Protein AF-A0A1G7SYE6-F1 (afdb_monomer)

Mean predicted aligned error: 7.48 Å

Organism: Chitinophaga filiformis (NCBI:txid104663)

pLDDT: mean 90.43, std 13.11, range [37.94, 98.94]

Solvent-accessible surface area (backbone atoms only — not comparable to full-atom values): 24718 Å² total; per-residue (Å²): 129,72,68,69,58,52,56,54,50,51,53,50,51,52,50,52,54,54,58,66,70,64,59,78,78,70,74,78,75,71,62,75,70,64,55,96,89,46,76,48,88,68,61,39,34,66,34,48,68,42,37,52,48,53,56,50,45,51,53,51,61,58,54,32,85,92,33,56,75,49,33,47,29,18,52,52,28,20,19,44,36,74,40,33,48,63,51,48,73,89,51,43,36,41,53,41,43,45,52,49,36,78,36,65,66,60,40,47,55,55,49,51,36,54,52,48,28,36,51,20,28,47,43,53,69,44,45,80,79,24,72,50,57,70,71,57,36,44,29,54,32,19,45,23,28,41,53,33,24,52,37,50,51,52,49,33,62,42,46,37,51,39,58,76,73,81,60,69,54,59,85,53,62,56,54,47,42,59,32,55,47,69,61,47,49,52,52,29,48,50,32,23,54,56,13,35,75,44,29,55,79,88,63,74,57,77,49,62,77,22,20,64,38,26,34,53,52,40,16,52,50,25,49,76,70,64,38,30,71,60,9,28,54,34,22,45,58,55,65,67,37,61,89,71,30,42,86,57,69,53,68,76,50,49,44,27,60,74,24,42,26,44,49,34,28,41,73,25,70,89,46,99,50,40,32,15,39,59,49,10,62,55,25,46,79,86,65,68,82,48,61,47,83,37,36,31,44,32,66,69,48,67,64,65,55,57,92,70,35,45,52,53,74,51,30,46,40,78,50,67,32,86,87,47,71,49,39,18,56,30,68,45,76,41,75,52,62,52,92,49,80,84,65,21,30,24,49,69,63,38,44,50,69,58,32,36,53,50,25,16,52,23,26,35,77,69,68,35,49,69,62,14,48,54,35,51,28,55,55,31,47,54,31,64,36,80,62,78,71,88,90,57,54,63,70,58,51,52,49,50,49,53,52,49,48,50,75,71,42,64,72,29,64,58,17,44,65,40,47,51,25,52,77,70,67,42,38,61,70,49,41,47,70,77,38,66,90,46,56,52,79,47,45,73,36,48,45,54,31,46,69,56,47,72,68,17,85,51,49,75,77,51,61,55,74,104

Secondary structure (DSSP, 8-state):
--HHHHHHHHHHHHHHHHHHTTS---TTS---PPPTT---TTGGGSSHHHHHHHHHHHHHHHT-TTSIIIIIHHHHHHHHTTSEEESSGGGHHHHTT---TT-HHHHHHHHHHHHHHHHHHHHHHHGGGSSS-HHHHHHHHHHHHHHHHHHHHHHHHHHSSB-------HHHHTTPPPBPHHHHHHHHHHHHHHHHHHS-SS--SSSS--HHHHHHHHHHHHHHHT-HHHHHHHHHHHHH-TTT----SSGGGSSBTT-TTEEEEE--TTSSSTTS-HHHHHHS----S-GGG-EEE-HHHHHHSPTT-HHHHHHEEEEEETTEEEEEE-S---SS--SSGGG-B-EEEEEHHHHHHHHHHHHHHTT-HHHHHHHHHHHHHHTTPPPPPTT--HHHHHHHHHHHHHHHHTT-TTTHHHHHHHHHT-HHHHHHHHSTTT--GGGSSPPPPHHHHHH-TT--PPP---

Radius of gyration: 27.56 Å; Cα contacts (8 Å, |Δi|>4): 773; chains: 1; bounding box: 58×69×105 Å

Structure (mmCIF, N/CA/C/O backbone):
data_AF-A0A1G7SYE6-F1
#
_entry.id   AF-A0A1G7SYE6-F1
#
loop_
_atom_site.group_PDB
_atom_site.id
_atom_site.type_symbol
_atom_site.label_atom_id
_atom_site.label_alt_id
_atom_site.label_comp_id
_atom_site.label_asym_id
_atom_site.label_entity_id
_atom_site.label_seq_id
_atom_site.pdbx_PDB_ins_code
_atom_site.Cartn_x
_atom_site.Cartn_y
_atom_site.Cartn_z
_atom_site.occupancy
_atom_site.B_iso_or_equiv
_atom_site.auth_seq_id
_atom_site.auth_comp_id
_atom_site.auth_asym_id
_atom_site.auth_atom_id
_atom_site.pdbx_PDB_model_num
ATOM 1 N N . MET A 1 1 ? -30.418 43.273 81.237 1.00 54.75 1 MET A N 1
ATOM 2 C CA . MET A 1 1 ? -30.973 43.499 79.877 1.00 54.75 1 MET A CA 1
ATOM 3 C C . MET A 1 1 ? -29.952 43.508 78.721 1.00 54.75 1 MET A C 1
ATOM 5 O O . MET A 1 1 ? -30.393 43.589 77.583 1.00 54.75 1 MET A O 1
ATOM 9 N N . LYS A 1 2 ? -28.624 43.385 78.934 1.00 51.78 2 LYS A N 1
ATOM 10 C CA . LYS A 1 2 ? -27.632 43.356 77.826 1.00 51.78 2 LYS A CA 1
ATOM 11 C C . LYS A 1 2 ? -27.314 41.955 77.269 1.00 51.78 2 LYS A C 1
ATOM 13 O O . LYS A 1 2 ? -27.020 41.836 76.086 1.00 51.78 2 LYS A O 1
ATOM 18 N N . THR A 1 3 ? -27.425 40.897 78.070 1.00 51.66 3 THR A N 1
ATOM 19 C CA . THR A 1 3 ? -27.078 39.519 77.670 1.00 51.66 3 THR A CA 1
ATOM 20 C C . THR A 1 3 ? -28.132 38.867 76.769 1.00 51.66 3 THR A C 1
ATOM 22 O O . THR A 1 3 ? -27.788 38.205 75.797 1.00 51.66 3 THR A O 1
ATOM 25 N N . THR A 1 4 ? -29.421 39.137 76.987 1.00 55.00 4 THR A N 1
ATOM 26 C CA . THR A 1 4 ? -30.527 38.535 76.215 1.00 55.00 4 THR A CA 1
ATOM 27 C C . THR A 1 4 ? -30.558 38.973 74.740 1.00 55.00 4 THR A C 1
ATOM 29 O O . THR A 1 4 ? -30.991 38.211 73.879 1.00 55.00 4 THR A O 1
ATOM 32 N N . ASN A 1 5 ? -30.057 40.173 74.420 1.00 56.44 5 ASN A N 1
ATOM 33 C CA . ASN A 1 5 ? -29.998 40.675 73.040 1.00 56.44 5 ASN A CA 1
ATOM 34 C C . ASN A 1 5 ? -28.824 40.104 72.229 1.00 56.44 5 ASN A C 1
ATOM 36 O O . ASN A 1 5 ? -28.910 40.062 71.003 1.00 56.44 5 ASN A O 1
ATOM 40 N N . GLN A 1 6 ? -27.753 39.633 72.877 1.00 58.16 6 GLN A N 1
ATOM 41 C CA . GLN A 1 6 ? -26.632 39.005 72.169 1.00 58.16 6 GLN A CA 1
ATOM 42 C C . GLN A 1 6 ? -26.953 37.570 71.741 1.00 58.16 6 GLN A C 1
ATOM 44 O O . GLN A 1 6 ? -26.662 37.209 70.605 1.00 58.16 6 GLN A O 1
ATOM 49 N N . TYR A 1 7 ? -27.662 36.799 72.574 1.00 61.28 7 TYR A N 1
ATOM 50 C CA . TYR A 1 7 ? -28.135 35.462 72.194 1.00 61.28 7 TYR A CA 1
ATOM 51 C C . TYR A 1 7 ? -29.162 35.505 71.058 1.00 61.28 7 TYR A C 1
ATOM 53 O O . TYR A 1 7 ? -29.080 34.703 70.134 1.00 61.28 7 TYR A O 1
ATOM 61 N N . LYS A 1 8 ? -30.075 36.488 71.054 1.00 62.00 8 LYS A N 1
ATOM 62 C CA . LYS A 1 8 ? -31.017 36.672 69.938 1.00 62.00 8 LYS A CA 1
ATOM 63 C C . LYS A 1 8 ? -30.308 37.024 68.631 1.00 62.00 8 LYS A C 1
ATOM 65 O O . LYS A 1 8 ? -30.681 36.490 67.597 1.00 62.00 8 LYS A O 1
ATOM 70 N N . ARG A 1 9 ? -29.264 37.863 68.670 1.00 64.62 9 ARG A N 1
ATOM 71 C CA . ARG A 1 9 ? -28.450 38.179 67.484 1.00 64.62 9 ARG A CA 1
ATOM 72 C C . ARG A 1 9 ? -27.638 36.976 67.007 1.00 64.62 9 ARG A C 1
ATOM 74 O O . ARG A 1 9 ? -27.619 36.729 65.815 1.00 64.62 9 ARG A O 1
ATOM 81 N N . LEU A 1 10 ? -27.047 36.196 67.912 1.00 68.00 10 LEU A N 1
ATOM 82 C CA . LEU A 1 10 ? -26.272 35.005 67.552 1.00 68.00 10 LEU A CA 1
ATOM 83 C C . LEU A 1 10 ? -27.153 33.909 66.927 1.00 68.00 10 LEU A C 1
ATOM 85 O O . LEU A 1 10 ? -26.785 33.348 65.902 1.00 68.00 10 LEU A O 1
ATOM 89 N N . VAL A 1 11 ? -28.341 33.657 67.487 1.00 71.06 11 VAL A N 1
ATOM 90 C CA . VAL A 1 11 ? -29.308 32.692 66.932 1.00 71.06 11 VAL A CA 1
ATOM 91 C C . VAL A 1 11 ? -29.854 33.169 65.583 1.00 71.06 11 VAL A C 1
ATOM 93 O O . VAL A 1 11 ? -29.999 32.361 64.669 1.00 71.06 11 VAL A O 1
ATOM 96 N N . PHE A 1 12 ? -30.087 34.475 65.415 1.00 69.75 12 PHE A N 1
ATOM 97 C CA . PHE A 1 12 ? -30.513 35.039 64.132 1.00 69.75 12 PHE A CA 1
ATOM 98 C C . PHE A 1 12 ? -29.404 34.944 63.072 1.00 69.75 12 PHE A C 1
ATOM 100 O O . PHE A 1 12 ? -29.681 34.557 61.942 1.00 69.75 12 PHE A O 1
ATOM 107 N N . THR A 1 13 ? -28.143 35.201 63.437 1.00 67.00 13 THR A N 1
ATOM 108 C CA . THR A 1 13 ? -26.993 35.065 62.530 1.00 67.00 13 THR A CA 1
ATOM 109 C C . THR A 1 13 ? -26.728 33.604 62.153 1.00 67.00 13 THR A C 1
ATOM 111 O O . THR A 1 13 ? -26.514 33.319 60.980 1.00 67.00 13 THR A O 1
ATOM 114 N N . ILE A 1 14 ? -26.808 32.659 63.097 1.00 68.88 14 ILE A N 1
ATOM 115 C CA . ILE A 1 14 ? -26.652 31.218 62.814 1.00 68.88 14 ILE A CA 1
ATOM 116 C C . ILE A 1 14 ? -27.808 30.703 61.942 1.00 68.88 14 ILE A C 1
ATOM 118 O O . ILE A 1 14 ? -27.576 29.934 61.010 1.00 68.88 14 ILE A O 1
ATOM 122 N N . GLY A 1 15 ? -29.035 31.176 62.186 1.00 66.81 15 GLY A N 1
ATOM 123 C CA . GLY A 1 15 ? -30.197 30.872 61.350 1.00 66.81 15 GLY A CA 1
ATOM 124 C C . GLY A 1 15 ? -30.057 31.412 59.925 1.00 66.81 15 GLY A C 1
ATOM 125 O O . GLY A 1 15 ? -30.359 30.701 58.973 1.00 66.81 15 GLY A O 1
ATOM 126 N N . MET A 1 16 ? -29.525 32.627 59.762 1.00 63.28 16 MET A N 1
ATOM 127 C CA . MET A 1 16 ? -29.307 33.249 58.451 1.00 63.28 16 MET A CA 1
ATOM 128 C C . MET A 1 16 ? -28.173 32.564 57.668 1.00 63.28 16 MET A C 1
ATOM 130 O O . MET A 1 16 ? -28.304 32.362 56.464 1.00 63.28 16 MET A O 1
ATOM 134 N N . VAL A 1 17 ? -27.108 32.120 58.349 1.00 64.62 17 VAL A N 1
ATOM 135 C CA . VAL A 1 17 ? -26.009 31.338 57.748 1.00 64.62 17 VAL A CA 1
ATOM 136 C C . VAL A 1 17 ? -26.469 29.927 57.349 1.00 64.62 17 VAL A C 1
ATOM 138 O O . VAL A 1 17 ? -26.122 29.466 56.266 1.00 64.62 17 VAL A O 1
ATOM 141 N N . CYS A 1 18 ? -27.316 29.262 58.146 1.00 62.00 18 CYS A N 1
ATOM 142 C CA . CYS A 1 18 ? -27.893 27.965 57.764 1.00 62.00 18 CYS A CA 1
ATOM 143 C C . CYS A 1 18 ? -28.895 28.075 56.601 1.00 62.00 18 CYS A C 1
ATOM 145 O O . CYS A 1 18 ? -28.970 27.162 55.781 1.00 62.00 18 CYS A O 1
ATOM 147 N N . LEU A 1 19 ? -29.624 29.192 56.486 1.00 60.22 19 LEU A N 1
ATOM 148 C CA . LEU A 1 19 ? -30.549 29.436 55.372 1.00 60.22 19 LEU A CA 1
ATOM 149 C C . LEU A 1 19 ? -29.809 29.725 54.050 1.00 60.22 19 LEU A C 1
ATOM 151 O O . LEU A 1 19 ? -30.293 29.358 52.983 1.00 60.22 19 LEU A O 1
ATOM 155 N N . LEU A 1 20 ? -28.608 30.313 54.121 1.00 57.34 20 LEU A N 1
ATOM 156 C CA . LEU A 1 20 ? -27.713 30.530 52.975 1.00 57.34 20 LEU A CA 1
ATOM 157 C C . LEU A 1 20 ? -27.068 29.230 52.455 1.00 57.34 20 LEU A C 1
ATOM 159 O O . LEU A 1 20 ? -26.780 29.134 51.264 1.00 57.34 20 LEU A O 1
ATOM 163 N N . CYS A 1 21 ? -26.910 28.209 53.302 1.00 57.53 21 CYS A N 1
ATOM 164 C CA . CYS A 1 21 ? -26.404 26.887 52.905 1.00 57.53 21 CYS A CA 1
ATOM 165 C C . CYS A 1 21 ? -27.484 25.947 52.330 1.00 57.53 21 CYS A C 1
ATOM 167 O O . CYS A 1 21 ? -27.150 24.867 51.848 1.00 57.53 21 CYS A O 1
ATOM 169 N N . ALA A 1 22 ? -28.763 26.338 52.373 1.00 53.28 22 ALA A N 1
ATOM 170 C CA . ALA A 1 22 ? -29.891 25.536 51.890 1.00 53.28 22 ALA A CA 1
ATOM 171 C C . ALA A 1 22 ? -30.345 25.895 50.461 1.00 53.28 22 ALA A C 1
ATOM 173 O O . ALA A 1 22 ? -31.362 25.380 49.991 1.00 53.28 22 ALA A O 1
ATOM 174 N N . LEU A 1 23 ? -29.612 26.758 49.747 1.00 53.78 23 LEU A N 1
ATOM 175 C CA . LEU A 1 23 ? -29.876 26.993 48.329 1.00 53.78 23 LEU A CA 1
ATOM 176 C C . LEU A 1 23 ? -29.571 25.701 47.551 1.00 53.78 23 LEU A C 1
ATOM 178 O O . LEU A 1 23 ? -28.461 25.173 47.670 1.00 53.78 23 LEU A O 1
ATOM 182 N N . PRO A 1 24 ? -30.518 25.159 46.761 1.00 53.47 24 PRO A N 1
ATOM 183 C CA . PRO A 1 24 ? -30.253 23.981 45.953 1.00 53.47 24 PRO A CA 1
ATOM 184 C C . PRO A 1 24 ? -29.092 24.297 45.012 1.00 53.47 24 PRO A C 1
ATOM 186 O O . PRO A 1 24 ? -29.173 25.206 44.189 1.00 53.47 24 PRO A O 1
ATOM 189 N N . SER A 1 25 ? -27.994 23.552 45.157 1.00 44.47 25 SER A N 1
ATOM 190 C CA . SER A 1 25 ? -26.876 23.572 44.219 1.00 44.47 25 SER A CA 1
ATOM 191 C C . SER A 1 25 ? -27.438 23.420 42.804 1.00 44.47 25 SER A C 1
ATOM 193 O O . SER A 1 25 ? -28.007 22.380 42.461 1.00 44.47 25 SER A O 1
ATOM 195 N N . CYS A 1 26 ? -27.323 24.478 41.998 1.00 46.19 26 CYS A N 1
ATOM 196 C CA . CYS A 1 26 ? -27.700 24.500 40.591 1.00 46.19 26 CYS A CA 1
ATOM 197 C C . CYS A 1 26 ? -26.804 23.544 39.787 1.00 46.19 26 CYS A C 1
ATOM 199 O O . CYS A 1 26 ? -25.957 23.971 39.010 1.00 46.19 26 CYS A O 1
ATOM 201 N N . LYS A 1 27 ? -27.016 22.230 39.919 1.00 45.69 27 LYS A N 1
ATOM 202 C CA . LYS A 1 27 ? -26.368 21.212 39.077 1.00 45.69 27 LYS A CA 1
ATOM 203 C C . LYS A 1 27 ? -26.785 21.302 37.600 1.00 45.69 27 LYS A C 1
ATOM 205 O O . LYS A 1 27 ? -26.148 20.682 36.762 1.00 45.69 27 LYS A O 1
ATOM 210 N N . LYS A 1 28 ? -27.831 22.072 37.265 1.00 40.84 28 LYS A N 1
ATOM 211 C CA . LYS A 1 28 ? -28.341 22.221 35.889 1.00 40.84 28 LYS A CA 1
ATOM 212 C C . LYS A 1 28 ? -27.633 23.279 35.031 1.00 40.84 28 LYS A C 1
ATOM 214 O O . LYS A 1 28 ? -27.855 23.275 33.832 1.00 40.84 28 LYS A O 1
ATOM 219 N N . TYR A 1 29 ? -26.788 24.143 35.602 1.00 38.88 29 TYR A N 1
ATOM 220 C CA . TYR A 1 29 ? -26.121 25.231 34.857 1.00 38.88 29 TYR A CA 1
ATOM 221 C C . TYR A 1 29 ? -24.632 24.987 34.560 1.00 38.88 29 TYR A C 1
ATOM 223 O O . TYR A 1 29 ? -23.973 25.842 33.982 1.00 38.88 29 TYR A O 1
ATOM 231 N N . LEU A 1 30 ? -24.108 23.815 34.930 1.00 37.94 30 LEU A N 1
ATOM 232 C CA . LEU A 1 30 ? -22.769 23.348 34.540 1.00 37.94 30 LEU A CA 1
ATOM 233 C C . LEU A 1 30 ? -22.812 22.354 33.370 1.00 37.94 30 LEU A C 1
ATOM 235 O O . LEU A 1 30 ? -21.791 21.765 33.024 1.00 37.94 30 LEU A O 1
ATOM 239 N N . ALA A 1 31 ? -23.981 22.164 32.752 1.00 44.31 31 ALA A N 1
ATOM 240 C CA . ALA A 1 31 ? -24.036 21.574 31.428 1.00 44.31 31 ALA A CA 1
ATOM 241 C C . ALA A 1 31 ? -23.510 22.636 30.459 1.00 44.31 31 ALA A C 1
ATOM 243 O O . ALA A 1 31 ? -24.209 23.593 30.137 1.00 44.31 31 ALA A O 1
ATOM 244 N N . ILE A 1 32 ? -22.242 22.507 30.072 1.00 43.72 32 ILE A N 1
ATOM 245 C CA . ILE A 1 32 ? -21.731 23.184 28.886 1.00 43.72 32 ILE A CA 1
ATOM 246 C C . ILE A 1 32 ? -22.618 22.675 27.751 1.00 43.72 32 ILE A C 1
ATOM 248 O O . ILE A 1 32 ? -22.563 21.485 27.430 1.00 43.72 32 ILE A O 1
ATOM 252 N N . ASP A 1 33 ? -23.488 23.537 27.217 1.00 41.22 33 ASP A N 1
ATOM 253 C CA . ASP A 1 33 ? -24.219 23.210 25.997 1.00 41.22 33 ASP A CA 1
ATOM 254 C C . ASP A 1 33 ? -23.183 22.750 24.963 1.00 41.22 33 ASP A C 1
ATOM 256 O O . ASP A 1 33 ? -22.122 23.383 24.855 1.00 41.22 33 ASP A O 1
ATOM 260 N N . PRO A 1 34 ? -23.439 21.656 24.220 1.00 45.03 34 PRO A N 1
ATOM 261 C CA . PRO A 1 34 ? -22.577 21.271 23.115 1.00 45.03 34 PRO A CA 1
ATOM 262 C C . PRO A 1 34 ? -22.300 22.513 22.263 1.00 45.03 34 PRO A C 1
ATOM 264 O O . PRO A 1 34 ? -23.221 23.323 22.086 1.00 45.03 34 PRO A O 1
ATOM 267 N N . PRO A 1 35 ? -21.068 22.712 21.760 1.00 42.06 35 PRO A N 1
ATOM 268 C CA . PRO A 1 35 ? -20.799 23.822 20.860 1.00 42.06 35 PRO A CA 1
ATOM 269 C C . PRO A 1 35 ? -21.892 23.826 19.793 1.00 42.06 35 PRO A C 1
ATOM 271 O O . PRO A 1 35 ? -22.207 22.773 19.245 1.00 42.06 35 PRO A O 1
ATOM 274 N N . LYS A 1 36 ? -22.517 24.977 19.531 1.00 44.12 36 LYS A N 1
ATOM 275 C CA . LYS A 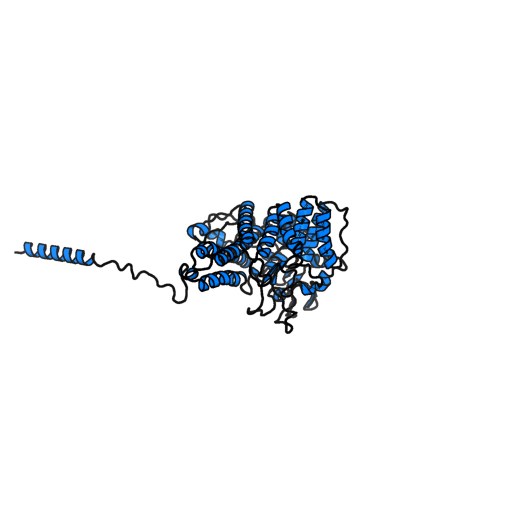1 36 ? -23.681 25.049 18.625 1.00 44.12 36 LYS A CA 1
ATOM 276 C C . LYS A 1 36 ? -23.374 24.510 17.217 1.00 44.12 36 LYS A C 1
ATOM 278 O O . LYS A 1 36 ? -24.296 24.130 16.504 1.00 44.12 36 LYS A O 1
ATOM 283 N N . ASP A 1 37 ? -22.084 24.399 16.896 1.00 38.56 37 ASP A N 1
ATOM 284 C CA . ASP A 1 37 ? -21.530 23.898 15.641 1.00 38.56 37 ASP A CA 1
ATOM 285 C C . ASP A 1 37 ? -20.866 22.504 15.765 1.00 38.56 37 ASP A C 1
ATOM 287 O O . ASP A 1 37 ? -20.227 22.039 14.823 1.00 38.56 37 ASP A O 1
ATOM 291 N N . GLN A 1 38 ? -20.969 21.822 16.916 1.00 44.91 38 GLN A N 1
ATOM 292 C CA . GLN A 1 38 ? -20.405 20.484 17.141 1.00 44.91 38 GLN A CA 1
ATOM 293 C C . GLN A 1 38 ? -21.436 19.532 17.757 1.00 44.91 38 GLN A C 1
ATOM 295 O O . GLN A 1 38 ? -22.040 19.791 18.796 1.00 44.91 38 GLN A O 1
ATOM 300 N N . ILE A 1 39 ? -21.601 18.372 17.128 1.00 55.66 39 ILE A N 1
ATOM 301 C CA . ILE A 1 39 ? -22.440 17.290 17.642 1.00 55.66 39 ILE A CA 1
ATOM 302 C C . ILE A 1 39 ? -21.626 16.528 1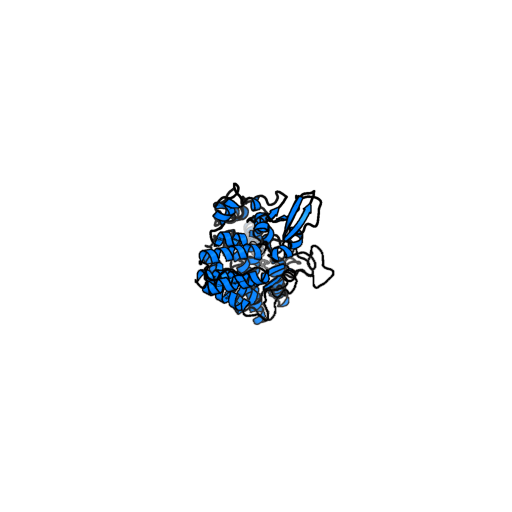8.696 1.00 55.66 39 ILE A C 1
ATOM 304 O O . ILE A 1 39 ? -20.491 16.134 18.425 1.00 55.66 39 ILE A O 1
ATOM 308 N N . THR A 1 40 ? -22.176 16.301 19.897 1.00 60.72 40 THR A N 1
ATOM 309 C CA . THR A 1 40 ? -21.469 15.488 20.901 1.00 60.72 40 THR A CA 1
ATOM 310 C C . THR A 1 40 ? -21.256 14.066 20.401 1.00 60.72 40 THR A C 1
ATOM 312 O O . THR A 1 40 ? -22.007 13.541 19.577 1.00 60.72 40 THR A O 1
ATOM 315 N N . SER A 1 41 ? -20.250 13.406 20.964 1.00 61.41 41 SER A N 1
ATOM 316 C CA . SER A 1 41 ? -19.927 12.008 20.694 1.00 61.41 41 SER A CA 1
ATOM 317 C C . SER A 1 41 ? -21.125 11.050 20.803 1.00 61.41 41 SER A C 1
ATOM 319 O O . SER A 1 41 ? -21.139 10.047 20.088 1.00 61.41 41 SER A O 1
ATOM 321 N N . GLU A 1 42 ? -22.091 11.333 21.682 1.00 61.19 42 GLU A N 1
ATOM 322 C CA . GLU A 1 42 ? -23.342 10.580 21.839 1.00 61.19 42 GLU A CA 1
ATOM 323 C C . GLU A 1 42 ? -24.389 10.970 20.784 1.00 61.19 42 GLU A C 1
ATOM 325 O O . GLU A 1 42 ? -25.072 10.106 20.233 1.00 61.19 42 GLU A O 1
ATOM 330 N N . ALA A 1 43 ? -24.498 12.258 20.449 1.00 70.88 43 ALA A N 1
ATOM 331 C CA . ALA A 1 43 ? -25.457 12.748 19.463 1.00 70.88 43 ALA A CA 1
ATOM 332 C C . ALA A 1 43 ? -25.103 12.330 18.017 1.00 70.88 43 ALA A C 1
ATOM 334 O O . ALA A 1 43 ? -26.005 12.209 17.182 1.00 70.88 43 ALA A O 1
ATOM 335 N N . VAL A 1 44 ? -23.834 12.014 17.722 1.00 76.75 44 VAL A N 1
ATOM 336 C CA . VAL A 1 44 ? -23.394 11.503 16.405 1.00 76.75 44 VAL A CA 1
ATOM 337 C C . VAL A 1 44 ? -24.051 10.161 16.044 1.00 76.75 44 VAL A C 1
ATOM 339 O O . VAL A 1 44 ? -24.375 9.936 14.884 1.00 76.75 44 VAL A O 1
ATOM 342 N N . PHE A 1 45 ? -24.322 9.286 17.016 1.00 84.88 45 PHE A N 1
ATOM 343 C CA . PHE A 1 45 ? -24.895 7.949 16.769 1.00 84.88 45 PHE A CA 1
ATOM 344 C C . PHE A 1 45 ? -26.379 7.848 17.152 1.00 84.88 45 PHE A C 1
ATOM 346 O O . PHE A 1 45 ? -26.949 6.760 17.208 1.00 84.88 45 PHE A O 1
ATOM 353 N N . SER A 1 46 ? -27.018 8.994 17.398 1.00 86.38 46 SER A N 1
ATOM 354 C CA . SER A 1 46 ? -28.414 9.086 17.844 1.00 86.38 46 SER A CA 1
ATOM 355 C C . SER A 1 46 ? -29.449 8.883 16.731 1.00 86.38 46 SER A C 1
ATOM 357 O O . SER A 1 46 ? -30.621 8.657 17.019 1.00 86.38 46 SER A O 1
ATOM 359 N N . SER A 1 47 ? -29.038 8.937 15.460 1.00 89.62 47 SER A N 1
ATOM 360 C CA . SER A 1 47 ? -29.907 8.708 14.302 1.00 89.62 47 SER A CA 1
ATOM 361 C C . SER A 1 47 ? -29.209 7.867 13.233 1.00 89.62 47 SER A C 1
ATOM 363 O O . SER A 1 47 ? -27.976 7.811 13.162 1.00 89.62 47 SER A O 1
ATOM 365 N N . ALA A 1 48 ? -29.997 7.221 12.368 1.00 91.69 48 ALA A N 1
ATOM 366 C CA . ALA A 1 48 ? -29.457 6.438 11.260 1.00 91.69 48 ALA A CA 1
ATOM 367 C C . ALA A 1 48 ? -28.688 7.315 10.254 1.00 91.69 48 ALA A C 1
ATOM 369 O O . ALA A 1 48 ? -27.624 6.919 9.781 1.00 91.69 48 ALA A O 1
ATOM 370 N N . SER A 1 49 ? -29.177 8.533 9.985 1.00 92.81 49 SER A N 1
ATOM 371 C CA . SER A 1 49 ? -28.514 9.490 9.092 1.00 92.81 49 SER A CA 1
ATOM 372 C C . SER A 1 49 ? -27.175 9.969 9.651 1.00 92.81 49 SER A C 1
ATOM 374 O O . SER A 1 49 ? -26.191 9.997 8.918 1.00 92.81 49 SER A O 1
ATOM 376 N N . ASN A 1 50 ? -27.113 10.300 10.945 1.00 91.50 50 ASN A N 1
ATOM 377 C CA . ASN A 1 50 ? -25.880 10.777 11.574 1.00 91.50 50 ASN A CA 1
ATOM 378 C C . ASN A 1 50 ? -24.853 9.645 11.694 1.00 91.50 50 ASN A C 1
ATOM 380 O O . ASN A 1 50 ? -23.665 9.868 11.478 1.00 91.50 50 ASN A O 1
ATOM 384 N N . THR A 1 51 ? -25.314 8.414 11.940 1.00 93.56 51 THR A N 1
ATOM 385 C CA . THR A 1 51 ? -24.444 7.231 11.949 1.00 93.56 51 THR A CA 1
ATOM 386 C C . THR A 1 51 ? -23.829 6.985 10.570 1.00 93.56 51 THR A C 1
ATOM 388 O O . THR A 1 51 ? -22.617 6.814 10.466 1.00 93.56 51 THR A O 1
ATOM 391 N N . LEU A 1 52 ? -24.629 7.034 9.497 1.00 94.00 52 LEU A N 1
ATOM 392 C CA . LEU A 1 52 ? -24.109 6.951 8.128 1.00 94.00 52 LEU A CA 1
ATOM 393 C C . LEU A 1 52 ? -23.130 8.099 7.827 1.00 94.00 52 LEU A C 1
ATOM 395 O O . LEU A 1 52 ? -22.086 7.866 7.221 1.00 94.00 52 LEU A O 1
ATOM 399 N N . ALA A 1 53 ? -23.430 9.322 8.273 1.00 93.31 53 ALA A N 1
ATOM 400 C CA . ALA A 1 53 ? -22.537 10.466 8.106 1.00 93.31 53 ALA A CA 1
ATOM 401 C C . ALA A 1 53 ? -21.193 10.267 8.826 1.00 93.31 53 ALA A C 1
ATOM 403 O O . ALA A 1 53 ? -20.159 10.594 8.253 1.00 93.31 53 ALA A O 1
ATOM 404 N N . ALA A 1 54 ? -21.182 9.677 10.026 1.00 93.75 54 ALA A N 1
ATOM 405 C CA . ALA A 1 54 ? -19.953 9.345 10.747 1.00 93.75 54 ALA A CA 1
ATOM 406 C C . ALA A 1 54 ? -19.102 8.314 9.990 1.00 93.75 54 ALA A C 1
ATOM 408 O O . ALA A 1 54 ? -17.891 8.484 9.862 1.00 93.75 54 ALA A O 1
ATOM 409 N N . VAL A 1 55 ? -19.738 7.277 9.435 1.00 95.69 55 VAL A N 1
ATOM 410 C CA . VAL A 1 55 ? -19.047 6.270 8.616 1.00 95.69 55 VAL A CA 1
ATOM 411 C C . VAL A 1 55 ? -18.491 6.902 7.344 1.00 95.69 55 VAL A C 1
ATOM 413 O O . VAL A 1 55 ? -17.336 6.674 7.015 1.00 95.69 55 VAL A O 1
ATOM 416 N N . ASN A 1 56 ? -19.260 7.741 6.648 1.00 93.88 56 ASN A N 1
ATOM 417 C CA . ASN A 1 56 ? -18.757 8.476 5.483 1.00 93.88 56 ASN A CA 1
ATOM 418 C C . ASN A 1 56 ? -17.615 9.431 5.864 1.00 93.88 56 ASN A C 1
ATOM 420 O O . ASN A 1 56 ? -16.648 9.551 5.118 1.00 93.88 56 ASN A O 1
ATOM 424 N N . GLY A 1 57 ? -17.695 10.053 7.043 1.00 93.81 57 GLY A N 1
ATOM 425 C CA . GLY A 1 57 ? -16.651 10.905 7.604 1.00 93.81 57 GLY A CA 1
ATOM 426 C C . GLY A 1 57 ? -15.312 10.186 7.759 1.00 93.81 57 GLY A C 1
ATOM 427 O O . GLY A 1 57 ? -14.289 10.788 7.451 1.00 93.81 57 GLY A O 1
ATOM 428 N N . LEU A 1 58 ? -15.315 8.896 8.121 1.00 96.06 58 LEU A N 1
ATOM 429 C CA . LEU A 1 58 ? -14.098 8.075 8.161 1.00 96.06 58 LEU A CA 1
ATOM 430 C C . LEU A 1 58 ? -13.417 8.002 6.785 1.00 96.06 58 LEU A C 1
ATOM 432 O O . LEU A 1 58 ? -12.213 8.229 6.697 1.00 96.06 58 LEU A O 1
ATOM 436 N N . TYR A 1 59 ? -14.173 7.731 5.714 1.00 93.94 59 TYR A N 1
ATOM 437 C CA . TYR A 1 59 ? -13.627 7.683 4.349 1.00 93.94 59 TYR A CA 1
ATOM 438 C C . TYR A 1 59 ? -13.127 9.050 3.896 1.00 93.94 59 TYR A C 1
ATOM 440 O O . TYR A 1 59 ? -12.008 9.155 3.400 1.00 93.94 59 TYR A O 1
ATOM 448 N N . THR A 1 60 ? -13.942 10.092 4.080 1.00 91.00 60 THR A N 1
ATOM 449 C CA . THR A 1 60 ? -13.578 11.456 3.685 1.00 91.00 60 THR A CA 1
ATOM 450 C C . THR A 1 60 ? -12.323 11.914 4.412 1.00 91.00 60 THR A C 1
ATOM 452 O O . THR A 1 60 ? -11.445 12.490 3.785 1.00 91.00 60 THR A O 1
ATOM 455 N N . PHE A 1 61 ? -12.202 11.622 5.709 1.00 92.44 61 PHE A N 1
ATOM 456 C CA . PHE A 1 61 ? -11.013 11.948 6.486 1.00 92.44 61 PHE A CA 1
ATOM 457 C C . PHE A 1 61 ? -9.790 11.166 5.993 1.00 92.44 61 PHE A C 1
ATOM 459 O O . PHE A 1 61 ? -8.768 11.773 5.666 1.00 92.44 61 PHE A O 1
ATOM 466 N N . ALA A 1 62 ? -9.907 9.838 5.881 1.00 93.19 62 ALA A N 1
ATOM 467 C CA . ALA A 1 62 ? -8.809 8.973 5.461 1.00 93.19 62 ALA A CA 1
ATOM 468 C C . ALA A 1 62 ? -8.282 9.342 4.069 1.00 93.19 62 ALA A C 1
ATOM 470 O O . ALA A 1 62 ? -7.072 9.397 3.870 1.00 93.19 62 ALA A O 1
ATOM 471 N N . PHE A 1 63 ? -9.170 9.666 3.131 1.00 89.56 63 PHE A N 1
ATOM 472 C CA . PHE A 1 63 ? -8.824 9.998 1.748 1.00 89.56 63 PHE A CA 1
ATOM 473 C C . PHE A 1 63 ? -8.983 11.481 1.432 1.00 89.56 63 PHE A C 1
ATOM 475 O O . PHE A 1 63 ? -9.269 11.841 0.288 1.00 89.56 63 PHE A O 1
ATOM 482 N N . THR A 1 64 ? -8.786 12.340 2.437 1.00 86.25 64 THR A N 1
ATOM 483 C CA . THR A 1 64 ? -8.772 13.790 2.228 1.00 86.25 64 THR A CA 1
ATOM 484 C C . THR A 1 64 ? -7.783 14.118 1.101 1.00 86.25 64 THR A C 1
ATOM 486 O O . THR A 1 64 ? -6.659 13.604 1.116 1.00 86.25 64 THR A O 1
ATOM 489 N N . PRO A 1 65 ? -8.173 14.958 0.124 1.00 77.12 65 PRO A N 1
ATOM 490 C CA . PRO A 1 65 ? -7.276 15.423 -0.924 1.00 77.12 65 PRO A CA 1
ATOM 491 C C . PRO A 1 65 ? -5.934 15.913 -0.376 1.00 77.12 65 PRO A C 1
ATOM 493 O O . PRO A 1 65 ? -5.881 16.559 0.669 1.00 77.12 65 PRO A O 1
ATOM 496 N N . ALA A 1 66 ? -4.863 15.624 -1.112 1.00 76.44 66 ALA A N 1
ATOM 497 C CA . ALA A 1 66 ? -3.503 16.030 -0.777 1.00 76.44 66 ALA A CA 1
ATOM 498 C C . ALA A 1 66 ? -2.943 15.510 0.573 1.00 76.44 66 ALA A C 1
ATOM 500 O O . ALA A 1 66 ? -2.101 16.170 1.178 1.00 76.44 66 ALA A O 1
ATOM 501 N N . ASN A 1 67 ? -3.364 14.330 1.044 1.00 85.75 67 ASN A N 1
ATOM 502 C CA . ASN A 1 67 ? -2.756 13.673 2.208 1.00 85.75 67 ASN A CA 1
ATOM 503 C C . ASN A 1 67 ? -1.878 12.458 1.829 1.00 85.75 67 ASN A C 1
ATOM 505 O O . ASN A 1 67 ? -1.806 12.042 0.667 1.00 85.75 67 ASN A O 1
ATOM 509 N N . PHE A 1 68 ? -1.254 11.847 2.843 1.00 91.44 68 PHE A N 1
ATOM 510 C CA . PHE A 1 68 ? -0.436 10.638 2.701 1.00 91.44 68 PHE A CA 1
ATOM 511 C C . PHE A 1 68 ? -1.144 9.492 1.963 1.00 91.44 68 PHE A C 1
ATOM 513 O O . PHE A 1 68 ? -0.538 8.857 1.103 1.00 91.44 68 PHE A O 1
ATOM 520 N N . LEU A 1 69 ? -2.428 9.250 2.245 1.00 90.50 69 LEU A N 1
ATOM 521 C CA . LEU A 1 69 ? -3.180 8.141 1.657 1.00 90.50 69 LEU A CA 1
ATOM 522 C C . LEU A 1 69 ? -3.692 8.396 0.236 1.00 90.50 69 LEU A C 1
ATOM 524 O O . LEU A 1 69 ? -4.144 7.447 -0.397 1.00 90.50 69 LEU A O 1
ATOM 528 N N . ASN A 1 70 ? -3.651 9.626 -0.273 1.00 82.06 70 ASN A N 1
ATOM 529 C CA . ASN A 1 70 ? -4.147 9.940 -1.616 1.00 82.06 70 ASN A CA 1
ATOM 530 C C . ASN A 1 70 ? -3.025 10.075 -2.663 1.00 82.06 70 ASN A C 1
ATOM 532 O O . ASN A 1 70 ? -3.285 9.923 -3.853 1.00 82.06 70 ASN A O 1
ATOM 536 N N . TYR A 1 71 ? -1.786 10.362 -2.240 1.00 80.38 71 TYR A N 1
ATOM 537 C CA . TYR A 1 71 ? -0.634 10.385 -3.154 1.00 80.38 71 TYR A CA 1
ATOM 538 C C . TYR A 1 71 ? 0.725 10.273 -2.464 1.00 80.38 71 TYR A C 1
ATOM 540 O O . TYR A 1 71 ? 1.641 9.641 -2.989 1.00 80.38 71 TYR A O 1
ATOM 548 N N . GLN A 1 72 ? 0.887 10.934 -1.313 1.00 87.62 72 GLN A N 1
ATOM 549 C CA . GLN A 1 72 ? 2.222 11.204 -0.787 1.00 87.62 72 GLN A CA 1
ATOM 550 C C . GLN A 1 72 ? 2.902 9.921 -0.299 1.00 87.62 72 GLN A C 1
ATOM 552 O O . GLN A 1 72 ? 4.123 9.841 -0.357 1.00 87.62 72 GLN A O 1
ATOM 557 N N . GLY A 1 73 ? 2.154 8.896 0.117 1.00 92.31 73 GLY A N 1
ATOM 558 C CA . GLY A 1 73 ? 2.747 7.639 0.560 1.00 92.31 73 GLY A CA 1
ATOM 559 C C . GLY A 1 73 ? 3.434 6.844 -0.548 1.00 92.31 73 GLY A C 1
ATOM 560 O O . GLY A 1 73 ? 4.546 6.380 -0.323 1.00 92.31 73 GLY A O 1
ATOM 561 N N . ASP A 1 74 ? 2.857 6.738 -1.749 1.00 92.25 74 ASP A N 1
ATOM 562 C CA . ASP A 1 74 ? 3.544 6.074 -2.873 1.00 92.25 74 ASP A CA 1
ATOM 563 C C . ASP A 1 74 ? 4.843 6.799 -3.230 1.00 92.25 74 ASP A C 1
ATOM 565 O O . ASP A 1 74 ? 5.878 6.177 -3.456 1.00 92.25 74 ASP A O 1
ATOM 569 N N . PHE A 1 75 ? 4.788 8.131 -3.225 1.00 93.75 75 PHE A N 1
ATOM 570 C CA . PHE A 1 75 ? 5.930 8.981 -3.522 1.00 93.75 75 PHE A CA 1
ATOM 571 C C . PHE A 1 75 ? 7.026 8.883 -2.457 1.00 93.75 75 PHE A C 1
ATOM 573 O O . PHE A 1 75 ? 8.154 8.519 -2.784 1.00 93.75 75 PHE A O 1
ATOM 580 N N . LEU A 1 76 ? 6.700 9.160 -1.188 1.00 95.31 76 LEU A N 1
ATOM 581 C CA . LEU A 1 76 ? 7.662 9.150 -0.085 1.00 95.31 76 LEU A CA 1
ATOM 582 C C . LEU A 1 76 ? 8.308 7.778 0.072 1.00 95.31 76 LEU A C 1
ATOM 584 O O . LEU A 1 76 ? 9.517 7.685 0.282 1.00 95.31 76 LEU A O 1
ATOM 588 N N . LEU A 1 77 ? 7.532 6.701 -0.034 1.00 95.56 77 LEU A N 1
ATOM 589 C CA . LEU A 1 77 ? 8.095 5.368 0.125 1.00 95.56 77 LEU A CA 1
ATOM 590 C C . LEU A 1 77 ? 8.864 4.915 -1.120 1.00 95.56 77 LEU A C 1
ATOM 592 O O . LEU A 1 77 ? 9.857 4.205 -0.968 1.00 95.56 77 LEU A O 1
ATOM 596 N N . GLY A 1 78 ? 8.491 5.374 -2.318 1.00 95.88 78 GLY A N 1
ATOM 597 C CA . GLY A 1 78 ? 9.263 5.135 -3.537 1.00 95.88 78 GLY A CA 1
ATOM 598 C C . GLY A 1 78 ? 10.624 5.847 -3.544 1.00 95.88 78 GLY A C 1
ATOM 599 O O . GLY A 1 78 ? 11.622 5.238 -3.931 1.00 95.88 78 GLY A O 1
ATOM 600 N N . ILE A 1 79 ? 10.710 7.091 -3.041 1.00 95.38 79 ILE A N 1
ATOM 601 C CA . ILE A 1 79 ? 12.008 7.776 -2.839 1.00 95.38 79 ILE A CA 1
ATOM 602 C C . ILE A 1 79 ? 12.800 7.188 -1.663 1.00 95.38 79 ILE A C 1
ATOM 604 O O . ILE A 1 79 ? 14.029 7.206 -1.680 1.00 95.38 79 ILE A O 1
ATOM 608 N N . THR A 1 80 ? 12.124 6.662 -0.633 1.00 95.94 80 THR A N 1
ATOM 609 C CA . THR A 1 80 ? 12.784 5.980 0.497 1.00 95.94 80 THR A CA 1
ATOM 610 C C . THR A 1 80 ? 13.443 4.686 0.036 1.00 95.94 80 THR A C 1
ATOM 612 O O . THR A 1 80 ? 14.578 4.392 0.426 1.00 95.94 80 THR A O 1
ATOM 615 N N . ALA A 1 81 ? 12.746 3.945 -0.824 1.00 96.12 81 ALA A N 1
ATOM 616 C CA . ALA A 1 81 ? 13.271 2.816 -1.569 1.00 96.12 81 ALA A CA 1
ATOM 617 C C . ALA A 1 81 ? 14.172 3.285 -2.728 1.00 96.12 81 ALA A C 1
ATOM 619 O O . ALA A 1 81 ? 14.797 4.342 -2.683 1.00 96.12 81 ALA A O 1
ATOM 620 N N . ASP A 1 82 ? 14.281 2.461 -3.757 1.00 95.31 82 ASP A N 1
ATOM 621 C CA . ASP A 1 82 ? 15.152 2.614 -4.915 1.00 95.31 82 ASP A CA 1
ATOM 622 C C . ASP A 1 82 ? 14.386 3.012 -6.194 1.00 95.31 82 ASP A C 1
ATOM 624 O O . ASP A 1 82 ? 14.857 2.735 -7.294 1.00 95.31 82 ASP A O 1
ATOM 628 N N . GLU A 1 83 ? 13.209 3.646 -6.082 1.00 97.12 83 GLU A N 1
ATOM 629 C CA . GLU A 1 83 ? 12.312 3.866 -7.232 1.00 97.12 83 GLU A CA 1
ATOM 630 C C . GLU A 1 83 ? 12.422 5.264 -7.843 1.00 97.12 83 GLU A C 1
ATOM 632 O O . GLU A 1 83 ? 12.513 5.412 -9.067 1.00 97.12 83 GLU A O 1
ATOM 637 N N . PHE A 1 84 ? 12.418 6.293 -6.996 1.00 96.25 84 PHE A N 1
ATOM 638 C CA . PHE A 1 84 ? 12.327 7.685 -7.429 1.00 96.25 84 PHE A CA 1
ATOM 639 C C . PHE A 1 84 ? 13.377 8.571 -6.756 1.00 96.25 84 PHE A C 1
ATOM 641 O O . PHE A 1 84 ? 13.938 8.238 -5.715 1.00 96.25 84 PHE A O 1
ATOM 648 N N . GLU A 1 85 ? 13.601 9.735 -7.347 1.00 94.38 85 GLU A N 1
ATOM 649 C CA . GLU A 1 85 ? 14.369 10.840 -6.781 1.00 94.38 85 GLU A CA 1
ATOM 650 C C . GLU A 1 85 ? 13.600 12.152 -6.989 1.00 94.38 85 GLU A C 1
ATOM 652 O O . GLU A 1 85 ? 12.810 12.285 -7.931 1.00 94.38 85 GLU A O 1
ATOM 657 N N . TYR A 1 86 ? 13.831 13.131 -6.116 1.00 93.00 86 TYR A N 1
ATOM 658 C CA . TYR A 1 86 ? 13.194 14.444 -6.195 1.00 93.00 86 TYR A CA 1
ATOM 659 C C . TYR A 1 86 ? 14.247 15.550 -6.201 1.00 93.00 86 TYR A C 1
ATOM 661 O O . TYR A 1 86 ? 15.287 15.430 -5.560 1.00 93.00 86 TYR A O 1
ATOM 669 N N . GLY A 1 87 ? 14.004 16.613 -6.970 1.00 87.75 87 GLY A N 1
ATOM 670 C CA . GLY A 1 87 ? 15.015 17.643 -7.217 1.00 87.75 87 GLY A CA 1
ATOM 671 C C . GLY A 1 87 ? 15.232 18.647 -6.078 1.00 87.75 87 GLY A C 1
ATOM 672 O O . GLY A 1 87 ? 16.286 19.280 -6.042 1.00 87.75 87 GLY A O 1
ATOM 673 N N . GLN A 1 88 ? 14.264 18.826 -5.173 1.00 88.12 88 GLN A N 1
ATOM 674 C CA . GLN A 1 88 ? 14.418 19.664 -3.975 1.00 88.12 88 GLN A CA 1
ATOM 675 C C . GLN A 1 88 ? 14.872 18.836 -2.776 1.00 88.12 88 GLN A C 1
ATOM 677 O O . GLN A 1 88 ? 14.509 17.671 -2.630 1.00 88.12 88 GLN A O 1
ATOM 682 N N . ASN A 1 89 ? 15.519 19.514 -1.833 1.00 90.25 89 ASN A N 1
ATOM 683 C CA . ASN A 1 89 ? 15.995 18.918 -0.591 1.00 90.25 89 ASN A CA 1
ATOM 684 C C . ASN A 1 89 ? 14.905 18.649 0.465 1.00 90.25 89 ASN A C 1
ATOM 686 O O . ASN A 1 89 ? 15.212 18.126 1.535 1.00 90.25 89 ASN A O 1
ATOM 690 N N . TYR A 1 90 ? 13.635 18.983 0.196 1.00 90.38 90 TYR A N 1
ATOM 691 C CA . TYR A 1 90 ? 12.528 18.794 1.147 1.00 90.38 90 TYR A CA 1
ATOM 692 C C . TYR A 1 90 ? 12.394 17.350 1.638 1.00 90.38 90 TYR A C 1
ATOM 694 O O . TYR A 1 90 ? 12.002 17.123 2.779 1.00 90.38 90 TYR A O 1
ATOM 702 N N . TYR A 1 91 ? 12.743 16.386 0.785 1.00 94.00 91 TYR A N 1
ATOM 703 C CA . TYR A 1 91 ? 12.607 14.962 1.072 1.00 94.00 91 TYR A CA 1
ATOM 704 C C . TYR A 1 91 ? 13.953 14.231 1.148 1.00 94.00 91 TYR A C 1
ATOM 706 O O . TYR A 1 91 ? 13.976 12.999 1.127 1.00 94.00 91 TYR A O 1
ATOM 714 N N . ASP A 1 92 ? 15.067 14.964 1.282 1.00 94.44 92 ASP A N 1
ATOM 715 C CA . ASP A 1 92 ? 16.419 14.391 1.367 1.00 94.44 92 ASP A CA 1
ATOM 716 C C . ASP A 1 92 ? 16.544 13.378 2.503 1.00 94.44 92 ASP A C 1
ATOM 718 O O . ASP A 1 92 ? 17.240 12.378 2.370 1.00 94.44 92 ASP A O 1
ATOM 722 N N . GLU A 1 93 ? 15.848 13.602 3.615 1.00 95.25 93 GLU A N 1
ATOM 723 C CA . GLU A 1 93 ? 15.850 12.686 4.752 1.00 95.25 93 GLU A CA 1
ATOM 724 C C . GLU A 1 93 ? 15.268 11.304 4.409 1.00 95.25 93 GLU A C 1
ATOM 726 O O . GLU A 1 93 ? 15.815 10.281 4.827 1.00 95.25 93 GLU A O 1
ATOM 731 N N . PHE A 1 94 ? 14.198 11.253 3.610 1.00 95.44 94 PHE A N 1
ATOM 732 C CA . PHE A 1 94 ? 13.640 9.998 3.100 1.00 95.44 94 PHE A CA 1
ATOM 733 C C . PHE A 1 94 ? 14.536 9.420 2.002 1.00 95.44 94 PHE A C 1
ATOM 735 O O . PHE A 1 94 ? 14.906 8.247 2.053 1.00 95.44 94 PHE A O 1
ATOM 742 N N . MET A 1 95 ? 14.952 10.259 1.049 1.00 94.56 95 MET A N 1
ATOM 743 C CA . MET A 1 95 ? 15.783 9.857 -0.086 1.00 94.56 95 MET A CA 1
ATOM 744 C C . MET A 1 95 ? 17.140 9.284 0.348 1.00 94.56 95 MET A C 1
ATOM 746 O O . MET A 1 95 ? 17.607 8.322 -0.252 1.00 94.56 95 MET A O 1
ATOM 750 N N . ASN A 1 96 ? 17.739 9.799 1.421 1.00 94.19 96 ASN A N 1
ATOM 751 C CA . ASN A 1 96 ? 19.029 9.348 1.947 1.00 94.19 96 ASN A CA 1
ATOM 752 C C . ASN A 1 96 ? 18.909 8.357 3.113 1.00 94.19 96 ASN A C 1
ATOM 754 O O . ASN A 1 96 ? 19.922 8.026 3.726 1.00 94.19 96 ASN A O 1
ATOM 758 N N . ASN A 1 97 ? 17.700 7.894 3.451 1.00 94.88 97 ASN A N 1
ATOM 759 C CA . ASN A 1 97 ? 17.466 7.009 4.598 1.00 94.88 97 ASN A CA 1
ATOM 760 C C . ASN A 1 97 ? 18.104 7.562 5.893 1.00 94.88 97 ASN A C 1
ATOM 762 O O . ASN A 1 97 ? 18.764 6.862 6.660 1.00 94.88 97 ASN A O 1
ATOM 766 N N . SER A 1 98 ? 17.925 8.861 6.121 1.00 94.44 98 SER A N 1
ATOM 767 C CA . SER A 1 98 ? 18.441 9.602 7.272 1.00 94.44 98 SER A CA 1
ATOM 768 C C . SER A 1 98 ? 17.313 10.381 7.947 1.00 94.44 98 SER A C 1
ATOM 770 O O . SER A 1 98 ? 17.482 11.545 8.303 1.00 94.44 98 SER A O 1
ATOM 772 N N . ILE A 1 99 ? 16.142 9.751 8.064 1.00 95.56 99 ILE A N 1
ATOM 773 C CA . ILE A 1 99 ? 14.930 10.367 8.606 1.00 95.56 99 ILE A CA 1
ATOM 774 C C . ILE A 1 99 ? 15.167 10.763 10.061 1.00 95.56 99 ILE A C 1
ATOM 776 O O . ILE A 1 99 ? 15.500 9.921 10.895 1.00 95.56 99 ILE A O 1
ATOM 780 N N . SER A 1 100 ? 14.988 12.044 10.372 1.00 95.12 100 SER A N 1
ATOM 781 C CA . SER A 1 100 ? 15.041 12.547 11.739 1.00 95.12 100 SER A CA 1
ATOM 782 C C . SER A 1 100 ? 13.756 12.182 12.491 1.00 95.12 100 SER A C 1
ATOM 784 O O . SER A 1 100 ? 12.663 12.327 11.939 1.00 95.12 100 SER A O 1
ATOM 786 N N . PRO A 1 101 ? 13.816 11.809 13.784 1.00 95.94 101 PRO A N 1
ATOM 787 C CA . PRO A 1 101 ? 12.620 11.704 14.621 1.00 95.94 101 PRO A CA 1
ATOM 788 C C . PRO A 1 101 ? 11.781 12.996 14.665 1.00 95.94 101 PRO A C 1
ATOM 790 O O . PRO A 1 101 ? 10.592 12.944 14.966 1.00 95.94 101 PRO A O 1
ATOM 793 N N . ALA A 1 102 ? 12.378 14.160 14.385 1.00 96.12 102 ALA A N 1
ATOM 794 C CA . ALA A 1 102 ? 11.687 15.451 14.340 1.00 96.12 102 ALA A CA 1
ATOM 795 C C . ALA A 1 102 ? 11.126 15.808 12.947 1.00 96.12 102 ALA A C 1
ATOM 797 O O . ALA A 1 102 ? 10.595 16.905 12.772 1.00 96.12 102 ALA A O 1
ATOM 798 N N . ASN A 1 103 ? 11.255 14.917 11.959 1.00 96.56 103 ASN A N 1
ATOM 799 C CA . ASN A 1 103 ? 10.781 15.153 10.602 1.00 96.56 103 ASN A CA 1
ATOM 800 C C . ASN A 1 103 ? 9.256 15.373 10.566 1.00 96.56 103 ASN A C 1
ATOM 802 O O . ASN A 1 103 ? 8.485 14.628 11.179 1.00 96.56 103 ASN A O 1
ATOM 806 N N . TYR A 1 104 ? 8.824 16.400 9.831 1.00 95.69 104 TYR A N 1
ATOM 807 C CA . TYR A 1 104 ? 7.419 16.798 9.762 1.00 95.69 104 TYR A CA 1
ATOM 808 C C . TYR A 1 104 ? 6.534 15.728 9.109 1.00 95.69 104 TYR A C 1
ATOM 810 O O . TYR A 1 104 ? 5.508 15.351 9.680 1.00 95.69 104 TYR A O 1
ATOM 818 N N . ASP A 1 105 ? 6.940 15.200 7.951 1.00 95.38 105 ASP A N 1
ATOM 819 C CA . ASP A 1 105 ? 6.169 14.187 7.226 1.00 95.38 105 ASP A CA 1
ATOM 820 C C . ASP A 1 105 ? 6.097 12.878 8.022 1.00 95.38 105 ASP A C 1
ATOM 822 O O . ASP A 1 105 ? 5.032 12.272 8.109 1.00 95.38 105 ASP A O 1
ATOM 826 N N . LEU A 1 106 ? 7.182 12.480 8.696 1.00 96.56 106 LEU A N 1
ATOM 827 C CA . LEU A 1 106 ? 7.190 11.325 9.603 1.00 96.56 106 LEU A CA 1
ATOM 828 C C . LEU A 1 106 ? 6.119 11.446 10.702 1.00 96.56 106 LEU A C 1
ATOM 830 O O . LEU A 1 106 ? 5.342 10.513 10.930 1.00 96.56 106 LEU A O 1
ATOM 834 N N . GLY A 1 107 ? 6.070 12.598 11.380 1.00 96.81 107 GLY A N 1
ATOM 835 C CA . GLY A 1 107 ? 5.055 12.885 12.394 1.00 96.81 107 GLY A CA 1
ATOM 836 C C . GLY A 1 107 ? 3.638 12.914 11.812 1.00 96.81 107 GLY A C 1
ATOM 837 O O . GLY A 1 107 ? 2.699 12.418 12.443 1.00 96.81 107 GLY A O 1
ATOM 838 N N . GLY A 1 108 ? 3.490 13.430 10.588 1.00 96.06 108 GLY A N 1
ATOM 839 C CA . GLY A 1 108 ? 2.239 13.436 9.832 1.00 96.06 108 GLY A CA 1
ATOM 840 C C . GLY A 1 108 ? 1.724 12.031 9.510 1.00 96.06 108 GLY A C 1
ATOM 841 O O . GLY A 1 108 ? 0.548 11.751 9.741 1.00 96.06 108 GLY A O 1
ATOM 842 N N . ILE A 1 109 ? 2.602 11.126 9.064 1.00 96.81 109 ILE A N 1
ATOM 843 C CA . ILE A 1 109 ? 2.277 9.717 8.782 1.00 96.81 109 ILE A CA 1
ATOM 844 C C . ILE A 1 109 ? 1.740 9.031 10.039 1.00 96.81 109 ILE A C 1
ATOM 846 O O . ILE A 1 109 ? 0.657 8.441 10.018 1.00 96.81 109 ILE A O 1
ATOM 850 N N . TRP A 1 110 ? 2.483 9.130 11.145 1.00 97.62 110 TRP A N 1
ATOM 851 C CA . TRP A 1 110 ? 2.091 8.535 12.423 1.00 97.62 110 TRP A CA 1
ATOM 852 C C . TRP A 1 110 ? 0.731 9.062 12.891 1.00 97.62 110 TRP A C 1
ATOM 854 O O . TRP A 1 110 ? -0.185 8.286 13.176 1.00 97.62 110 TRP A O 1
ATOM 864 N N . SER A 1 111 ? 0.584 10.388 12.915 1.00 96.69 111 SER A N 1
ATOM 865 C CA . SER A 1 111 ? -0.625 11.056 13.399 1.00 96.69 111 SER A CA 1
ATOM 866 C C . SER A 1 111 ? -1.846 10.705 12.556 1.00 96.69 111 SER A C 1
ATOM 868 O O . SER A 1 111 ? -2.891 10.371 13.115 1.00 96.69 111 SER A O 1
ATOM 870 N N . LEU A 1 112 ? -1.719 10.719 11.224 1.00 97.38 112 LEU A N 1
ATOM 871 C CA . LEU A 1 112 ? -2.817 10.390 10.318 1.00 97.38 112 LEU A CA 1
ATOM 872 C C . LEU A 1 112 ? -3.343 8.977 10.583 1.00 97.38 112 LEU A C 1
ATOM 874 O O . LEU A 1 112 ? -4.549 8.789 10.752 1.00 97.38 112 LEU A O 1
ATOM 878 N N . PHE A 1 113 ? -2.453 7.983 10.665 1.00 98.25 113 PHE A N 1
ATOM 879 C CA . PHE A 1 113 ? -2.870 6.603 10.896 1.00 98.25 113 PHE A CA 1
ATOM 880 C C . PHE A 1 113 ? -3.583 6.426 12.239 1.00 98.25 113 PHE A C 1
ATOM 882 O O . PHE A 1 113 ? -4.655 5.817 12.276 1.00 98.25 113 PHE A O 1
ATOM 889 N N . TYR A 1 114 ? -3.061 6.992 13.332 1.00 98.19 114 TYR A N 1
ATOM 890 C CA . TYR A 1 114 ? -3.732 6.890 14.632 1.00 98.19 114 TYR A CA 1
ATOM 891 C C . TYR A 1 114 ? -5.036 7.693 14.713 1.00 98.19 114 TYR A C 1
ATOM 893 O O . TYR A 1 114 ? -5.961 7.271 15.407 1.00 98.19 114 TYR A O 1
ATOM 901 N N . GLN A 1 115 ? -5.171 8.793 13.969 1.00 97.75 115 GLN A N 1
ATOM 902 C CA . GLN A 1 115 ? -6.433 9.531 13.866 1.00 97.75 115 GLN A CA 1
ATOM 903 C C . GLN A 1 115 ? -7.508 8.729 13.119 1.00 97.75 115 GLN A C 1
ATOM 905 O O . GLN A 1 115 ? -8.658 8.687 13.565 1.00 97.75 115 GLN A O 1
ATOM 910 N N . ILE A 1 116 ? -7.145 8.033 12.035 1.00 98.50 116 ILE A N 1
ATOM 911 C CA . ILE A 1 116 ? -8.057 7.111 11.337 1.00 98.50 116 ILE A CA 1
ATOM 912 C C . ILE A 1 116 ? -8.454 5.959 12.270 1.00 98.50 116 ILE A C 1
ATOM 914 O O . ILE A 1 116 ? -9.639 5.644 12.390 1.00 98.50 116 ILE A O 1
ATOM 918 N N . ILE A 1 117 ? -7.492 5.374 12.995 1.00 98.81 117 ILE A N 1
ATOM 919 C CA . ILE A 1 117 ? -7.749 4.320 13.992 1.00 98.81 117 ILE A CA 1
ATOM 920 C C . ILE A 1 117 ? -8.706 4.810 15.086 1.00 98.81 117 ILE A C 1
ATOM 922 O O . ILE A 1 117 ? -9.626 4.083 15.461 1.00 98.81 117 ILE A O 1
ATOM 926 N N . TYR A 1 118 ? -8.538 6.038 15.581 1.00 98.00 118 TYR A N 1
ATOM 927 C CA . TYR A 1 118 ? -9.430 6.621 16.583 1.00 98.00 118 TYR A CA 1
ATOM 928 C C . TYR A 1 118 ? -10.873 6.728 16.069 1.00 98.00 118 TYR A C 1
ATOM 930 O O . TYR A 1 118 ? -11.806 6.306 16.759 1.00 98.00 118 TYR A O 1
ATOM 938 N N . GLN A 1 119 ? -11.070 7.221 14.840 1.00 97.88 119 GLN A N 1
ATOM 939 C CA . GLN A 1 119 ? -12.400 7.286 14.226 1.00 97.88 119 GLN A CA 1
ATOM 940 C C . GLN A 1 119 ? -13.003 5.892 14.007 1.00 97.88 119 GLN A C 1
ATOM 942 O O . GLN A 1 119 ? -14.168 5.664 14.345 1.00 97.88 119 GLN A O 1
ATOM 947 N N . ALA A 1 120 ? -12.204 4.939 13.522 1.00 98.69 120 ALA A N 1
ATOM 948 C CA . ALA A 1 120 ? -12.622 3.552 13.357 1.00 98.69 120 ALA A CA 1
ATOM 949 C C . ALA A 1 120 ? -13.051 2.921 14.694 1.00 98.69 120 ALA A C 1
ATOM 951 O O . ALA A 1 120 ? -14.132 2.339 14.780 1.00 98.69 120 ALA A O 1
ATOM 952 N N . ASN A 1 121 ? -12.272 3.104 15.766 1.00 98.56 121 ASN A N 1
ATOM 953 C CA . ASN A 1 121 ? -12.624 2.647 17.115 1.00 98.56 121 ASN A CA 1
ATOM 954 C C . ASN A 1 121 ? -13.936 3.277 17.607 1.00 98.56 121 ASN A C 1
ATOM 956 O O . ASN A 1 121 ? -14.766 2.589 18.205 1.00 98.56 121 ASN A O 1
ATOM 960 N N . GLY A 1 122 ? -14.163 4.562 17.320 1.00 96.50 122 GLY A N 1
ATOM 961 C CA . GLY A 1 122 ? -15.418 5.245 17.634 1.00 96.50 122 GLY A CA 1
ATOM 962 C C . GLY A 1 122 ? -16.628 4.611 16.943 1.00 96.50 122 GLY A C 1
ATOM 963 O O . GLY A 1 122 ? -17.646 4.369 17.587 1.00 96.50 122 GLY A O 1
ATOM 964 N N . ILE A 1 123 ? -16.510 4.279 15.655 1.00 97.94 123 ILE A N 1
ATOM 965 C CA . ILE A 1 123 ? -17.566 3.589 14.897 1.00 97.94 123 ILE A CA 1
ATOM 966 C C . ILE A 1 123 ? -17.800 2.179 15.456 1.00 97.94 123 ILE A C 1
ATOM 968 O O . ILE A 1 123 ? -18.939 1.828 15.763 1.00 97.94 123 ILE A O 1
ATOM 972 N N . ILE A 1 124 ? -16.736 1.395 15.659 1.00 98.31 124 ILE A N 1
ATOM 973 C CA . ILE A 1 124 ? -16.813 0.013 16.167 1.00 98.31 124 ILE A CA 1
ATOM 974 C C . ILE A 1 124 ? -17.528 -0.045 17.523 1.00 98.31 124 ILE A C 1
ATOM 976 O O . ILE A 1 124 ? -18.332 -0.944 17.763 1.00 98.31 124 ILE A O 1
ATOM 980 N N . THR A 1 125 ? -17.255 0.918 18.403 1.00 96.06 125 THR A N 1
ATOM 981 C CA . THR A 1 125 ? -17.809 0.941 19.763 1.00 96.06 125 THR A CA 1
ATOM 982 C C . THR A 1 125 ? -19.230 1.495 19.833 1.00 96.06 125 THR A C 1
ATOM 984 O O . THR A 1 125 ? -20.018 1.026 20.652 1.00 96.06 125 THR A O 1
ATOM 987 N N . LYS A 1 126 ? -19.589 2.469 18.986 1.00 95.38 126 LYS A N 1
ATOM 988 C CA . LYS A 1 126 ? -20.856 3.211 19.123 1.00 95.38 126 LYS A CA 1
ATOM 989 C C . LYS A 1 126 ? -21.963 2.769 18.168 1.00 95.38 126 LYS A C 1
ATOM 991 O O . LYS A 1 126 ? -23.133 2.834 18.543 1.00 95.38 126 LYS A O 1
ATOM 996 N N . VAL A 1 127 ? -21.636 2.264 16.974 1.00 96.44 127 VAL A N 1
ATOM 997 C CA . VAL A 1 127 ? -22.641 1.762 16.014 1.00 96.44 127 VAL A CA 1
ATOM 998 C C . VAL A 1 127 ? -23.563 0.678 16.592 1.00 96.44 127 VAL A C 1
ATOM 1000 O O . VAL A 1 127 ? -24.760 0.747 16.289 1.00 96.44 127 VAL A O 1
ATOM 1003 N N . PRO A 1 128 ? -23.109 -0.274 17.438 1.00 96.06 128 PRO A N 1
ATOM 1004 C CA . PRO A 1 128 ? -24.002 -1.278 18.022 1.00 96.06 128 PRO A CA 1
ATOM 1005 C C . PRO A 1 128 ? -25.237 -0.679 18.718 1.00 96.06 128 PRO A C 1
ATOM 1007 O O . PRO A 1 128 ? -26.342 -1.208 18.572 1.00 96.06 128 PRO A O 1
ATOM 1010 N N . GLY A 1 129 ? -25.065 0.460 19.403 1.00 93.81 129 GLY A N 1
ATOM 1011 C CA . GLY A 1 129 ? -26.127 1.180 20.115 1.00 93.81 129 GLY A CA 1
ATOM 1012 C C . GLY A 1 129 ? -26.946 2.159 19.264 1.00 93.81 129 GLY A C 1
ATOM 1013 O O . GLY A 1 129 ? -27.883 2.762 19.779 1.00 93.81 129 GLY A O 1
ATOM 1014 N N . SER A 1 130 ? -26.616 2.335 17.982 1.00 94.44 130 SER A N 1
ATOM 1015 C CA . SER A 1 130 ? -27.322 3.263 17.085 1.00 94.44 130 SER A CA 1
ATOM 1016 C C . SER A 1 130 ? -28.677 2.705 16.603 1.00 94.44 130 SER A C 1
ATOM 1018 O O . SER A 1 130 ? -28.883 1.486 16.610 1.00 94.44 130 SER A O 1
ATOM 1020 N N . PRO A 1 131 ? -29.608 3.545 16.111 1.00 95.00 131 PRO A N 1
ATOM 1021 C CA . PRO A 1 131 ? -30.892 3.101 15.555 1.00 95.00 131 PRO A CA 1
ATOM 1022 C C . PRO A 1 131 ? -30.800 2.656 14.077 1.00 95.00 131 PRO A C 1
ATOM 1024 O O . PRO A 1 131 ? -31.761 2.782 13.321 1.00 95.00 131 PRO A O 1
ATOM 1027 N N . VAL A 1 132 ? -29.634 2.179 13.635 1.00 95.12 132 VAL A N 1
ATOM 1028 C CA . VAL A 1 132 ? -29.409 1.634 12.285 1.00 95.12 132 VAL A CA 1
ATOM 1029 C C . VAL A 1 132 ? -29.890 0.175 12.209 1.00 95.12 132 VAL A C 1
ATOM 1031 O O . VAL A 1 132 ? -29.850 -0.542 13.206 1.00 95.12 132 VAL A O 1
ATOM 1034 N N . ALA A 1 133 ? -30.337 -0.284 11.036 1.00 95.94 133 ALA A N 1
ATOM 1035 C CA . ALA A 1 133 ? -30.699 -1.689 10.820 1.00 95.94 133 ALA A CA 1
ATOM 1036 C C . ALA A 1 133 ? -29.499 -2.634 11.042 1.00 95.94 133 ALA A C 1
ATOM 1038 O O . ALA A 1 133 ? -28.364 -2.281 10.726 1.00 95.94 133 ALA A O 1
ATOM 1039 N N . ASP A 1 134 ? -29.735 -3.846 11.547 1.00 95.44 134 ASP A N 1
ATOM 1040 C CA . ASP A 1 134 ? -28.655 -4.743 11.993 1.00 95.44 134 ASP A CA 1
ATOM 1041 C C . ASP A 1 134 ? -27.669 -5.132 10.882 1.00 95.44 134 ASP A C 1
ATOM 1043 O O . ASP A 1 134 ? -26.462 -5.191 11.116 1.00 95.44 134 ASP A O 1
ATOM 1047 N N . ASN A 1 135 ? -28.152 -5.321 9.651 1.00 93.25 135 ASN A N 1
ATOM 1048 C CA . ASN A 1 135 ? -27.289 -5.585 8.498 1.00 93.25 135 ASN A CA 1
ATOM 1049 C C . ASN A 1 135 ? -26.340 -4.408 8.205 1.00 93.25 135 ASN A C 1
ATOM 1051 O O . ASN A 1 135 ? -25.158 -4.612 7.941 1.00 93.25 135 ASN A O 1
ATOM 1055 N N . LEU A 1 136 ? -26.840 -3.174 8.299 1.00 95.00 136 LEU A N 1
ATOM 1056 C CA . LEU A 1 136 ? -26.043 -1.965 8.110 1.00 95.00 136 LEU A CA 1
ATOM 1057 C C . LEU A 1 136 ? -25.096 -1.722 9.290 1.00 95.00 136 LEU A C 1
ATOM 1059 O O . LEU A 1 136 ? -23.969 -1.293 9.070 1.00 95.00 136 LEU A O 1
ATOM 1063 N N . LYS A 1 137 ? -25.491 -2.052 10.528 1.00 97.19 137 LYS A N 1
ATOM 1064 C CA . LYS A 1 137 ? -24.577 -2.026 11.682 1.00 97.19 137 LYS A CA 1
ATOM 1065 C C . LYS A 1 137 ? -23.385 -2.951 11.459 1.00 97.19 137 LYS A C 1
ATOM 1067 O O . LYS A 1 137 ? -22.246 -2.518 11.628 1.00 97.19 137 LYS A O 1
ATOM 1072 N N . ALA A 1 138 ? -23.648 -4.198 11.061 1.00 97.12 138 ALA A N 1
ATOM 1073 C CA . ALA A 1 138 ? -22.605 -5.177 10.771 1.00 97.12 138 ALA A CA 1
ATOM 1074 C C . ALA A 1 138 ? -21.663 -4.672 9.669 1.00 97.12 138 ALA A C 1
ATOM 1076 O O . ALA A 1 138 ? -20.447 -4.693 9.852 1.00 97.12 138 ALA A O 1
ATOM 1077 N N . GLN A 1 139 ? -22.220 -4.126 8.584 1.00 96.75 139 GLN A N 1
ATOM 1078 C CA . GLN A 1 139 ? -21.440 -3.524 7.508 1.00 96.75 139 GLN A CA 1
ATOM 1079 C C . GLN A 1 139 ? -20.578 -2.351 8.005 1.00 96.75 139 GLN A C 1
ATOM 1081 O O . GLN A 1 139 ? -19.375 -2.348 7.780 1.00 96.75 139 GLN A O 1
ATOM 1086 N N . TYR A 1 140 ? -21.145 -1.369 8.708 1.00 97.88 140 TYR A N 1
ATOM 1087 C CA . TYR A 1 140 ? -20.408 -0.179 9.157 1.00 97.88 140 TYR A CA 1
ATOM 1088 C C . TYR A 1 140 ? -19.276 -0.512 10.134 1.00 97.88 140 TYR A C 1
ATOM 1090 O O . TYR A 1 140 ? -18.192 0.066 10.050 1.00 97.88 140 TYR A O 1
ATOM 1098 N N . ILE A 1 141 ? -19.502 -1.471 11.035 1.00 98.56 141 ILE A N 1
ATOM 1099 C CA . ILE A 1 141 ? -18.464 -1.977 11.941 1.00 98.56 141 ILE A CA 1
ATOM 1100 C C . ILE A 1 141 ? -17.365 -2.684 11.142 1.00 98.56 141 ILE A C 1
ATOM 1102 O O . ILE A 1 141 ? -16.184 -2.478 11.415 1.00 98.56 141 ILE A O 1
ATOM 1106 N N . ALA A 1 142 ? -17.734 -3.492 10.149 1.00 98.62 142 ALA A N 1
ATOM 1107 C CA . ALA A 1 142 ? -16.785 -4.193 9.297 1.00 98.62 142 ALA A CA 1
ATOM 1108 C C . ALA A 1 142 ? -15.935 -3.233 8.449 1.00 98.62 142 ALA A C 1
ATOM 1110 O O . ALA A 1 142 ? -14.719 -3.391 8.385 1.00 98.62 142 ALA A O 1
ATOM 1111 N N . GLU A 1 143 ? -16.541 -2.194 7.869 1.00 98.31 143 GLU A N 1
ATOM 1112 C CA . GLU A 1 143 ? -15.821 -1.136 7.152 1.00 98.31 143 GLU A CA 1
ATOM 1113 C C . GLU A 1 143 ? -14.799 -0.440 8.071 1.00 98.31 143 GLU A C 1
ATOM 1115 O O . GLU A 1 143 ? -13.638 -0.277 7.696 1.00 98.31 143 GLU A O 1
ATOM 1120 N N . ALA A 1 144 ? -15.183 -0.103 9.309 1.00 98.75 144 ALA A N 1
ATOM 1121 C CA . ALA A 1 144 ? -14.269 0.488 10.288 1.00 98.75 144 ALA A CA 1
ATOM 1122 C C . ALA A 1 144 ? -13.132 -0.464 10.703 1.00 98.75 144 ALA A C 1
ATOM 1124 O O . ALA A 1 144 ? -11.986 -0.028 10.834 1.00 98.75 144 ALA A O 1
ATOM 1125 N N . LYS A 1 145 ? -13.409 -1.765 10.859 1.00 98.88 145 LYS A N 1
ATOM 1126 C CA . LYS A 1 145 ? -12.374 -2.782 11.110 1.00 98.88 145 LYS A CA 1
ATOM 1127 C C . LYS A 1 145 ? -11.366 -2.871 9.965 1.00 98.88 145 LYS A C 1
ATOM 1129 O O . LYS A 1 145 ? -10.173 -2.963 10.240 1.00 98.88 145 LYS A O 1
ATOM 1134 N N . VAL A 1 146 ? -11.804 -2.762 8.705 1.00 98.81 146 VAL A N 1
ATOM 1135 C CA . VAL A 1 146 ? -10.886 -2.707 7.552 1.00 98.81 146 VAL A CA 1
ATOM 1136 C C . VAL A 1 146 ? -9.932 -1.520 7.665 1.00 98.81 146 VAL A C 1
ATOM 1138 O O . VAL A 1 146 ? -8.727 -1.717 7.538 1.00 98.81 146 VAL A O 1
ATOM 1141 N N . PHE A 1 147 ? -10.424 -0.313 7.963 1.00 98.75 147 PHE A N 1
ATOM 1142 C CA . PHE A 1 147 ? -9.552 0.856 8.151 1.00 98.75 147 PHE A CA 1
ATOM 1143 C C . PHE A 1 147 ? -8.593 0.693 9.328 1.00 98.75 147 PHE A C 1
ATOM 1145 O O . PHE A 1 147 ? -7.406 0.987 9.196 1.00 98.75 147 PHE A O 1
ATOM 1152 N N . ARG A 1 148 ? -9.076 0.193 10.473 1.00 98.88 148 ARG A N 1
ATOM 1153 C CA . ARG A 1 148 ? -8.220 -0.041 11.640 1.00 98.88 148 ARG A CA 1
ATOM 1154 C C . ARG A 1 148 ? -7.107 -1.035 11.319 1.00 98.88 148 ARG A C 1
ATOM 1156 O O . ARG A 1 148 ? -5.951 -0.760 11.637 1.00 98.88 148 ARG A O 1
ATOM 1163 N N . ALA A 1 149 ? -7.435 -2.145 10.664 1.00 98.88 149 ALA A N 1
ATOM 1164 C CA . ALA A 1 149 ? -6.470 -3.145 10.230 1.00 98.88 149 ALA A CA 1
ATOM 1165 C C . ALA A 1 149 ? -5.480 -2.583 9.196 1.00 98.88 149 ALA A C 1
ATOM 1167 O O . ALA A 1 149 ? -4.275 -2.775 9.332 1.00 98.88 149 ALA A O 1
ATOM 1168 N N . PHE A 1 150 ? -5.974 -1.838 8.206 1.00 98.69 150 PHE A N 1
ATOM 1169 C CA . PHE A 1 150 ? -5.166 -1.173 7.184 1.00 98.69 150 PHE A CA 1
ATOM 1170 C C . PHE A 1 150 ? -4.132 -0.227 7.810 1.00 98.69 150 PHE A C 1
ATOM 1172 O O . PHE A 1 150 ? -2.943 -0.339 7.521 1.00 98.69 150 PHE A O 1
ATOM 1179 N N . CYS A 1 151 ? -4.543 0.661 8.719 1.00 98.81 151 CYS A N 1
ATOM 1180 C CA . CYS A 1 151 ? -3.629 1.610 9.356 1.00 98.81 151 CYS A CA 1
ATOM 1181 C C . CYS A 1 151 ? -2.584 0.913 10.237 1.00 98.81 151 CYS A C 1
ATOM 1183 O O . CYS A 1 151 ? -1.402 1.242 10.148 1.00 98.81 151 CYS A O 1
ATOM 1185 N N . HIS A 1 152 ? -2.986 -0.078 11.042 1.00 98.88 152 HIS A N 1
ATOM 1186 C CA . HIS A 1 152 ? -2.028 -0.848 11.840 1.00 98.88 152 HIS A CA 1
ATOM 1187 C C . HIS A 1 152 ? -1.049 -1.633 10.958 1.00 98.88 152 HIS A C 1
ATOM 1189 O O . HIS A 1 152 ? 0.121 -1.734 11.318 1.00 98.88 152 HIS A O 1
ATOM 1195 N N . LEU A 1 153 ? -1.482 -2.148 9.799 1.00 98.75 153 LEU A N 1
ATOM 1196 C CA . LEU A 1 153 ? -0.614 -2.877 8.871 1.00 98.75 153 LEU A CA 1
ATOM 1197 C C . LEU A 1 153 ? 0.542 -2.001 8.382 1.00 98.75 153 LEU A C 1
ATOM 1199 O O . LEU A 1 153 ? 1.689 -2.446 8.410 1.00 98.75 153 LEU A O 1
ATOM 1203 N N . TYR A 1 154 ? 0.267 -0.763 7.969 1.00 98.50 154 TYR A N 1
ATOM 1204 C CA . TYR A 1 154 ? 1.316 0.148 7.502 1.00 98.50 154 TYR A CA 1
ATOM 1205 C C . TYR A 1 154 ? 2.160 0.714 8.643 1.00 98.50 154 TYR A C 1
ATOM 1207 O O . TYR A 1 154 ? 3.383 0.715 8.529 1.00 98.50 154 TYR A O 1
ATOM 1215 N N . LEU A 1 155 ? 1.554 1.086 9.779 1.00 98.62 155 LEU A N 1
ATOM 1216 C CA . LEU A 1 155 ? 2.304 1.469 10.983 1.00 98.62 155 LEU A CA 1
ATOM 1217 C C . LEU A 1 155 ? 3.314 0.380 11.377 1.00 98.62 155 LEU A C 1
ATOM 1219 O O . LEU A 1 155 ? 4.503 0.643 11.532 1.00 98.62 155 LEU A O 1
ATOM 1223 N N . MET A 1 156 ? 2.862 -0.868 11.459 1.00 98.12 156 MET A N 1
ATOM 1224 C CA . MET A 1 156 ? 3.713 -2.015 11.762 1.00 98.12 156 MET A CA 1
ATOM 1225 C C . MET A 1 156 ? 4.787 -2.250 10.686 1.00 98.12 156 MET A C 1
ATOM 1227 O O . MET A 1 156 ? 5.910 -2.654 10.991 1.00 98.12 156 MET A O 1
ATOM 1231 N N . SER A 1 157 ? 4.453 -2.023 9.413 1.00 97.69 157 SER A N 1
ATOM 1232 C CA . SER A 1 157 ? 5.386 -2.230 8.301 1.00 97.69 157 SER A CA 1
ATOM 1233 C C . SER A 1 157 ? 6.513 -1.196 8.279 1.00 97.69 157 SER A C 1
ATOM 1235 O O . SER A 1 157 ? 7.629 -1.553 7.918 1.00 97.69 157 SER A O 1
ATOM 1237 N N . TYR A 1 158 ? 6.249 0.046 8.694 1.00 97.25 158 TYR A N 1
ATOM 1238 C CA . TYR A 1 158 ? 7.243 1.124 8.685 1.00 97.25 158 TYR A CA 1
ATOM 1239 C C . TYR A 1 158 ? 8.021 1.237 9.997 1.00 97.25 158 TYR A C 1
ATOM 1241 O O . TYR A 1 158 ? 9.229 1.449 9.980 1.00 97.25 158 TYR A O 1
ATOM 1249 N N . PHE A 1 159 ? 7.345 1.093 11.138 1.00 97.50 159 PHE A N 1
ATOM 1250 C CA . PHE A 1 159 ? 7.915 1.377 12.459 1.00 97.50 159 PHE A CA 1
ATOM 1251 C C . PHE A 1 159 ? 8.244 0.109 13.266 1.00 97.50 159 PHE A C 1
ATOM 1253 O O . PHE A 1 159 ? 8.829 0.203 14.347 1.00 97.50 159 PHE A O 1
ATOM 1260 N N . GLY A 1 160 ? 7.891 -1.080 12.768 1.00 96.56 160 GLY A N 1
ATOM 1261 C CA . GLY A 1 160 ? 8.071 -2.340 13.488 1.00 96.56 160 GLY A CA 1
ATOM 1262 C C . GLY A 1 160 ? 7.033 -2.496 14.598 1.00 96.56 160 GLY A C 1
ATOM 1263 O O . GLY A 1 160 ? 5.833 -2.505 14.332 1.00 96.56 160 GLY A O 1
ATOM 1264 N N . ASP A 1 161 ? 7.479 -2.631 15.845 1.00 97.50 161 ASP A N 1
ATOM 1265 C CA . ASP A 1 161 ? 6.568 -2.700 16.991 1.00 97.50 161 ASP A CA 1
ATOM 1266 C C . ASP A 1 161 ? 5.868 -1.349 17.186 1.00 97.50 161 ASP A C 1
ATOM 1268 O O . ASP A 1 161 ? 6.513 -0.299 17.159 1.00 97.50 161 ASP A O 1
ATOM 1272 N N . VAL A 1 162 ? 4.558 -1.345 17.413 1.00 98.31 162 VAL A N 1
ATOM 1273 C CA . VAL A 1 162 ? 3.755 -0.113 17.519 1.00 98.31 162 VAL A CA 1
ATOM 1274 C C . VAL A 1 162 ? 2.638 -0.277 18.547 1.00 98.31 162 VAL A C 1
ATOM 1276 O O . VAL A 1 162 ? 2.228 -1.407 18.809 1.00 98.31 162 VAL A O 1
ATOM 1279 N N . PRO A 1 163 ? 2.139 0.803 19.171 1.00 98.38 163 PRO A N 1
ATOM 1280 C CA . PRO A 1 163 ? 0.934 0.729 19.991 1.00 98.38 163 PRO A CA 1
ATOM 1281 C C . PRO A 1 163 ? -0.256 0.106 19.252 1.00 98.38 163 PRO A C 1
ATOM 1283 O O . PRO A 1 163 ? -0.711 0.615 18.231 1.00 98.38 163 PRO A O 1
ATOM 1286 N N . LEU A 1 164 ? -0.801 -0.985 19.792 1.00 98.50 164 LEU A N 1
ATOM 1287 C CA . LEU A 1 164 ? -2.027 -1.592 19.282 1.00 98.50 164 LEU A CA 1
ATOM 1288 C C . LEU A 1 164 ? -3.245 -0.885 19.892 1.00 98.50 164 LEU A C 1
ATOM 1290 O O . LEU A 1 164 ? -3.685 -1.202 20.998 1.00 98.50 164 LEU A O 1
ATOM 1294 N N . ILE A 1 165 ? -3.790 0.104 19.182 1.00 98.38 165 ILE A N 1
ATOM 1295 C CA . ILE A 1 165 ? -4.868 0.958 19.693 1.00 98.38 165 ILE A CA 1
ATOM 1296 C C . ILE A 1 165 ? -6.236 0.442 19.232 1.00 98.38 165 ILE A C 1
ATOM 1298 O O . ILE A 1 165 ? -6.655 0.636 18.091 1.00 98.38 165 ILE A O 1
ATOM 1302 N N . MET A 1 166 ? -6.983 -0.166 20.157 1.00 97.44 166 MET A N 1
ATOM 1303 C CA . MET A 1 166 ? -8.308 -0.758 19.893 1.00 97.44 166 MET A CA 1
ATOM 1304 C C . MET A 1 166 ? -9.470 -0.060 20.622 1.00 97.44 166 MET A C 1
ATOM 1306 O O . MET A 1 166 ? -10.596 -0.553 20.613 1.00 97.44 166 MET A O 1
ATOM 1310 N N . THR A 1 167 ? -9.205 1.080 21.265 1.00 96.06 167 THR A N 1
ATOM 1311 C CA . THR A 1 167 ? -10.173 1.864 22.051 1.00 96.06 167 THR A CA 1
ATOM 1312 C C . THR A 1 167 ? -10.054 3.360 21.742 1.00 96.06 167 THR A C 1
ATOM 1314 O O . THR A 1 167 ? -9.066 3.804 21.158 1.00 96.06 167 THR A O 1
ATOM 1317 N N . THR A 1 168 ? -11.064 4.139 22.134 1.00 94.88 168 THR A N 1
ATOM 1318 C CA . THR A 1 168 ? -11.050 5.613 22.118 1.00 94.88 168 THR A CA 1
ATOM 1319 C C . THR A 1 168 ? -10.747 6.223 23.491 1.00 94.88 168 THR A C 1
ATOM 1321 O O . THR A 1 168 ? -10.765 7.445 23.628 1.00 94.88 168 THR A O 1
ATOM 1324 N N . ASP A 1 169 ? -10.530 5.402 24.522 1.00 94.31 169 ASP A N 1
ATOM 1325 C CA . ASP A 1 169 ? -10.223 5.877 25.873 1.00 94.31 169 ASP A CA 1
ATOM 1326 C C . ASP A 1 169 ? -8.813 6.475 25.936 1.00 94.31 169 ASP A C 1
ATOM 1328 O O . ASP A 1 169 ? -7.810 5.760 25.991 1.00 94.31 169 ASP A O 1
ATOM 1332 N N . VAL A 1 170 ? -8.746 7.806 25.974 1.00 91.75 170 VAL A N 1
ATOM 1333 C CA . VAL A 1 170 ? -7.490 8.565 25.996 1.00 91.75 170 VAL A CA 1
ATOM 1334 C C . VAL A 1 170 ? -6.623 8.274 27.217 1.00 91.75 170 VAL A C 1
ATOM 1336 O O . VAL A 1 170 ? -5.407 8.439 27.152 1.00 91.75 170 VAL A O 1
ATOM 1339 N N . THR A 1 171 ? -7.210 7.807 28.323 1.00 91.94 171 THR A N 1
ATOM 1340 C CA . THR A 1 171 ? -6.443 7.434 29.519 1.00 91.94 171 THR A CA 1
ATOM 1341 C C . THR A 1 171 ? -5.629 6.160 29.300 1.00 91.94 171 THR A C 1
ATOM 1343 O O . THR A 1 171 ? -4.577 5.990 29.921 1.00 91.94 171 THR A O 1
ATOM 1346 N N . VAL A 1 172 ? -6.081 5.312 28.370 1.00 93.50 172 VAL A N 1
ATOM 1347 C CA . VAL A 1 172 ? -5.388 4.108 27.909 1.00 93.50 172 VAL A CA 1
ATOM 1348 C C . VAL A 1 172 ? -4.463 4.448 26.742 1.00 93.50 172 VAL A C 1
ATOM 1350 O O . VAL A 1 172 ? -3.275 4.131 26.791 1.00 93.50 172 VAL A O 1
ATOM 1353 N N . THR A 1 173 ? -4.968 5.120 25.700 1.00 93.88 173 THR A N 1
ATOM 1354 C CA . THR A 1 173 ? -4.197 5.326 24.461 1.00 93.88 173 THR A CA 1
ATOM 1355 C C . THR A 1 173 ? -2.982 6.229 24.656 1.00 93.88 173 THR A C 1
ATOM 1357 O O . THR A 1 173 ? -1.943 5.964 24.060 1.00 93.88 173 THR A O 1
ATOM 1360 N N . ALA A 1 174 ? -3.061 7.246 25.524 1.00 91.69 174 ALA A N 1
ATOM 1361 C CA . ALA A 1 174 ? -1.953 8.175 25.771 1.00 91.69 174 ALA A CA 1
ATOM 1362 C C . ALA A 1 174 ? -0.728 7.526 26.444 1.00 91.69 174 ALA A C 1
ATOM 1364 O O . ALA A 1 174 ? 0.342 8.126 26.481 1.00 91.69 174 ALA A O 1
ATOM 1365 N N . LYS A 1 175 ? -0.883 6.319 27.003 1.00 93.75 175 LYS A N 1
ATOM 1366 C CA . LYS A 1 175 ? 0.177 5.574 27.704 1.00 93.75 175 LYS A CA 1
ATOM 1367 C C . LYS A 1 175 ? 0.409 4.189 27.105 1.00 93.75 175 LYS A C 1
ATOM 1369 O O . LYS A 1 175 ? 1.022 3.336 27.746 1.00 93.75 175 LYS A O 1
ATOM 1374 N N . ALA A 1 176 ? -0.131 3.932 25.915 1.00 96.19 176 ALA A N 1
ATOM 1375 C CA . ALA A 1 176 ? -0.053 2.619 25.302 1.00 96.19 176 ALA A CA 1
ATOM 1376 C C . ALA A 1 176 ? 1.411 2.290 24.952 1.00 96.19 176 ALA A C 1
ATOM 1378 O O . ALA A 1 176 ? 2.053 3.079 24.249 1.00 96.19 176 ALA A O 1
ATOM 1379 N N . PRO A 1 177 ? 1.958 1.160 25.433 1.00 96.81 177 PRO A N 1
ATOM 1380 C CA . PRO A 1 177 ? 3.290 0.724 25.048 1.00 96.81 177 PRO A CA 1
ATOM 1381 C C . PRO A 1 177 ? 3.284 0.194 23.612 1.00 96.81 177 PRO A C 1
ATOM 1383 O O . PRO A 1 177 ? 2.236 -0.112 23.034 1.00 96.81 177 PRO A O 1
ATOM 1386 N N . ARG A 1 178 ? 4.478 0.021 23.045 1.00 97.62 178 ARG A N 1
ATOM 1387 C CA . ARG A 1 178 ? 4.642 -0.687 21.772 1.00 97.62 178 ARG A CA 1
ATOM 1388 C C . ARG A 1 178 ? 4.247 -2.155 21.950 1.00 97.62 178 ARG A C 1
ATOM 1390 O O . ARG A 1 178 ? 4.611 -2.788 22.936 1.00 97.62 178 ARG A O 1
ATOM 1397 N N . THR A 1 179 ? 3.486 -2.675 20.997 1.00 98.38 179 THR A N 1
ATOM 1398 C CA . THR A 1 179 ? 3.080 -4.079 20.918 1.00 98.38 179 THR A CA 1
ATOM 1399 C C . THR A 1 179 ? 3.940 -4.776 19.861 1.00 98.38 179 THR A C 1
ATOM 1401 O O . THR A 1 179 ? 4.152 -4.182 18.796 1.00 98.38 179 THR A O 1
ATOM 1404 N N . PRO A 1 180 ? 4.437 -6.003 20.117 1.00 98.12 180 PRO A N 1
ATOM 1405 C CA . PRO A 1 180 ? 5.239 -6.738 19.149 1.00 98.12 180 PRO A CA 1
ATOM 1406 C C . PRO A 1 180 ? 4.552 -6.859 17.790 1.00 98.12 180 PRO A C 1
ATOM 1408 O O . PRO A 1 180 ? 3.353 -7.138 17.711 1.00 98.12 180 PRO A O 1
ATOM 1411 N N . LYS A 1 181 ? 5.325 -6.726 16.710 1.00 97.12 181 LYS A N 1
ATOM 1412 C CA . LYS A 1 181 ? 4.852 -6.836 15.322 1.00 97.12 181 LYS A CA 1
ATOM 1413 C C . LYS A 1 181 ? 3.964 -8.063 15.082 1.00 97.12 181 LYS A C 1
ATOM 1415 O O . LYS A 1 181 ? 2.947 -7.958 14.402 1.00 97.12 181 LYS A O 1
ATOM 1420 N N . ALA A 1 182 ? 4.327 -9.215 15.645 1.00 97.75 182 ALA A N 1
ATOM 1421 C CA . ALA A 1 182 ? 3.551 -10.447 15.500 1.00 97.75 182 ALA A CA 1
ATOM 1422 C C . ALA A 1 182 ? 2.139 -10.333 16.105 1.00 97.75 182 ALA A C 1
ATOM 1424 O O . ALA A 1 182 ? 1.170 -10.776 15.491 1.00 97.75 182 ALA A O 1
ATOM 1425 N N . ASP A 1 183 ? 2.007 -9.689 17.264 1.00 98.62 183 ASP A N 1
ATOM 1426 C CA . ASP A 1 183 ? 0.724 -9.514 17.950 1.00 98.62 183 ASP A CA 1
ATOM 1427 C C . ASP A 1 183 ? -0.147 -8.461 17.257 1.00 98.62 183 ASP A C 1
ATOM 1429 O O . ASP A 1 183 ? -1.352 -8.662 17.094 1.00 98.62 183 ASP A O 1
ATOM 1433 N N . VAL A 1 184 ? 0.465 -7.378 16.762 1.00 98.75 184 VAL A N 1
ATOM 1434 C CA . VAL A 1 184 ? -0.222 -6.393 15.909 1.00 98.75 184 VAL A CA 1
ATOM 1435 C C . VAL A 1 184 ? -0.771 -7.078 14.655 1.00 98.75 184 VAL A C 1
ATOM 1437 O O . VAL A 1 184 ? -1.934 -6.886 14.301 1.00 98.75 184 VAL A O 1
ATOM 1440 N N . LEU A 1 185 ? 0.027 -7.937 14.016 1.00 98.44 185 LEU A N 1
ATOM 1441 C CA . LEU A 1 185 ? -0.389 -8.686 12.832 1.00 98.44 185 LEU A CA 1
ATOM 1442 C C . LEU A 1 185 ? -1.531 -9.669 13.114 1.00 98.44 185 LEU A C 1
ATOM 1444 O O . LEU A 1 185 ? -2.455 -9.781 12.308 1.00 98.44 185 LEU A O 1
ATOM 1448 N N . ASN A 1 186 ? -1.523 -10.328 14.273 1.00 98.75 186 ASN A N 1
ATOM 1449 C CA . ASN A 1 186 ? -2.627 -11.186 14.700 1.00 98.75 186 ASN A CA 1
ATOM 1450 C C . ASN A 1 186 ? -3.935 -10.392 14.863 1.00 98.75 186 ASN A C 1
ATOM 1452 O O . ASN A 1 186 ? -4.991 -10.850 14.422 1.00 98.75 186 ASN A O 1
ATOM 1456 N N . ALA A 1 187 ? -3.871 -9.188 15.440 1.00 98.75 187 ALA A N 1
ATOM 1457 C CA . ALA A 1 187 ? -5.034 -8.313 15.583 1.00 98.75 187 ALA A CA 1
ATOM 1458 C C . ALA A 1 187 ? -5.561 -7.807 14.227 1.00 98.75 187 ALA A C 1
ATOM 1460 O O . ALA A 1 187 ? -6.771 -7.806 14.003 1.00 98.75 187 ALA A O 1
ATOM 1461 N N . ILE A 1 188 ? -4.662 -7.451 13.300 1.00 98.94 188 ILE A N 1
ATOM 1462 C CA . ILE A 1 188 ? -5.001 -7.083 11.913 1.00 98.94 188 ILE A CA 1
ATOM 1463 C C . ILE A 1 188 ? -5.777 -8.217 11.235 1.00 98.94 188 ILE A C 1
ATOM 1465 O O . ILE A 1 188 ? -6.840 -7.987 10.661 1.00 98.94 188 ILE A O 1
ATOM 1469 N N . ILE A 1 189 ? -5.273 -9.452 11.319 1.00 98.88 189 ILE A N 1
ATOM 1470 C CA . ILE A 1 189 ? -5.922 -10.623 10.715 1.00 98.88 189 ILE A CA 1
ATOM 1471 C C . ILE A 1 189 ? -7.294 -10.875 11.348 1.00 98.88 189 ILE A C 1
ATOM 1473 O O . ILE A 1 189 ? -8.245 -11.175 10.626 1.00 98.88 189 ILE A O 1
ATOM 1477 N N . ALA A 1 190 ? -7.428 -10.732 12.668 1.00 98.88 190 ALA A N 1
ATOM 1478 C CA . ALA A 1 190 ? -8.713 -10.884 13.347 1.00 98.88 190 ALA A CA 1
ATOM 1479 C C . ALA A 1 190 ? -9.752 -9.863 12.846 1.00 98.88 190 ALA A C 1
ATOM 1481 O O . ALA A 1 190 ? -10.848 -10.256 12.442 1.00 98.88 190 ALA A O 1
ATOM 1482 N N . ASP A 1 191 ? -9.388 -8.578 12.784 1.00 98.88 191 ASP A N 1
ATOM 1483 C CA . ASP A 1 191 ? -10.273 -7.523 12.276 1.00 98.88 191 ASP A CA 1
ATOM 1484 C C . ASP A 1 191 ? -10.703 -7.776 10.828 1.00 98.88 191 ASP A C 1
ATOM 1486 O O . ASP A 1 191 ? -11.880 -7.624 10.492 1.00 98.88 191 ASP A O 1
ATOM 1490 N N . LEU A 1 192 ? -9.771 -8.193 9.968 1.00 98.88 192 LEU A N 1
ATOM 1491 C CA . LEU A 1 192 ? -10.073 -8.440 8.563 1.00 98.88 192 LEU A CA 1
ATOM 1492 C C . LEU A 1 192 ? -10.909 -9.710 8.345 1.00 98.88 192 LEU A C 1
ATOM 1494 O O . LEU A 1 192 ? -11.755 -9.714 7.454 1.00 98.88 192 LEU A O 1
ATOM 1498 N N . LYS A 1 193 ? -10.727 -10.768 9.149 1.00 98.81 193 LYS A N 1
ATOM 1499 C CA . LYS A 1 193 ? -11.586 -11.969 9.101 1.00 98.81 193 LYS A CA 1
ATOM 1500 C C . LYS A 1 193 ? -13.021 -11.639 9.495 1.00 98.81 193 LYS A C 1
ATOM 1502 O O . LYS A 1 193 ? -13.953 -12.049 8.805 1.00 98.81 193 LYS A O 1
ATOM 1507 N N . ASP A 1 194 ? -13.190 -10.875 10.571 1.00 98.62 194 ASP A N 1
ATOM 1508 C CA . ASP A 1 194 ? -14.505 -10.401 10.995 1.00 98.62 194 ASP A CA 1
ATOM 1509 C C . ASP A 1 194 ? -15.150 -9.527 9.913 1.00 98.62 194 ASP A C 1
ATOM 1511 O O . ASP A 1 194 ? -16.344 -9.650 9.638 1.00 98.62 194 ASP A O 1
ATOM 1515 N N . ALA A 1 195 ? -14.360 -8.654 9.280 1.00 98.62 195 ALA A N 1
ATOM 1516 C CA . ALA A 1 195 ? -14.857 -7.784 8.228 1.00 98.62 195 ALA A CA 1
ATOM 1517 C C . ALA A 1 195 ? -15.251 -8.553 6.958 1.00 98.62 195 ALA A C 1
ATOM 1519 O O . ALA A 1 195 ? -16.329 -8.325 6.416 1.00 98.62 195 ALA A O 1
ATOM 1520 N N . GLU A 1 196 ? -14.426 -9.499 6.502 1.00 98.44 196 GLU A N 1
ATOM 1521 C CA . GLU A 1 196 ? -14.715 -10.347 5.338 1.00 98.44 196 GLU A CA 1
ATOM 1522 C C . GLU A 1 196 ? -16.032 -11.125 5.498 1.00 98.44 196 GLU A C 1
ATOM 1524 O O . GLU A 1 196 ? -16.770 -11.301 4.527 1.00 98.44 196 GLU A O 1
ATOM 1529 N N . ALA A 1 197 ? -16.346 -11.573 6.718 1.00 97.75 197 ALA A N 1
ATOM 1530 C CA . ALA A 1 197 ? -17.577 -12.302 7.011 1.00 97.75 197 ALA A CA 1
ATOM 1531 C C . ALA A 1 197 ? -18.841 -11.420 6.968 1.00 97.75 197 ALA A C 1
ATOM 1533 O O . ALA A 1 197 ? -19.931 -11.936 6.719 1.00 97.75 197 ALA A O 1
ATOM 1534 N N . ALA A 1 198 ? -18.707 -10.114 7.217 1.00 97.19 198 ALA A N 1
ATOM 1535 C CA . ALA A 1 198 ? -19.828 -9.186 7.373 1.00 97.19 198 ALA A CA 1
ATOM 1536 C C . ALA A 1 198 ? -20.024 -8.223 6.188 1.00 97.19 198 ALA A C 1
ATOM 1538 O O . ALA A 1 198 ? -21.118 -7.682 6.019 1.00 97.19 198 ALA A O 1
ATOM 1539 N N . LEU A 1 199 ? -18.989 -7.981 5.378 1.00 97.19 199 LEU A N 1
ATOM 1540 C CA . LEU A 1 199 ? -19.067 -7.050 4.253 1.00 97.19 199 LEU A CA 1
ATOM 1541 C C . LEU A 1 199 ? -19.851 -7.633 3.065 1.00 97.19 199 LEU A C 1
ATOM 1543 O O . LEU A 1 199 ? -19.748 -8.825 2.765 1.00 97.19 199 LEU A O 1
ATOM 1547 N N . PRO A 1 200 ? -20.600 -6.789 2.333 1.00 93.69 200 PRO A N 1
ATOM 1548 C CA . PRO A 1 200 ? -21.348 -7.225 1.163 1.00 93.69 200 PRO A CA 1
ATOM 1549 C C . PRO A 1 200 ? -20.438 -7.500 -0.046 1.00 93.69 200 PRO A C 1
ATOM 1551 O O . PRO A 1 200 ? -19.302 -7.026 -0.120 1.00 93.69 200 PRO A O 1
ATOM 1554 N N . THR A 1 201 ? -20.962 -8.238 -1.028 1.00 90.50 201 THR A N 1
ATOM 1555 C CA . THR A 1 201 ? -20.291 -8.540 -2.310 1.00 90.50 201 THR A CA 1
ATOM 1556 C C . THR A 1 201 ? -20.802 -7.706 -3.488 1.00 90.50 201 THR A C 1
ATOM 1558 O O . THR A 1 201 ? -20.163 -7.687 -4.533 1.00 90.50 201 THR A O 1
ATOM 1561 N N . ASN A 1 202 ? -21.945 -7.026 -3.347 1.00 76.62 202 ASN A N 1
ATOM 1562 C CA . ASN A 1 202 ? -22.694 -6.427 -4.460 1.00 76.62 202 ASN A CA 1
ATOM 1563 C C . ASN A 1 202 ? -22.199 -5.044 -4.918 1.00 76.62 202 ASN A C 1
ATOM 1565 O O . ASN A 1 202 ? -22.666 -4.546 -5.939 1.00 76.62 202 ASN A O 1
ATOM 1569 N N . THR A 1 203 ? -21.291 -4.401 -4.183 1.00 76.62 203 THR A N 1
ATOM 1570 C CA . THR A 1 203 ? -20.734 -3.094 -4.553 1.00 76.62 203 THR A CA 1
ATOM 1571 C C . THR A 1 203 ? -19.233 -3.197 -4.762 1.00 76.62 203 THR A C 1
ATOM 1573 O O . THR A 1 203 ? -18.471 -3.250 -3.797 1.00 76.62 203 THR A O 1
ATOM 1576 N N . VAL A 1 204 ? -18.803 -3.209 -6.022 1.00 82.56 204 VAL A N 1
ATOM 1577 C CA . VAL A 1 204 ? -17.392 -3.262 -6.431 1.00 82.56 204 VAL A CA 1
ATOM 1578 C C . VAL A 1 204 ? -17.033 -1.950 -7.136 1.00 82.56 204 VAL A C 1
ATOM 1580 O O . VAL A 1 204 ? -17.853 -1.413 -7.877 1.00 82.56 204 VAL A O 1
ATOM 1583 N N . ARG A 1 205 ? -15.823 -1.418 -6.895 1.00 86.75 205 ARG A N 1
ATOM 1584 C CA . ARG A 1 205 ? -15.285 -0.200 -7.552 1.00 86.75 205 ARG A CA 1
ATOM 1585 C C . ARG A 1 205 ? -16.066 1.106 -7.302 1.00 86.75 205 ARG A C 1
ATOM 1587 O O . ARG A 1 205 ? -16.051 2.002 -8.136 1.00 86.75 205 ARG A O 1
ATOM 1594 N N . ASN A 1 206 ? -16.717 1.257 -6.145 1.00 85.06 206 ASN A N 1
ATOM 1595 C CA . ASN A 1 206 ? -17.387 2.508 -5.740 1.00 85.06 206 ASN A CA 1
ATOM 1596 C C . ASN A 1 206 ? -16.655 3.275 -4.615 1.00 85.06 206 ASN A C 1
ATOM 1598 O O . ASN A 1 206 ? -17.238 4.161 -3.995 1.00 85.06 206 ASN A O 1
ATOM 1602 N N . GLY A 1 207 ? -15.412 2.895 -4.303 1.00 88.12 207 GLY A N 1
ATOM 1603 C CA . GLY A 1 207 ? -14.607 3.484 -3.227 1.00 88.12 207 GLY A CA 1
ATOM 1604 C C . GLY A 1 207 ? -14.873 2.949 -1.818 1.00 88.12 207 GLY A C 1
ATOM 1605 O O . GLY A 1 207 ? -14.038 3.163 -0.939 1.00 88.12 207 GLY A O 1
ATOM 1606 N N . ARG A 1 208 ? -15.972 2.218 -1.578 1.00 92.06 208 ARG A N 1
ATOM 1607 C CA . ARG A 1 208 ? -16.256 1.631 -0.258 1.00 92.06 208 ARG A CA 1
ATOM 1608 C C . ARG A 1 208 ? -15.578 0.279 -0.069 1.00 92.06 208 ARG A C 1
ATOM 1610 O O . ARG A 1 208 ? -15.385 -0.473 -1.024 1.00 92.06 208 ARG A O 1
ATOM 1617 N N . CYS A 1 209 ? -15.286 -0.051 1.185 1.00 94.69 209 CYS A N 1
ATOM 1618 C CA . CYS A 1 209 ? -14.856 -1.392 1.553 1.00 94.69 209 CYS A CA 1
ATOM 1619 C C . CYS A 1 209 ? -15.989 -2.395 1.290 1.00 94.69 209 CYS A C 1
ATOM 1621 O O . CYS A 1 209 ? -17.145 -2.169 1.644 1.00 94.69 209 CYS A O 1
ATOM 1623 N N . ASN A 1 210 ? -15.636 -3.526 0.690 1.00 95.06 210 ASN A N 1
ATOM 1624 C CA . ASN A 1 210 ? -16.515 -4.665 0.450 1.00 95.06 210 ASN A CA 1
ATOM 1625 C C . ASN A 1 210 ? -15.783 -5.956 0.855 1.00 95.06 210 ASN A C 1
ATOM 1627 O O . ASN A 1 210 ? -14.625 -5.909 1.287 1.00 95.06 210 ASN A O 1
ATOM 1631 N N . LYS A 1 211 ? -16.433 -7.115 0.701 1.00 97.00 211 LYS A N 1
ATOM 1632 C CA . LYS A 1 211 ? -15.819 -8.405 1.047 1.00 97.00 211 LYS A CA 1
ATOM 1633 C C . LYS A 1 211 ? -14.459 -8.604 0.373 1.00 97.00 211 LYS A C 1
ATOM 1635 O O . LYS A 1 211 ? -13.512 -9.029 1.024 1.00 97.00 211 LYS A O 1
ATOM 1640 N N . TRP A 1 212 ? -14.352 -8.244 -0.901 1.00 97.62 212 TRP A N 1
ATOM 1641 C CA . TRP A 1 212 ? -13.149 -8.423 -1.711 1.00 97.62 212 TRP A CA 1
ATOM 1642 C C . TRP A 1 212 ? -11.975 -7.564 -1.234 1.00 97.62 212 TRP A C 1
ATOM 1644 O O . TRP A 1 212 ? -10.844 -8.042 -1.231 1.00 97.62 212 TRP A O 1
ATOM 1654 N N . VAL A 1 213 ? -12.238 -6.344 -0.752 1.00 97.88 213 VAL A N 1
ATOM 1655 C CA . VAL A 1 213 ? -11.224 -5.492 -0.104 1.00 97.88 213 VAL A CA 1
ATOM 1656 C C . VAL A 1 213 ? -10.655 -6.183 1.137 1.00 97.88 213 VAL A C 1
ATOM 1658 O O . VAL A 1 213 ? -9.436 -6.273 1.288 1.00 97.88 213 VAL A O 1
ATOM 1661 N N . ALA A 1 214 ? -11.520 -6.723 2.003 1.00 98.56 214 ALA A N 1
ATOM 1662 C CA . ALA A 1 214 ? -11.077 -7.457 3.188 1.00 98.56 214 ALA A CA 1
ATOM 1663 C C . ALA A 1 214 ? -10.314 -8.741 2.817 1.00 98.56 214 ALA A C 1
ATOM 1665 O O . ALA A 1 214 ? -9.258 -9.005 3.390 1.00 98.56 214 ALA A O 1
ATOM 1666 N N . THR A 1 215 ? -10.782 -9.500 1.819 1.00 98.75 215 THR A N 1
ATOM 1667 C CA . THR A 1 215 ? -10.096 -10.701 1.311 1.00 98.75 215 THR A CA 1
ATOM 1668 C C . THR A 1 215 ? -8.700 -10.379 0.763 1.00 98.75 215 THR A C 1
ATOM 1670 O O . THR A 1 215 ? -7.746 -11.092 1.073 1.00 98.75 215 THR A O 1
ATOM 1673 N N . ALA A 1 216 ? -8.548 -9.295 -0.002 1.00 98.69 216 ALA A N 1
ATOM 1674 C CA . ALA A 1 216 ? -7.263 -8.890 -0.575 1.00 98.69 216 ALA A CA 1
ATOM 1675 C C . ALA A 1 216 ? -6.263 -8.441 0.500 1.00 98.69 216 ALA A C 1
ATOM 1677 O O . ALA A 1 216 ? -5.092 -8.828 0.469 1.00 98.69 216 ALA A O 1
ATOM 1678 N N . LEU A 1 217 ? -6.728 -7.673 1.493 1.00 98.69 217 LEU A N 1
ATOM 1679 C CA . LEU A 1 217 ? -5.900 -7.287 2.638 1.00 98.69 217 LEU A CA 1
ATOM 1680 C C . LEU A 1 217 ? -5.545 -8.486 3.524 1.00 98.69 217 LEU A C 1
ATOM 1682 O O . LEU A 1 217 ? -4.429 -8.531 4.037 1.00 98.69 217 LEU A O 1
ATOM 1686 N N . LEU A 1 218 ? -6.436 -9.476 3.671 1.00 98.81 218 LEU A N 1
ATOM 1687 C CA . LEU A 1 218 ? -6.115 -10.734 4.357 1.00 98.81 218 LEU A CA 1
ATOM 1688 C C . LEU A 1 218 ? -4.996 -11.484 3.649 1.00 98.81 218 LEU A C 1
ATOM 1690 O O . LEU A 1 218 ? -4.068 -11.926 4.318 1.00 98.81 218 LEU A O 1
ATOM 1694 N N . ALA A 1 219 ? -5.050 -11.606 2.319 1.00 98.88 219 ALA A N 1
ATOM 1695 C CA . ALA A 1 219 ? -3.990 -12.261 1.555 1.00 98.88 219 ALA A CA 1
ATOM 1696 C C . ALA A 1 219 ? -2.623 -11.611 1.830 1.00 98.88 219 ALA A C 1
ATOM 1698 O O . ALA A 1 219 ? -1.645 -12.304 2.112 1.00 98.88 219 ALA A O 1
ATOM 1699 N N . ARG A 1 220 ? -2.574 -10.272 1.845 1.00 98.81 220 ARG A N 1
ATOM 1700 C CA . ARG A 1 220 ? -1.367 -9.506 2.180 1.00 98.81 220 ARG A CA 1
ATOM 1701 C C . ARG A 1 220 ? -0.927 -9.706 3.634 1.00 98.81 220 ARG A C 1
ATOM 1703 O O . ARG A 1 220 ? 0.249 -9.952 3.887 1.00 98.81 220 ARG A O 1
ATOM 1710 N N . ALA A 1 221 ? -1.851 -9.625 4.592 1.00 98.75 221 ALA A N 1
ATOM 1711 C CA . ALA A 1 221 ? -1.542 -9.813 6.008 1.00 98.75 221 ALA A CA 1
ATOM 1712 C C . ALA A 1 221 ? -1.005 -11.228 6.288 1.00 98.75 221 ALA A C 1
ATOM 1714 O O . ALA A 1 221 ? -0.004 -11.377 6.988 1.00 98.75 221 ALA A O 1
ATOM 1715 N N . TYR A 1 222 ? -1.601 -12.257 5.679 1.00 98.88 222 TYR A N 1
ATOM 1716 C CA . TYR A 1 222 ? -1.116 -13.633 5.767 1.00 98.88 222 TYR A CA 1
ATOM 1717 C C . TYR A 1 222 ? 0.254 -13.818 5.117 1.00 98.88 222 TYR A C 1
ATOM 1719 O O . TYR A 1 222 ? 1.101 -14.501 5.694 1.00 98.88 222 TYR A O 1
ATOM 1727 N N . LEU A 1 223 ? 0.519 -13.160 3.982 1.00 98.81 223 LEU A N 1
ATOM 1728 C CA . LEU A 1 223 ? 1.854 -13.152 3.382 1.00 98.81 223 LEU A CA 1
ATOM 1729 C C . LEU A 1 223 ? 2.886 -12.575 4.363 1.00 98.81 223 LEU A C 1
ATOM 1731 O O . LEU A 1 223 ? 3.946 -13.163 4.569 1.00 98.81 223 LEU A O 1
ATOM 1735 N N . TYR A 1 224 ? 2.565 -11.460 5.024 1.00 98.25 224 TYR A N 1
ATOM 1736 C CA . TYR A 1 224 ? 3.465 -10.827 5.995 1.00 98.25 224 TYR A CA 1
ATOM 1737 C C . TYR A 1 224 ? 3.632 -11.675 7.263 1.00 98.25 224 TYR A C 1
ATOM 1739 O O . TYR A 1 224 ? 4.695 -11.644 7.884 1.00 98.25 224 TYR A O 1
ATOM 1747 N N . GLN A 1 225 ? 2.614 -12.465 7.617 1.00 98.19 225 GLN A N 1
ATOM 1748 C CA . GLN A 1 225 ? 2.653 -13.423 8.726 1.00 98.19 225 GLN A CA 1
ATOM 1749 C C . GLN A 1 225 ? 3.438 -14.688 8.365 1.00 98.19 225 GLN A C 1
ATOM 1751 O O . GLN A 1 225 ? 3.743 -15.488 9.247 1.00 98.19 225 GLN A O 1
ATOM 1756 N N . LYS A 1 226 ? 3.780 -14.874 7.082 1.00 98.25 226 LYS A N 1
ATOM 1757 C CA . LYS A 1 226 ? 4.331 -16.117 6.532 1.00 98.25 226 LYS A CA 1
ATOM 1758 C C . LYS A 1 226 ? 3.358 -17.300 6.637 1.00 98.25 226 LYS A C 1
ATOM 1760 O O . LYS A 1 226 ? 3.783 -18.453 6.615 1.00 98.25 226 LYS A O 1
ATOM 1765 N N . SER A 1 227 ? 2.050 -17.029 6.715 1.00 98.56 227 SER A N 1
ATOM 1766 C CA . SER A 1 227 ? 1.014 -18.054 6.560 1.00 98.56 227 SER A CA 1
ATOM 1767 C C . SER A 1 227 ? 0.739 -18.268 5.072 1.00 98.56 227 SER A C 1
ATOM 1769 O O . SER A 1 227 ? -0.196 -17.716 4.492 1.00 98.56 227 SER A O 1
ATOM 1771 N N . TRP A 1 228 ? 1.621 -19.028 4.424 1.00 98.75 228 TRP A N 1
ATOM 1772 C CA . TRP A 1 228 ? 1.625 -19.182 2.968 1.00 98.75 228 TRP A CA 1
ATOM 1773 C C . TRP A 1 228 ? 0.330 -19.804 2.436 1.00 98.75 228 TRP A C 1
ATOM 1775 O O . TRP A 1 228 ? -0.251 -19.284 1.488 1.00 98.75 228 TRP A O 1
ATOM 1785 N N . ALA A 1 229 ? -0.163 -20.861 3.084 1.00 98.81 229 ALA A N 1
ATOM 1786 C CA . ALA A 1 229 ? -1.393 -21.531 2.672 1.00 98.81 229 ALA A CA 1
ATOM 1787 C C . ALA A 1 229 ? -2.615 -20.598 2.761 1.00 98.81 229 ALA A C 1
ATOM 1789 O O . ALA A 1 229 ? -3.437 -20.564 1.845 1.00 98.81 229 ALA A O 1
ATOM 1790 N N . ASP A 1 230 ? -2.714 -19.792 3.824 1.00 98.81 230 ASP A N 1
ATOM 1791 C CA . ASP A 1 230 ? -3.813 -18.834 3.980 1.00 98.81 230 ASP A CA 1
ATOM 1792 C C . ASP A 1 230 ? -3.708 -17.679 2.973 1.00 98.81 230 ASP A C 1
ATOM 1794 O O . ASP A 1 230 ? -4.716 -17.269 2.391 1.00 98.81 230 ASP A O 1
ATOM 1798 N N . ALA A 1 231 ? -2.493 -17.180 2.718 1.00 98.88 231 ALA A N 1
ATOM 1799 C CA . ALA A 1 231 ? -2.247 -16.152 1.709 1.00 98.88 231 ALA A CA 1
ATOM 1800 C C . ALA A 1 231 ? -2.654 -16.638 0.309 1.00 98.88 231 ALA A C 1
ATOM 1802 O O . ALA A 1 231 ? -3.390 -15.948 -0.403 1.00 98.88 231 ALA A O 1
ATOM 1803 N N . GLU A 1 232 ? -2.243 -17.856 -0.061 1.00 98.88 232 GLU A N 1
ATOM 1804 C CA . GLU A 1 232 ? -2.642 -18.502 -1.311 1.00 98.88 232 GLU A CA 1
ATOM 1805 C C . GLU A 1 232 ? -4.160 -18.682 -1.398 1.00 98.88 232 GLU A C 1
ATOM 1807 O O . GLU A 1 232 ? -4.749 -18.383 -2.442 1.00 98.88 232 GLU A O 1
ATOM 1812 N N . ALA A 1 233 ? -4.805 -19.149 -0.326 1.00 98.81 233 ALA A N 1
ATOM 1813 C CA . ALA A 1 233 ? -6.245 -19.372 -0.306 1.00 98.81 233 ALA A CA 1
ATOM 1814 C C . ALA A 1 233 ? -7.016 -18.068 -0.558 1.00 98.81 233 ALA A C 1
ATOM 1816 O O . ALA A 1 233 ? -7.922 -18.036 -1.393 1.00 98.81 233 ALA A O 1
ATOM 1817 N N . LYS A 1 234 ? -6.632 -16.972 0.109 1.00 98.75 234 LYS A N 1
ATOM 1818 C CA . LYS A 1 234 ? -7.293 -15.667 -0.041 1.00 98.75 234 LYS A CA 1
ATOM 1819 C C . LYS A 1 234 ? -7.065 -15.044 -1.413 1.00 98.75 234 LYS A C 1
ATOM 1821 O O . LYS A 1 234 ? -8.031 -14.627 -2.050 1.00 98.75 234 LYS A O 1
ATOM 1826 N N . ALA A 1 235 ? -5.832 -15.060 -1.914 1.00 98.81 235 ALA A N 1
ATOM 1827 C CA . ALA A 1 235 ? -5.544 -14.580 -3.261 1.00 98.81 235 ALA A CA 1
ATOM 1828 C C . ALA A 1 235 ? -6.272 -15.412 -4.336 1.00 98.81 235 ALA A C 1
ATOM 1830 O O . ALA A 1 235 ? -6.786 -14.868 -5.313 1.00 98.81 235 ALA A O 1
ATOM 1831 N N . SER A 1 236 ? -6.387 -16.731 -4.140 1.00 98.75 236 SER A N 1
ATOM 1832 C CA . SER A 1 236 ? -7.075 -17.619 -5.086 1.00 98.75 236 SER A CA 1
ATOM 1833 C C . SER A 1 236 ? -8.562 -17.327 -5.223 1.00 98.75 236 SER A C 1
ATOM 1835 O O . SER A 1 236 ? -9.079 -17.441 -6.330 1.00 98.75 236 SER A O 1
ATOM 1837 N N . VAL A 1 237 ? -9.233 -16.918 -4.142 1.00 97.94 237 VAL A N 1
ATOM 1838 C CA . VAL A 1 237 ? -10.648 -16.517 -4.183 1.00 97.94 237 VAL A CA 1
ATOM 1839 C C . VAL A 1 237 ? -10.858 -15.359 -5.163 1.00 97.94 237 VAL A C 1
ATOM 1841 O O . VAL A 1 237 ? -11.753 -15.427 -5.998 1.00 97.94 237 VAL A O 1
ATOM 1844 N N . LEU A 1 238 ? -10.005 -14.333 -5.105 1.00 97.69 238 LEU A N 1
ATOM 1845 C CA . LEU A 1 238 ? -10.096 -13.153 -5.974 1.00 97.69 238 LEU A CA 1
ATOM 1846 C C . LEU A 1 238 ? -9.742 -13.484 -7.427 1.00 97.69 238 LEU A C 1
ATOM 1848 O O . LEU A 1 238 ? -10.400 -13.017 -8.349 1.00 97.69 238 LEU A O 1
ATOM 1852 N N . ILE A 1 239 ? -8.718 -14.315 -7.635 1.00 98.44 239 ILE A N 1
ATOM 1853 C CA . ILE A 1 239 ? -8.260 -14.707 -8.975 1.00 98.44 239 ILE A CA 1
ATOM 1854 C C . ILE A 1 239 ? -9.270 -15.619 -9.685 1.00 98.44 239 ILE A C 1
ATOM 1856 O O . ILE A 1 239 ? -9.385 -15.572 -10.909 1.00 98.44 239 ILE A O 1
ATOM 1860 N N . ALA A 1 240 ? -9.995 -16.456 -8.940 1.00 97.44 240 ALA A N 1
ATOM 1861 C CA . ALA A 1 240 ? -11.007 -17.346 -9.501 1.00 97.44 240 ALA A CA 1
ATOM 1862 C C . ALA A 1 240 ? -12.289 -16.606 -9.926 1.00 97.44 240 ALA A C 1
ATOM 1864 O O . ALA A 1 240 ? -12.992 -17.080 -10.822 1.00 97.44 240 ALA A O 1
ATOM 1865 N N . ASP A 1 241 ? -12.586 -15.448 -9.329 1.00 94.94 241 ASP A N 1
ATOM 1866 C CA . ASP A 1 241 ? -13.760 -14.638 -9.666 1.00 94.94 241 ASP A CA 1
ATOM 1867 C C . ASP A 1 241 ? -13.528 -13.791 -10.929 1.00 94.94 241 ASP A C 1
ATOM 1869 O O . ASP A 1 241 ? -13.474 -12.563 -10.911 1.00 94.94 241 ASP A O 1
ATOM 1873 N N . SER A 1 242 ? -13.386 -14.484 -12.061 1.00 92.81 242 SER A N 1
ATOM 1874 C CA . SER A 1 242 ? -13.161 -13.868 -13.377 1.00 92.81 242 SER A CA 1
ATOM 1875 C C . SER A 1 242 ? -14.337 -13.031 -13.898 1.00 92.81 242 SER A C 1
ATOM 1877 O O . SER A 1 242 ? -14.179 -12.293 -14.876 1.00 92.81 242 SER A O 1
ATOM 1879 N N . ALA A 1 243 ? -15.510 -13.146 -13.262 1.00 92.38 243 ALA A N 1
ATOM 1880 C CA . ALA A 1 243 ? -16.661 -12.308 -13.563 1.00 92.38 243 ALA A CA 1
ATOM 1881 C C . ALA A 1 243 ? -16.441 -10.886 -13.038 1.00 92.38 243 ALA A C 1
ATOM 1883 O O . ALA A 1 243 ? -16.747 -9.932 -13.755 1.00 92.38 243 ALA A O 1
ATOM 1884 N N . GLU A 1 244 ? -15.858 -10.747 -11.841 1.00 93.19 244 GLU A N 1
ATOM 1885 C CA . GLU A 1 244 ? -15.605 -9.436 -11.244 1.00 93.19 244 GLU A CA 1
ATOM 1886 C C . GLU A 1 244 ? -14.197 -8.892 -11.434 1.00 93.19 244 GLU A C 1
ATOM 1888 O O . GLU A 1 244 ? -14.038 -7.674 -11.583 1.00 93.19 244 GLU A O 1
ATOM 1893 N N . PHE A 1 245 ? -13.185 -9.760 -11.462 1.00 96.62 245 PHE A N 1
ATOM 1894 C CA . PHE A 1 245 ? -11.789 -9.351 -11.536 1.00 96.62 245 PHE A CA 1
ATOM 1895 C C . PHE A 1 245 ? -11.064 -10.017 -12.700 1.00 96.62 245 PHE A C 1
ATOM 1897 O O . PHE A 1 245 ? -11.100 -11.231 -12.881 1.00 96.62 245 PHE A O 1
ATOM 1904 N N . ARG A 1 246 ? -10.333 -9.227 -13.487 1.00 97.00 246 ARG A N 1
ATOM 1905 C CA . ARG A 1 246 ? -9.446 -9.759 -14.530 1.00 97.00 246 ARG A CA 1
ATOM 1906 C C . ARG A 1 246 ? -8.239 -8.865 -14.727 1.00 97.00 246 ARG A C 1
ATOM 1908 O O . ARG A 1 246 ? -8.363 -7.650 -14.618 1.00 97.00 246 ARG A O 1
ATOM 1915 N N . LEU A 1 247 ? -7.111 -9.468 -15.102 1.00 98.06 247 LEU A N 1
ATOM 1916 C CA . LEU A 1 247 ? -5.965 -8.720 -15.614 1.00 98.06 247 LEU A CA 1
ATOM 1917 C C . LEU A 1 247 ? -6.395 -7.993 -16.893 1.00 98.06 247 LEU A C 1
ATOM 1919 O O . LEU A 1 247 ? -6.879 -8.614 -17.847 1.00 98.06 247 LEU A O 1
ATOM 1923 N N . VAL A 1 248 ? -6.274 -6.669 -16.898 1.00 97.56 248 VAL A N 1
ATOM 1924 C CA . VAL A 1 248 ? -6.654 -5.835 -18.034 1.00 97.56 248 VAL A CA 1
ATOM 1925 C C . VAL A 1 248 ? -5.549 -5.959 -19.080 1.00 97.56 248 VAL A C 1
ATOM 1927 O O . VAL A 1 248 ? -4.371 -5.736 -18.803 1.00 97.56 248 VAL A O 1
ATOM 1930 N N . LYS A 1 249 ? -5.940 -6.369 -20.295 1.00 96.44 249 LYS A N 1
ATOM 1931 C CA . LYS A 1 249 ? -5.005 -6.614 -21.405 1.00 96.44 249 LYS A CA 1
ATOM 1932 C C . LYS A 1 249 ? -4.339 -5.331 -21.896 1.00 96.44 249 LYS A C 1
ATOM 1934 O O . LYS A 1 249 ? -3.151 -5.347 -22.187 1.00 96.44 249 LYS A O 1
ATOM 1939 N N . ASP A 1 250 ? -5.105 -4.246 -21.999 1.00 96.81 250 ASP A N 1
ATOM 1940 C CA . ASP A 1 250 ? -4.552 -2.930 -22.309 1.00 96.81 250 ASP A CA 1
ATOM 1941 C C . ASP A 1 250 ? -3.961 -2.307 -21.043 1.00 96.81 250 ASP A C 1
ATOM 1943 O O . ASP A 1 250 ? -4.683 -1.918 -20.126 1.00 96.81 250 ASP A O 1
ATOM 1947 N N . LEU A 1 251 ? -2.637 -2.192 -21.011 1.00 97.62 251 LEU A N 1
ATOM 1948 C CA . LEU A 1 251 ? -1.895 -1.621 -19.891 1.00 97.62 251 LEU A CA 1
ATOM 1949 C C . LEU A 1 251 ? -2.296 -0.173 -19.578 1.00 97.62 251 LEU A C 1
ATOM 1951 O O . LEU A 1 251 ? -2.206 0.240 -18.423 1.00 97.62 251 LEU A O 1
ATOM 1955 N N . ASN A 1 252 ? -2.775 0.588 -20.567 1.00 96.00 252 ASN A N 1
ATOM 1956 C CA . ASN A 1 252 ? -3.269 1.951 -20.350 1.00 96.00 252 ASN A CA 1
ATOM 1957 C C . ASN A 1 252 ? -4.634 1.976 -19.651 1.00 96.00 252 ASN A C 1
ATOM 1959 O O . ASN A 1 252 ? -4.994 2.981 -19.050 1.00 96.00 252 ASN A O 1
ATOM 1963 N N . GLY A 1 253 ? -5.379 0.869 -19.698 1.00 96.75 253 GLY A N 1
ATOM 1964 C CA . GLY A 1 253 ? -6.689 0.738 -19.067 1.00 96.75 253 GLY A CA 1
ATOM 1965 C C . GLY A 1 253 ? -6.648 0.342 -17.590 1.00 96.75 253 GLY A C 1
ATOM 1966 O O . GLY A 1 253 ? -7.693 0.314 -16.944 1.00 96.75 253 GLY A O 1
ATOM 1967 N N . VAL A 1 254 ? -5.472 0.013 -17.042 1.00 97.31 254 VAL A N 1
ATOM 1968 C CA . VAL A 1 254 ? -5.337 -0.558 -15.688 1.00 97.31 254 VAL A CA 1
ATOM 1969 C C . VAL A 1 254 ? -5.758 0.426 -14.594 1.00 97.31 254 VAL A C 1
ATOM 1971 O O . VAL A 1 254 ? -6.438 0.016 -13.653 1.00 97.31 254 VAL A O 1
ATOM 1974 N N . PHE A 1 255 ? -5.402 1.706 -14.732 1.00 95.75 255 PHE A N 1
ATOM 1975 C CA . PHE A 1 255 ? -5.625 2.750 -13.719 1.00 95.75 255 PHE A CA 1
ATOM 1976 C C . PHE A 1 255 ? -6.854 3.631 -13.995 1.00 95.75 255 PHE A C 1
ATOM 1978 O O . PHE A 1 255 ? -7.163 4.542 -13.224 1.00 95.75 255 PHE A O 1
ATOM 1985 N N . LEU A 1 256 ? -7.597 3.336 -15.066 1.00 95.06 256 LEU A N 1
ATOM 1986 C CA . LEU A 1 256 ? -8.848 4.022 -15.372 1.00 95.06 256 LEU A CA 1
ATOM 1987 C C . LEU A 1 256 ? -9.932 3.672 -14.345 1.00 95.06 256 LEU A C 1
ATOM 1989 O O . LEU A 1 256 ? -9.950 2.589 -13.742 1.00 95.06 256 LEU A O 1
ATOM 1993 N N . ARG A 1 257 ? -10.870 4.599 -14.155 1.00 93.06 257 ARG A N 1
ATOM 1994 C CA . ARG A 1 257 ? -12.052 4.409 -13.312 1.00 93.06 257 ARG A CA 1
ATOM 1995 C C . ARG A 1 257 ? -12.846 3.191 -13.780 1.00 93.06 257 ARG A C 1
ATOM 1997 O O . ARG A 1 257 ? -13.219 3.082 -14.945 1.00 93.06 257 ARG A O 1
ATOM 2004 N N . GLY A 1 258 ? -13.146 2.285 -12.852 1.00 91.62 258 GLY A N 1
ATOM 2005 C CA . GLY A 1 258 ? -13.921 1.080 -13.152 1.00 91.62 258 GLY A CA 1
ATOM 2006 C C . GLY A 1 258 ? -13.105 -0.053 -13.782 1.00 91.62 258 GLY A C 1
ATOM 2007 O O . GLY A 1 258 ? -13.694 -1.043 -14.218 1.00 91.62 258 GLY A O 1
ATOM 2008 N N . SER A 1 259 ? -11.772 0.058 -13.800 1.00 95.31 259 SER A N 1
ATOM 2009 C CA . SER A 1 259 ? -10.863 -1.019 -14.204 1.00 95.31 259 SER A CA 1
ATOM 2010 C C . SER A 1 259 ? -11.223 -2.339 -13.526 1.00 95.31 259 SER A C 1
ATOM 2012 O O . SER A 1 259 ? -11.399 -2.402 -12.312 1.00 95.31 259 SER A O 1
ATOM 2014 N N . MET A 1 260 ? -11.289 -3.427 -14.293 1.00 95.81 260 MET A N 1
ATOM 2015 C CA . MET A 1 260 ? -11.573 -4.753 -13.730 1.00 95.81 260 MET A CA 1
ATOM 2016 C C . MET A 1 260 ? -10.377 -5.370 -12.995 1.00 95.81 260 MET A C 1
ATOM 2018 O O . MET A 1 260 ? -10.518 -6.438 -12.407 1.00 95.81 260 MET A O 1
ATOM 2022 N N . GLU A 1 261 ? -9.218 -4.709 -12.980 1.00 96.75 261 GLU A N 1
ATOM 2023 C CA . GLU A 1 261 ? -8.159 -5.054 -12.029 1.00 96.75 261 GLU A CA 1
ATOM 2024 C C . GLU A 1 261 ? -8.419 -4.470 -10.638 1.00 96.75 261 GLU A C 1
ATOM 2026 O O . GLU A 1 261 ? -7.868 -4.987 -9.669 1.00 96.75 261 GLU A O 1
ATOM 2031 N N . ALA A 1 262 ? -9.247 -3.429 -10.514 1.00 96.75 262 ALA A N 1
ATOM 2032 C CA . ALA A 1 262 ? -9.468 -2.738 -9.252 1.00 96.75 262 ALA A CA 1
ATOM 2033 C C . ALA A 1 262 ? -10.265 -3.585 -8.252 1.00 96.75 262 ALA A C 1
ATOM 2035 O O . ALA A 1 262 ? -11.420 -3.944 -8.497 1.00 96.75 262 ALA A O 1
ATOM 2036 N N . ILE A 1 263 ? -9.661 -3.811 -7.084 1.00 96.88 263 ILE A N 1
ATOM 2037 C CA . ILE A 1 263 ? -10.316 -4.375 -5.898 1.00 96.88 263 ILE A CA 1
ATO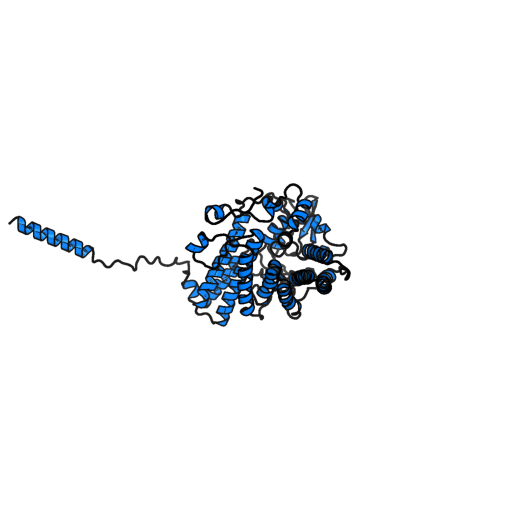M 2038 C C . ILE A 1 263 ? -10.762 -3.233 -4.982 1.00 96.88 263 ILE A C 1
ATOM 2040 O O . ILE A 1 263 ? -11.916 -3.196 -4.553 1.00 96.88 263 ILE A O 1
ATOM 2044 N N . TRP A 1 264 ? -9.869 -2.267 -4.736 1.00 95.00 264 TRP A N 1
ATOM 2045 C CA . TRP A 1 264 ? -10.184 -1.025 -4.037 1.00 95.00 264 TRP A CA 1
ATOM 2046 C C . TRP A 1 264 ? -9.608 0.164 -4.799 1.00 95.00 264 TRP A C 1
ATOM 2048 O O . TRP A 1 264 ? -8.395 0.286 -4.952 1.00 95.00 264 TRP A O 1
ATOM 2058 N N . GLN A 1 265 ? -10.497 1.028 -5.279 1.00 92.19 265 GLN A N 1
ATOM 2059 C CA . GLN A 1 265 ? -10.164 2.201 -6.076 1.00 92.19 265 GLN A CA 1
ATOM 2060 C C . GLN A 1 265 ? -10.976 3.390 -5.549 1.00 92.19 265 GLN A C 1
ATOM 2062 O O . GLN A 1 265 ? -12.195 3.283 -5.391 1.00 92.19 265 GLN A O 1
ATOM 2067 N N . ILE A 1 266 ? -10.290 4.484 -5.218 1.00 90.00 266 ILE A N 1
ATOM 2068 C CA . ILE A 1 266 ? -10.858 5.674 -4.583 1.00 90.00 266 ILE A CA 1
ATOM 2069 C C . ILE A 1 266 ? -11.230 6.696 -5.646 1.00 90.00 266 ILE A C 1
ATOM 2071 O O . ILE A 1 266 ? -10.407 7.113 -6.461 1.00 90.00 266 ILE A O 1
ATOM 2075 N N . ASN A 1 267 ? -12.497 7.094 -5.606 1.00 84.94 267 ASN A N 1
ATOM 2076 C CA . ASN A 1 267 ? -13.090 7.957 -6.604 1.00 84.94 267 ASN A CA 1
ATOM 2077 C C . ASN A 1 267 ? -12.591 9.408 -6.491 1.00 84.94 267 ASN A C 1
ATOM 2079 O O . ASN A 1 267 ? -12.549 9.972 -5.400 1.00 84.94 267 ASN A O 1
ATOM 2083 N N . THR A 1 268 ? -12.262 10.016 -7.630 1.00 81.62 268 THR A N 1
ATOM 2084 C CA . THR A 1 268 ? -11.775 11.404 -7.751 1.00 81.62 268 THR A CA 1
ATOM 2085 C C . THR A 1 268 ? -12.873 12.416 -8.124 1.00 81.62 268 THR A C 1
ATOM 2087 O O . THR A 1 268 ? -12.591 13.569 -8.440 1.00 81.62 268 THR A O 1
ATOM 2090 N N . THR A 1 269 ? -14.151 12.032 -8.117 1.00 80.44 269 THR A N 1
ATOM 2091 C CA . THR A 1 269 ? -15.277 12.926 -8.453 1.00 80.44 269 THR A CA 1
ATOM 2092 C C . THR A 1 269 ? -15.581 13.876 -7.302 1.00 80.44 269 THR A C 1
ATOM 2094 O O . THR A 1 269 ? -15.700 13.457 -6.153 1.00 80.44 269 THR A O 1
ATOM 2097 N N . GLY A 1 270 ? -15.792 15.157 -7.614 1.00 69.69 270 GLY A N 1
ATOM 2098 C CA . GLY A 1 270 ? -16.291 16.139 -6.643 1.00 69.69 270 GLY A CA 1
ATOM 2099 C C . GLY A 1 270 ? -15.283 16.552 -5.563 1.00 69.69 270 GLY A C 1
ATOM 2100 O O . GLY A 1 270 ? -15.669 17.206 -4.598 1.00 69.69 270 GLY A O 1
ATOM 2101 N N . VAL A 1 271 ? -14.007 16.196 -5.728 1.00 67.75 271 VAL A N 1
ATOM 2102 C CA . VAL A 1 271 ? -12.880 16.708 -4.932 1.00 67.75 271 VAL A CA 1
ATOM 2103 C C . VAL A 1 271 ? -12.121 17.793 -5.706 1.00 67.75 271 VAL A C 1
ATOM 2105 O O . VAL A 1 271 ? -12.395 18.017 -6.884 1.00 67.75 271 VAL A O 1
ATOM 2108 N N . THR A 1 272 ? -11.154 18.462 -5.062 1.00 70.25 272 THR A N 1
ATOM 2109 C CA . THR A 1 272 ? -10.306 19.508 -5.675 1.00 70.25 272 THR A CA 1
ATOM 2110 C C . THR A 1 272 ? -9.720 19.076 -7.025 1.00 70.25 272 THR A C 1
ATOM 2112 O O . THR A 1 272 ? -9.709 19.870 -7.963 1.00 70.25 272 THR A O 1
ATOM 2115 N N . ASN A 1 273 ? -9.332 17.801 -7.149 1.00 69.62 273 ASN A N 1
ATOM 2116 C CA . ASN A 1 273 ? -8.862 17.190 -8.392 1.00 69.62 273 ASN A CA 1
ATOM 2117 C C . ASN A 1 273 ? -9.990 16.400 -9.069 1.00 69.62 273 ASN A C 1
ATOM 2119 O O . ASN A 1 273 ? -10.006 15.171 -9.062 1.00 69.62 273 ASN A O 1
ATOM 2123 N N . ASN A 1 274 ? -10.985 17.108 -9.602 1.00 81.44 274 ASN A N 1
ATOM 2124 C CA . ASN A 1 274 ? -12.176 16.471 -10.155 1.00 81.44 274 ASN A CA 1
ATOM 2125 C C . ASN A 1 274 ? -11.832 15.586 -11.367 1.00 81.44 274 ASN A C 1
ATOM 2127 O O . ASN A 1 274 ? -11.484 16.103 -12.429 1.00 81.44 274 ASN A O 1
ATOM 2131 N N . ASN A 1 275 ? -12.003 14.270 -11.222 1.00 83.50 275 ASN A N 1
ATOM 2132 C CA . ASN A 1 275 ? -11.757 13.242 -12.242 1.00 83.50 275 ASN A CA 1
ATOM 2133 C C . ASN A 1 275 ? -10.284 13.031 -12.653 1.00 83.50 275 ASN A C 1
ATOM 2135 O O . ASN A 1 275 ? -10.024 12.541 -13.753 1.00 83.50 275 ASN A O 1
ATOM 2139 N N . TYR A 1 276 ? -9.330 13.379 -11.789 1.00 84.69 276 TYR A N 1
ATOM 2140 C CA . TYR A 1 276 ? -7.917 13.027 -11.958 1.00 84.69 276 TYR A CA 1
ATOM 2141 C C . TYR A 1 276 ? -7.228 12.818 -10.602 1.00 84.69 276 TYR A C 1
ATOM 2143 O O . TYR A 1 276 ? -7.750 13.214 -9.559 1.00 84.69 276 TYR A O 1
ATOM 2151 N N . THR A 1 277 ? -6.067 12.160 -10.584 1.00 88.25 277 THR A N 1
ATOM 2152 C CA . THR A 1 277 ? -5.401 11.770 -9.329 1.00 88.25 277 THR A CA 1
ATOM 2153 C C . THR A 1 277 ? -4.344 12.785 -8.894 1.00 88.25 277 THR A C 1
ATOM 2155 O O . THR A 1 277 ? -3.717 13.454 -9.712 1.00 88.25 277 THR A O 1
ATOM 2158 N N . TYR A 1 278 ? -4.098 12.890 -7.584 1.00 87.94 278 TYR A N 1
ATOM 2159 C CA . TYR A 1 278 ? -2.931 13.628 -7.082 1.00 87.94 278 TYR A CA 1
ATOM 2160 C C . TYR A 1 278 ? -1.613 12.944 -7.455 1.00 87.94 278 TYR A C 1
ATOM 2162 O O . TYR A 1 278 ? -0.614 13.630 -7.642 1.00 87.94 278 TYR A O 1
ATOM 2170 N N . ALA A 1 279 ? -1.619 11.617 -7.617 1.00 87.69 279 ALA A N 1
ATOM 2171 C CA . ALA A 1 279 ? -0.454 10.864 -8.067 1.00 87.69 279 ALA A CA 1
ATOM 2172 C C . ALA A 1 279 ? 0.060 11.367 -9.428 1.00 87.69 279 ALA A C 1
ATOM 2174 O O . ALA A 1 279 ? 1.257 11.603 -9.565 1.00 87.69 279 ALA A O 1
ATOM 2175 N N . ALA A 1 280 ? -0.824 11.632 -10.400 1.00 89.81 280 ALA A N 1
ATOM 2176 C CA . ALA A 1 280 ? -0.417 12.222 -11.678 1.00 89.81 280 ALA A CA 1
ATOM 2177 C C . ALA A 1 280 ? 0.308 13.566 -11.489 1.00 89.81 280 ALA A C 1
ATOM 2179 O O . ALA A 1 280 ? 1.363 13.778 -12.074 1.00 89.81 280 ALA A O 1
ATOM 2180 N N . GLY A 1 281 ? -0.195 14.441 -10.611 1.00 86.81 281 GLY A N 1
ATOM 2181 C CA . GLY A 1 281 ? 0.418 15.747 -10.335 1.00 86.81 281 GLY A CA 1
ATOM 2182 C C . GLY A 1 281 ? 1.797 15.695 -9.661 1.00 86.81 281 GLY A C 1
ATOM 2183 O O . GLY A 1 281 ? 2.493 16.704 -9.637 1.00 86.81 281 GLY A O 1
ATOM 2184 N N . VAL A 1 282 ? 2.201 14.545 -9.114 1.00 88.31 282 VAL A N 1
ATOM 2185 C CA . VAL A 1 282 ? 3.515 14.353 -8.469 1.00 88.31 282 VAL A CA 1
ATOM 2186 C C . VAL A 1 282 ? 4.573 13.906 -9.468 1.00 88.31 282 VAL A C 1
ATOM 2188 O O . VAL A 1 282 ? 5.746 14.267 -9.342 1.00 88.31 282 VAL A O 1
ATOM 2191 N N . TYR A 1 283 ? 4.168 13.079 -10.431 1.00 91.25 283 TYR A N 1
ATOM 2192 C CA . TYR A 1 283 ? 5.087 12.412 -11.346 1.00 91.25 283 TYR A CA 1
ATOM 2193 C C . TYR A 1 283 ? 5.074 13.014 -12.747 1.00 91.25 283 TYR A C 1
ATOM 2195 O O . TYR A 1 283 ? 6.134 13.128 -13.357 1.00 91.25 283 TYR A O 1
ATOM 2203 N N . VAL A 1 284 ? 3.906 13.402 -13.266 1.00 92.12 284 VAL A N 1
ATOM 2204 C CA . VAL A 1 284 ? 3.779 13.954 -14.616 1.00 92.12 284 VAL A CA 1
ATOM 2205 C C . VAL A 1 284 ? 4.235 15.416 -14.590 1.00 92.12 284 VAL A C 1
ATOM 2207 O O . VAL A 1 284 ? 3.605 16.242 -13.925 1.00 92.12 284 VAL A O 1
ATOM 2210 N N . PRO A 1 285 ? 5.311 15.777 -15.308 1.00 88.69 285 PRO A N 1
ATOM 2211 C CA . PRO A 1 285 ? 5.822 17.138 -15.289 1.00 88.69 285 PRO A CA 1
ATOM 2212 C C . PRO A 1 285 ? 4.852 18.079 -16.013 1.00 88.69 285 PRO A C 1
ATOM 2214 O O . PRO A 1 285 ? 4.690 18.014 -17.231 1.00 88.69 285 PRO A O 1
ATOM 2217 N N . THR A 1 286 ? 4.206 18.972 -15.260 1.00 82.38 286 THR A N 1
ATOM 2218 C CA . THR A 1 286 ? 3.312 20.013 -15.802 1.00 82.38 286 THR A CA 1
ATOM 2219 C C . THR A 1 286 ? 4.010 21.352 -16.018 1.00 82.38 286 THR A C 1
ATOM 2221 O O . THR A 1 286 ? 3.527 22.180 -16.787 1.00 82.38 286 THR A O 1
ATOM 2224 N N . ASP A 1 287 ? 5.133 21.573 -15.334 1.00 71.31 287 ASP A N 1
ATOM 2225 C CA . ASP A 1 287 ? 5.970 22.764 -15.450 1.00 71.31 287 ASP A CA 1
ATOM 2226 C C . ASP A 1 287 ? 7.355 22.352 -15.969 1.00 71.31 287 ASP A C 1
ATOM 2228 O O . ASP A 1 287 ? 8.035 21.523 -15.365 1.00 71.31 287 ASP A O 1
ATOM 2232 N N . ASN A 1 288 ? 7.761 22.916 -17.110 1.00 66.88 288 ASN A N 1
ATOM 2233 C CA . ASN A 1 288 ? 9.014 22.575 -17.783 1.00 66.88 288 ASN A CA 1
ATOM 2234 C C . ASN A 1 288 ? 10.151 23.571 -17.493 1.00 66.88 288 ASN A C 1
ATOM 2236 O O . ASN A 1 288 ? 11.088 23.692 -18.284 1.00 66.88 288 ASN A O 1
ATOM 2240 N N . THR A 1 289 ? 10.052 24.336 -16.401 1.00 75.19 289 THR A N 1
ATOM 2241 C CA . THR A 1 289 ? 10.995 25.426 -16.098 1.00 75.19 289 THR A CA 1
ATOM 2242 C C . THR A 1 289 ? 12.180 25.016 -15.222 1.00 75.19 289 THR A C 1
ATOM 2244 O O . THR A 1 289 ? 13.235 25.644 -15.318 1.00 75.19 289 THR A O 1
ATOM 2247 N N . SER A 1 290 ? 12.057 23.982 -14.378 1.00 84.56 290 SER A N 1
ATOM 2248 C CA . SER A 1 290 ? 13.135 23.577 -13.461 1.00 84.56 290 SER A CA 1
ATOM 2249 C C . SER A 1 290 ? 13.093 22.103 -13.060 1.00 84.56 290 SER A C 1
ATOM 2251 O O . SER A 1 290 ? 12.049 21.574 -12.685 1.00 84.56 290 SER A O 1
ATOM 2253 N N . LEU A 1 291 ? 14.269 21.462 -13.047 1.00 85.19 291 LEU A N 1
ATOM 2254 C CA . LEU A 1 291 ? 14.453 20.097 -12.540 1.00 85.19 291 LEU A CA 1
ATOM 2255 C C . LEU A 1 291 ? 14.216 19.978 -11.029 1.00 85.19 291 LEU A C 1
ATOM 2257 O O . LEU A 1 291 ? 14.094 18.869 -10.517 1.00 85.19 291 LEU A O 1
ATOM 2261 N N . SER A 1 292 ? 14.180 21.091 -10.295 1.00 85.31 292 SER A N 1
ATOM 2262 C CA . SER A 1 292 ? 13.987 21.047 -8.847 1.00 85.31 292 SER A CA 1
ATOM 2263 C C . SER A 1 292 ? 12.604 20.507 -8.471 1.00 85.31 292 SER A C 1
ATOM 2265 O O . SER A 1 292 ? 12.483 19.811 -7.474 1.00 85.31 292 SER A O 1
ATOM 2267 N N . TYR A 1 293 ? 11.570 20.773 -9.270 1.00 84.56 293 TYR A N 1
ATOM 2268 C CA . TYR A 1 293 ? 10.180 20.441 -8.926 1.00 84.56 293 TYR A CA 1
ATOM 2269 C C . TYR A 1 293 ? 9.656 19.172 -9.604 1.00 84.56 293 TYR A C 1
ATOM 2271 O O . TYR A 1 293 ? 8.449 18.945 -9.619 1.00 84.56 293 TYR A O 1
ATOM 2279 N N . VAL A 1 294 ? 10.539 18.351 -10.180 1.00 88.88 294 VAL A N 1
ATOM 2280 C CA . VAL A 1 294 ? 10.137 17.113 -10.857 1.00 88.88 294 VAL A CA 1
ATOM 2281 C C . VAL A 1 294 ? 10.550 15.888 -10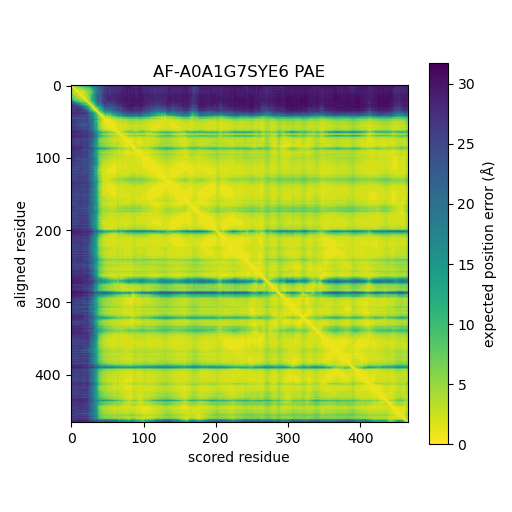.056 1.00 88.88 294 VAL A C 1
ATOM 2283 O O . VAL A 1 294 ? 11.656 15.814 -9.512 1.00 88.88 294 VAL A O 1
ATOM 2286 N N . THR A 1 295 ? 9.655 14.905 -10.021 1.00 92.56 295 THR A N 1
ATOM 2287 C CA . THR A 1 295 ? 9.960 13.557 -9.547 1.00 92.56 295 THR A CA 1
ATOM 2288 C C . THR A 1 295 ? 10.477 12.736 -10.716 1.00 92.56 295 THR A C 1
ATOM 2290 O O . THR A 1 295 ? 9.799 12.603 -11.735 1.00 92.56 295 THR A O 1
ATOM 2293 N N . LYS A 1 296 ? 11.671 12.169 -10.573 1.00 94.62 296 LYS A N 1
ATOM 2294 C CA . LYS A 1 296 ? 12.309 11.357 -11.610 1.00 94.62 296 LYS A CA 1
ATOM 2295 C C . LYS A 1 296 ? 12.329 9.902 -11.171 1.00 94.62 296 LYS A C 1
ATOM 2297 O O . LYS A 1 296 ? 12.550 9.603 -10.002 1.00 94.62 296 LYS A O 1
ATOM 2302 N N . MET A 1 297 ? 12.116 8.992 -12.111 1.00 97.06 297 MET A N 1
ATOM 2303 C CA . MET A 1 297 ? 12.432 7.581 -11.917 1.00 97.06 297 MET A CA 1
ATOM 2304 C C . MET A 1 297 ? 13.940 7.401 -11.894 1.00 97.06 297 MET A C 1
ATOM 2306 O O . MET A 1 297 ? 14.642 7.936 -12.756 1.00 97.06 297 MET A O 1
ATOM 2310 N N . ARG A 1 298 ? 14.432 6.616 -10.935 1.00 96.25 298 ARG A N 1
ATOM 2311 C CA . ARG A 1 298 ? 15.849 6.269 -10.891 1.00 96.25 298 ARG A CA 1
ATOM 2312 C C . ARG A 1 298 ? 16.219 5.403 -12.104 1.00 96.25 298 ARG A C 1
ATOM 2314 O O . ARG A 1 298 ? 15.431 4.525 -12.481 1.00 96.25 298 ARG A O 1
ATOM 2321 N N . PRO A 1 299 ? 17.395 5.610 -12.725 1.00 95.56 299 PRO A N 1
ATOM 2322 C CA . PRO A 1 299 ? 17.837 4.809 -13.866 1.00 95.56 299 PRO A CA 1
ATOM 2323 C C . PRO A 1 299 ? 17.814 3.301 -13.597 1.00 95.56 299 PRO A C 1
ATOM 2325 O O . PRO A 1 299 ? 17.501 2.521 -14.492 1.00 95.56 299 PRO A O 1
ATOM 2328 N N . GLU A 1 300 ? 18.097 2.879 -12.367 1.00 95.88 300 GLU A N 1
ATOM 2329 C CA . GLU A 1 300 ? 18.104 1.481 -11.942 1.00 95.88 300 GLU A CA 1
ATOM 2330 C C . GLU A 1 300 ? 16.717 0.834 -12.062 1.00 95.88 300 GLU A C 1
ATOM 2332 O O . GLU A 1 300 ? 16.611 -0.297 -12.539 1.00 95.88 300 GLU A O 1
ATOM 2337 N N . LEU A 1 301 ? 15.642 1.566 -11.745 1.00 97.50 301 LEU A N 1
ATOM 2338 C CA . LEU A 1 301 ? 14.271 1.105 -11.978 1.00 97.50 301 LEU A CA 1
ATOM 2339 C C . LEU A 1 301 ? 13.937 1.071 -13.477 1.00 97.50 301 LEU A C 1
ATOM 2341 O O . LEU A 1 301 ? 13.349 0.106 -13.959 1.00 97.50 301 LEU A O 1
ATOM 2345 N N . VAL A 1 302 ? 14.346 2.082 -14.249 1.00 97.75 302 VAL A N 1
ATOM 2346 C CA . VAL A 1 302 ? 14.107 2.124 -15.709 1.00 97.75 302 VAL A CA 1
ATOM 2347 C C . VAL A 1 302 ? 14.826 0.980 -16.441 1.00 97.75 302 VAL A C 1
ATOM 2349 O O . VAL A 1 302 ? 14.312 0.443 -17.432 1.00 97.75 302 VAL A O 1
ATOM 2352 N N . ASN A 1 303 ? 16.004 0.599 -15.948 1.00 97.06 303 ASN A N 1
ATOM 2353 C CA . ASN A 1 303 ? 16.819 -0.503 -16.458 1.00 97.06 303 ASN A CA 1
ATOM 2354 C C . ASN A 1 303 ? 16.363 -1.876 -15.944 1.00 97.06 303 ASN A C 1
ATOM 2356 O O . ASN A 1 303 ? 16.780 -2.890 -16.496 1.00 97.06 303 ASN A O 1
ATOM 2360 N N . ALA A 1 304 ? 15.498 -1.922 -14.927 1.00 97.06 304 ALA A N 1
ATOM 2361 C CA . ALA A 1 304 ? 14.904 -3.163 -14.438 1.00 97.06 304 ALA A CA 1
ATOM 2362 C C . ALA A 1 304 ? 13.872 -3.744 -15.425 1.00 97.06 304 ALA A C 1
ATOM 2364 O O . ALA A 1 304 ? 13.610 -4.944 -15.404 1.00 97.06 304 ALA A O 1
ATOM 2365 N N . PHE A 1 305 ? 13.291 -2.920 -16.301 1.00 98.25 305 PHE A N 1
ATOM 2366 C CA . PHE A 1 305 ? 12.380 -3.393 -17.343 1.00 98.25 305 PHE A CA 1
ATOM 2367 C C . PHE A 1 305 ? 13.128 -4.147 -18.443 1.00 98.25 305 PHE A C 1
ATOM 2369 O O . PHE A 1 305 ? 14.084 -3.636 -19.032 1.00 98.25 305 PHE A O 1
ATOM 2376 N N . GLU A 1 306 ? 12.635 -5.339 -18.769 1.00 97.38 306 GLU A N 1
ATOM 2377 C CA . GLU A 1 306 ? 13.160 -6.155 -19.860 1.00 97.38 306 GLU A CA 1
ATOM 2378 C C . GLU A 1 306 ? 12.905 -5.509 -21.233 1.00 97.38 306 GLU A C 1
ATOM 2380 O O . GLU A 1 306 ? 11.976 -4.720 -21.433 1.00 97.38 306 GLU A O 1
ATOM 2385 N N . SER A 1 307 ? 13.732 -5.866 -22.219 1.00 96.75 307 SER A N 1
ATOM 2386 C CA . SER A 1 307 ? 13.505 -5.442 -23.602 1.00 96.75 307 SER A CA 1
ATOM 2387 C C . SER A 1 307 ? 12.174 -5.996 -24.114 1.00 96.75 307 SER A C 1
ATOM 2389 O O . SER A 1 307 ? 11.926 -7.197 -24.029 1.00 96.75 307 SER A O 1
ATOM 2391 N N . GLY A 1 308 ? 11.324 -5.121 -24.653 1.00 95.94 308 GLY A N 1
ATOM 2392 C CA . GLY A 1 308 ? 9.980 -5.484 -25.106 1.00 95.94 308 GLY A CA 1
ATOM 2393 C C . GLY A 1 308 ? 8.906 -5.481 -24.012 1.00 95.94 308 GLY A C 1
ATOM 2394 O O . GLY A 1 308 ? 7.765 -5.810 -24.319 1.00 95.94 308 GLY A O 1
ATOM 2395 N N . ASP A 1 309 ? 9.224 -5.084 -22.772 1.00 98.31 309 ASP A N 1
ATOM 2396 C CA . ASP A 1 309 ? 8.219 -4.956 -21.712 1.00 98.31 309 ASP A CA 1
ATOM 2397 C C . ASP A 1 309 ? 7.216 -3.836 -22.042 1.00 98.31 309 ASP A C 1
ATOM 2399 O O . ASP A 1 309 ? 7.544 -2.643 -22.041 1.00 98.31 309 ASP A O 1
ATOM 2403 N N . GLY A 1 310 ? 5.964 -4.221 -22.302 1.00 98.12 310 GLY A N 1
ATOM 2404 C CA . GLY A 1 310 ? 4.881 -3.297 -22.624 1.00 98.12 310 GLY A CA 1
ATOM 2405 C C . GLY A 1 310 ? 4.586 -2.299 -21.504 1.00 98.12 310 GLY A C 1
ATOM 2406 O O . GLY A 1 310 ? 4.085 -1.208 -21.779 1.00 98.12 310 GLY A O 1
ATOM 2407 N N . ARG A 1 311 ? 4.926 -2.617 -20.248 1.00 98.44 311 ARG A N 1
ATOM 2408 C CA . ARG A 1 311 ? 4.749 -1.709 -19.105 1.00 98.44 311 ARG A CA 1
ATOM 2409 C C . ARG A 1 311 ? 5.702 -0.540 -19.174 1.00 98.44 311 ARG A C 1
ATOM 2411 O O . ARG A 1 311 ? 5.288 0.570 -18.869 1.00 98.44 311 ARG A O 1
ATOM 2418 N N . LYS A 1 312 ? 6.938 -0.747 -19.638 1.00 98.00 312 LYS A N 1
ATOM 2419 C CA . LYS A 1 312 ? 7.867 0.365 -19.866 1.00 98.00 312 LYS A CA 1
ATOM 2420 C C . LYS A 1 312 ? 7.264 1.354 -20.862 1.00 98.00 312 LYS A C 1
ATOM 2422 O O . LYS A 1 312 ? 7.220 2.544 -20.590 1.00 98.00 312 LYS A O 1
ATOM 2427 N N . ALA A 1 313 ? 6.720 0.852 -21.970 1.00 96.75 313 ALA A N 1
ATOM 2428 C CA . ALA A 1 313 ? 6.083 1.693 -22.981 1.00 96.75 313 ALA A CA 1
ATOM 2429 C C . ALA A 1 313 ? 4.788 2.374 -22.488 1.00 96.75 313 ALA A C 1
ATOM 2431 O O . ALA A 1 313 ? 4.488 3.492 -22.899 1.00 96.75 313 ALA A O 1
ATOM 2432 N N . ALA A 1 314 ? 4.005 1.711 -21.631 1.00 97.81 314 ALA A N 1
ATOM 2433 C CA . ALA A 1 314 ? 2.709 2.220 -21.180 1.00 97.81 314 ALA A CA 1
ATOM 2434 C C . ALA A 1 314 ? 2.785 3.124 -19.938 1.00 97.81 314 ALA A C 1
ATOM 2436 O O . ALA A 1 314 ? 1.991 4.062 -19.823 1.00 97.81 314 ALA A O 1
ATOM 2437 N N . TRP A 1 315 ? 3.695 2.825 -19.007 1.00 98.06 315 TRP A N 1
ATOM 2438 C CA . TRP A 1 315 ? 3.732 3.366 -17.644 1.00 98.06 315 TRP A CA 1
ATOM 2439 C C . TRP A 1 315 ? 4.993 4.170 -17.324 1.00 98.06 315 TRP A C 1
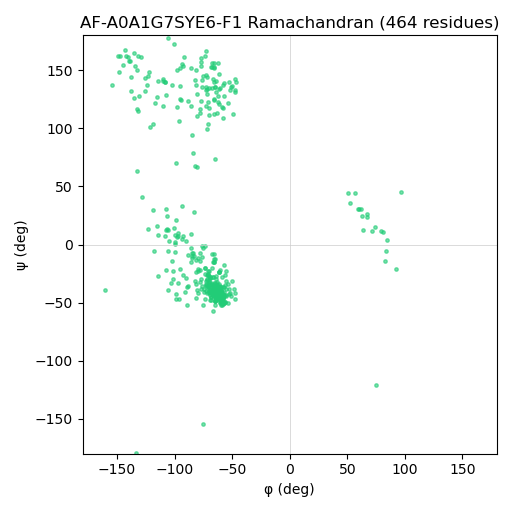ATOM 2441 O O . TRP A 1 315 ? 5.060 4.752 -16.245 1.00 98.06 315 TRP A O 1
ATOM 2451 N N . VAL A 1 316 ? 5.980 4.230 -18.219 1.00 98.19 316 VAL A N 1
ATOM 2452 C CA . VAL A 1 316 ? 7.149 5.105 -18.061 1.00 98.19 316 VAL A CA 1
ATOM 2453 C C . VAL A 1 316 ? 7.061 6.222 -19.089 1.00 98.19 316 VAL A C 1
ATOM 2455 O O . VAL A 1 316 ? 7.017 5.980 -20.292 1.00 98.19 316 VAL A O 1
ATOM 2458 N N . GLY A 1 317 ? 6.992 7.458 -18.604 1.00 96.56 317 GLY A N 1
ATOM 2459 C CA . GLY A 1 317 ? 7.036 8.653 -19.436 1.00 96.56 317 GLY A CA 1
ATOM 2460 C C . GLY A 1 317 ? 8.463 9.167 -19.606 1.00 96.56 317 GLY A C 1
ATOM 2461 O O . GLY A 1 317 ? 9.350 8.848 -18.813 1.00 96.56 317 GLY A O 1
ATOM 2462 N N . GLU A 1 318 ? 8.671 9.988 -20.631 1.00 95.62 318 GLU A N 1
ATOM 2463 C CA . GLU A 1 318 ? 9.916 10.718 -20.882 1.00 95.62 318 GLU A CA 1
ATOM 2464 C C . GLU A 1 318 ? 9.621 12.213 -20.970 1.00 95.62 318 GLU A C 1
ATOM 2466 O O . GLU A 1 318 ? 8.632 12.628 -21.578 1.00 95.62 318 GLU A O 1
ATOM 2471 N N . ALA A 1 319 ? 10.469 13.025 -20.346 1.00 93.81 319 ALA A N 1
ATOM 2472 C CA . ALA A 1 319 ? 10.388 14.478 -20.399 1.00 93.81 319 ALA A CA 1
ATOM 2473 C C . ALA A 1 319 ? 11.785 15.093 -20.496 1.00 93.81 319 ALA A C 1
ATOM 2475 O O . ALA A 1 319 ? 12.787 14.450 -20.180 1.00 93.81 319 ALA A O 1
ATOM 2476 N N . ASN A 1 320 ? 11.846 16.350 -20.937 1.00 91.75 320 ASN A N 1
ATOM 2477 C CA . ASN A 1 320 ? 13.076 17.129 -20.999 1.00 91.75 320 ASN A CA 1
ATOM 2478 C C . ASN A 1 320 ? 12.850 18.508 -20.383 1.00 91.75 320 ASN A C 1
ATOM 2480 O O . ASN A 1 320 ? 12.110 19.316 -20.944 1.00 91.75 320 ASN A O 1
ATOM 2484 N N . VAL A 1 321 ? 13.530 18.770 -19.268 1.00 88.75 321 VAL A N 1
ATOM 2485 C CA . VAL A 1 321 ? 13.534 20.069 -18.591 1.00 88.75 321 VAL A CA 1
ATOM 2486 C C . VAL A 1 321 ? 14.947 20.629 -18.667 1.00 88.75 321 VAL A C 1
ATOM 2488 O O . VAL A 1 321 ? 15.907 19.966 -18.269 1.00 88.75 321 VAL A O 1
ATOM 2491 N N . SER A 1 322 ? 15.087 21.858 -19.164 1.00 83.19 322 SER A N 1
ATOM 2492 C CA . SER A 1 322 ? 16.373 22.571 -19.225 1.00 83.19 322 SER A CA 1
ATOM 2493 C C . SER A 1 322 ? 17.508 21.777 -19.894 1.00 83.19 322 SER A C 1
ATOM 2495 O O . SER A 1 322 ? 18.662 21.870 -19.484 1.00 83.19 322 SER A O 1
ATOM 2497 N N . GLY A 1 323 ? 17.190 20.982 -20.923 1.00 86.44 323 GLY A N 1
ATOM 2498 C CA . GLY A 1 323 ? 18.164 20.174 -21.663 1.00 86.44 323 GLY A CA 1
ATOM 2499 C C . GLY A 1 323 ? 18.495 18.820 -21.028 1.00 86.44 323 GLY A C 1
ATOM 2500 O O . GLY A 1 323 ? 19.165 18.014 -21.669 1.00 86.44 323 GLY A O 1
ATOM 2501 N N . THR A 1 324 ? 17.982 18.521 -19.833 1.00 90.12 324 THR A N 1
ATOM 2502 C CA . THR A 1 324 ? 18.142 17.218 -19.177 1.00 90.12 324 THR A CA 1
ATOM 2503 C C . THR A 1 324 ? 16.910 16.357 -19.415 1.00 90.12 324 THR A C 1
ATOM 2505 O O . THR A 1 324 ? 15.809 16.698 -18.978 1.00 90.12 324 THR A O 1
ATOM 2508 N N . SER A 1 325 ? 17.104 15.221 -20.084 1.00 93.69 325 SER A N 1
ATOM 2509 C CA . SER A 1 325 ? 16.061 14.205 -20.238 1.00 93.69 325 SER A CA 1
ATOM 2510 C C . SER A 1 325 ? 15.985 13.301 -19.010 1.00 93.69 325 SER A C 1
ATOM 2512 O O . SER A 1 325 ? 17.014 12.938 -18.442 1.00 93.69 325 SER A O 1
ATOM 2514 N N . PHE A 1 326 ? 14.774 12.919 -18.618 1.00 94.62 326 PHE A N 1
ATOM 2515 C CA . PHE A 1 326 ? 14.528 11.994 -17.514 1.00 94.62 326 PHE A CA 1
ATOM 2516 C C . PHE A 1 326 ? 13.252 11.181 -17.740 1.00 94.62 326 PHE A C 1
ATOM 2518 O O . PHE A 1 326 ? 12.382 11.558 -18.531 1.00 94.62 326 PHE A O 1
ATOM 2525 N N . ASN A 1 327 ? 13.142 10.074 -17.008 1.00 97.06 327 ASN A N 1
ATOM 2526 C CA . ASN A 1 327 ? 11.947 9.245 -16.969 1.00 97.06 327 ASN A CA 1
ATOM 2527 C C . ASN A 1 327 ? 11.089 9.569 -15.745 1.00 97.06 327 ASN A C 1
ATOM 2529 O O . ASN A 1 327 ? 11.617 9.936 -14.696 1.00 97.06 327 ASN A O 1
ATOM 2533 N N . TYR A 1 328 ? 9.776 9.394 -15.859 1.00 95.88 328 TYR A N 1
ATOM 2534 C CA . TYR A 1 328 ? 8.833 9.576 -14.754 1.00 95.88 328 TYR A CA 1
ATOM 2535 C C . TYR A 1 328 ? 7.752 8.491 -14.755 1.00 95.88 328 TYR A C 1
ATOM 2537 O O . TYR A 1 328 ? 7.479 7.862 -15.781 1.00 95.88 328 TYR A O 1
ATOM 2545 N N . ASN A 1 329 ? 7.131 8.274 -13.594 1.00 96.06 329 ASN A N 1
ATOM 2546 C CA . ASN A 1 329 ? 6.016 7.344 -13.457 1.00 96.06 329 ASN A CA 1
ATOM 2547 C C . ASN A 1 329 ? 4.778 7.909 -14.165 1.00 96.06 329 ASN A C 1
ATOM 2549 O O . ASN A 1 329 ? 4.258 8.952 -13.786 1.00 96.06 329 ASN A O 1
ATOM 2553 N N . ASN A 1 330 ? 4.303 7.201 -15.181 1.00 96.00 330 ASN A N 1
ATOM 2554 C CA . ASN A 1 330 ? 3.192 7.596 -16.038 1.00 96.00 330 ASN A CA 1
ATOM 2555 C C . ASN A 1 330 ? 2.023 6.596 -15.956 1.00 96.00 330 ASN A C 1
ATOM 2557 O O . ASN A 1 330 ? 1.306 6.386 -16.935 1.00 96.00 330 ASN A O 1
ATOM 2561 N N . LYS A 1 331 ? 1.851 5.922 -14.807 1.00 95.88 331 LYS A N 1
ATOM 2562 C CA . LYS A 1 331 ? 0.683 5.061 -14.531 1.00 95.88 331 LYS A CA 1
ATOM 2563 C C . LYS A 1 331 ? -0.623 5.859 -14.492 1.00 95.88 331 LYS A C 1
ATOM 2565 O O . LYS A 1 331 ? -1.625 5.403 -15.036 1.00 95.88 331 LYS A O 1
ATOM 2570 N N . TYR A 1 332 ? -0.574 7.049 -13.896 1.00 94.38 332 TYR A N 1
ATOM 2571 C CA . TYR A 1 332 ? -1.631 8.058 -13.945 1.00 94.38 332 TYR A CA 1
ATOM 2572 C C . TYR A 1 332 ? -1.175 9.204 -14.843 1.00 94.38 332 TYR A C 1
ATOM 2574 O O . TYR A 1 332 ? -0.070 9.717 -14.668 1.00 94.38 332 TYR A O 1
ATOM 2582 N N . LYS A 1 333 ? -2.009 9.581 -15.807 1.00 92.94 333 LYS A N 1
ATOM 2583 C CA . LYS A 1 333 ? -1.660 10.466 -16.925 1.00 92.94 333 LYS A CA 1
ATOM 2584 C C . LYS A 1 333 ? -2.418 11.784 -16.868 1.00 92.94 333 LYS A C 1
ATOM 2586 O O . LYS A 1 333 ? -1.945 12.793 -17.390 1.00 92.94 333 LYS A O 1
ATOM 2591 N N . ALA A 1 334 ? -3.604 11.788 -16.264 1.00 91.38 334 ALA A N 1
ATOM 2592 C CA . ALA A 1 334 ? -4.458 12.962 -16.225 1.00 91.38 334 ALA A CA 1
ATOM 2593 C C . ALA A 1 334 ? -3.962 13.961 -15.167 1.00 91.38 334 ALA A C 1
ATOM 2595 O O . ALA A 1 334 ? -4.029 13.703 -13.970 1.00 91.38 334 ALA A O 1
ATOM 2596 N N . VAL A 1 335 ? -3.494 15.132 -15.605 1.00 89.44 335 VAL A N 1
ATOM 2597 C CA . VAL A 1 335 ? -3.091 16.252 -14.721 1.00 89.44 335 VAL A CA 1
ATOM 2598 C C . VAL A 1 335 ? -4.158 17.344 -14.602 1.00 89.44 335 VAL A C 1
ATOM 2600 O O . VAL A 1 335 ? -4.026 18.286 -13.825 1.00 89.44 335 VAL A O 1
ATOM 2603 N N . THR A 1 336 ? -5.226 17.217 -15.382 1.00 90.31 336 THR A N 1
ATOM 2604 C CA . THR A 1 336 ? -6.419 18.061 -15.365 1.00 90.31 336 THR A CA 1
ATOM 2605 C C . THR A 1 336 ? -7.639 17.185 -15.618 1.00 90.31 336 THR A C 1
ATOM 2607 O O . THR A 1 336 ? -7.511 16.028 -16.023 1.00 90.31 336 THR A O 1
ATOM 2610 N N . THR A 1 337 ? -8.835 17.729 -15.384 1.00 90.50 337 THR A N 1
ATOM 2611 C CA . THR A 1 337 ? -10.096 17.024 -15.632 1.00 90.50 337 THR A CA 1
ATOM 2612 C C . THR A 1 337 ? -10.191 16.594 -17.100 1.00 90.50 337 THR A C 1
ATOM 2614 O O . THR A 1 337 ? -10.244 17.461 -17.979 1.00 90.50 337 THR A O 1
ATOM 2617 N N . PRO A 1 338 ? -10.250 15.281 -17.387 1.00 90.19 338 PRO A N 1
ATOM 2618 C CA . PRO A 1 338 ? -10.366 14.797 -18.753 1.00 90.19 338 PRO A CA 1
ATOM 2619 C C . PRO A 1 338 ? -11.687 15.241 -19.388 1.00 90.19 338 PRO A C 1
ATOM 2621 O O . PRO A 1 338 ? -12.736 15.231 -18.741 1.00 90.19 338 PRO A O 1
ATOM 2624 N N . ALA A 1 339 ? -11.640 15.612 -20.669 1.00 89.44 339 ALA A N 1
ATOM 2625 C CA . ALA A 1 339 ? -12.842 15.940 -21.439 1.00 89.44 339 ALA A CA 1
ATOM 2626 C C . ALA A 1 339 ? -13.672 14.687 -21.777 1.00 89.44 339 ALA A C 1
ATOM 2628 O O . ALA A 1 339 ? -14.896 14.761 -21.871 1.00 89.44 339 ALA A O 1
ATOM 2629 N N . ASP A 1 340 ? -13.004 13.543 -21.950 1.00 90.44 340 ASP A N 1
ATOM 2630 C CA . ASP A 1 340 ? -13.632 12.243 -22.173 1.00 90.44 340 ASP A CA 1
ATOM 2631 C C . ASP A 1 340 ? -13.771 11.491 -20.843 1.00 90.44 340 ASP A C 1
ATOM 2633 O O . ASP A 1 340 ? -12.787 11.258 -20.138 1.00 90.44 340 ASP A O 1
ATOM 2637 N N . ALA A 1 341 ? -14.996 11.073 -20.519 1.00 88.25 341 ALA A N 1
ATOM 2638 C CA . ALA A 1 341 ? -15.286 10.307 -19.315 1.00 88.25 341 ALA A CA 1
ATOM 2639 C C . ALA A 1 341 ? -14.564 8.947 -19.270 1.00 88.25 341 ALA A C 1
ATOM 2641 O O . ALA A 1 341 ? -14.345 8.412 -18.183 1.00 88.25 341 ALA A O 1
ATOM 2642 N N . SER A 1 342 ? -14.183 8.391 -20.425 1.00 89.50 342 SER A N 1
ATOM 2643 C CA . SER A 1 342 ? -13.430 7.136 -20.509 1.00 89.50 342 SER A CA 1
ATOM 2644 C C . SER A 1 342 ? -11.962 7.278 -20.091 1.00 89.50 342 SER A C 1
ATOM 2646 O O . SER A 1 342 ? -11.346 6.291 -19.704 1.00 89.50 342 SER A O 1
ATOM 2648 N N . ALA A 1 343 ? -11.422 8.501 -20.103 1.00 91.25 343 ALA A N 1
ATOM 2649 C CA . ALA A 1 343 ? -10.052 8.809 -19.699 1.00 91.25 343 ALA A CA 1
ATOM 2650 C C . ALA A 1 343 ? -9.937 9.200 -18.215 1.00 91.25 343 ALA A C 1
ATOM 2652 O O . ALA A 1 343 ? -8.883 9.653 -17.773 1.00 91.25 343 ALA A O 1
ATOM 2653 N N . ILE A 1 344 ? -11.022 9.070 -17.444 1.00 92.88 344 ILE A N 1
ATOM 2654 C CA . ILE A 1 344 ? -11.017 9.402 -16.022 1.00 92.88 344 ILE A CA 1
ATOM 2655 C C . ILE A 1 344 ? -10.245 8.347 -15.233 1.00 92.88 344 ILE A C 1
ATOM 2657 O O . ILE A 1 344 ? -10.485 7.146 -15.359 1.00 92.88 344 ILE A O 1
ATOM 2661 N N . GLU A 1 345 ? -9.371 8.824 -14.355 1.00 92.50 345 GLU A N 1
ATOM 2662 C CA . GLU A 1 345 ? -8.541 8.008 -13.480 1.00 92.50 345 GLU A CA 1
ATOM 2663 C C . GLU A 1 345 ? -9.016 8.111 -12.028 1.00 92.50 345 GLU A C 1
ATOM 2665 O O . GLU A 1 345 ? -9.351 9.190 -11.526 1.00 92.50 345 GLU A O 1
ATOM 2670 N N . ASP A 1 346 ? -9.005 6.972 -11.342 1.00 91.88 346 ASP A N 1
ATOM 2671 C CA . ASP A 1 346 ? -9.261 6.880 -9.908 1.00 91.88 346 ASP A CA 1
ATOM 2672 C C . ASP A 1 346 ? -8.074 6.203 -9.224 1.00 91.88 346 ASP A C 1
ATOM 2674 O O . ASP A 1 346 ? -7.466 5.282 -9.775 1.00 91.88 346 ASP A O 1
ATOM 2678 N N . TYR A 1 347 ? -7.768 6.635 -8.003 1.00 92.31 347 TYR A N 1
ATOM 2679 C CA . TYR A 1 347 ? -6.570 6.199 -7.296 1.00 92.31 347 TYR A CA 1
ATOM 2680 C C . TYR A 1 347 ? -6.709 4.747 -6.813 1.00 92.31 347 TYR A C 1
ATOM 2682 O O . TYR A 1 347 ? -7.618 4.400 -6.057 1.00 92.31 347 TYR A O 1
ATOM 2690 N N . MET A 1 348 ? -5.826 3.883 -7.300 1.00 94.12 348 MET A N 1
ATOM 2691 C CA . MET A 1 348 ? -5.818 2.443 -7.073 1.00 94.12 348 MET A CA 1
ATOM 2692 C C . MET A 1 348 ? -5.083 2.096 -5.777 1.00 94.12 348 MET A C 1
ATOM 2694 O O . MET A 1 348 ? -3.887 2.339 -5.661 1.00 94.12 348 MET A O 1
ATOM 2698 N N . LEU A 1 349 ? -5.781 1.473 -4.826 1.00 94.06 349 LEU A N 1
ATOM 2699 C CA . LEU A 1 349 ? -5.186 1.022 -3.560 1.00 94.06 349 LEU A CA 1
ATOM 2700 C C . LEU A 1 349 ? -4.850 -0.463 -3.582 1.00 94.06 349 LEU A C 1
ATOM 2702 O O . LEU A 1 349 ? -3.822 -0.872 -3.051 1.00 94.06 349 LEU A O 1
ATOM 2706 N N . LEU A 1 350 ? -5.758 -1.271 -4.134 1.00 96.81 350 LEU A N 1
ATOM 2707 C CA . LEU A 1 350 ? -5.641 -2.725 -4.202 1.00 96.81 350 LEU A CA 1
ATOM 2708 C C . LEU A 1 350 ? -6.095 -3.190 -5.576 1.00 96.81 350 LEU A C 1
ATOM 2710 O O . LEU A 1 350 ? -7.188 -2.824 -6.024 1.00 96.81 350 LEU A O 1
ATOM 2714 N N . ARG A 1 351 ? -5.301 -4.054 -6.208 1.00 97.75 351 ARG A N 1
ATOM 2715 C CA . ARG A 1 351 ? -5.626 -4.606 -7.523 1.00 97.75 351 ARG A CA 1
ATOM 2716 C C . ARG A 1 351 ? -5.230 -6.062 -7.683 1.00 97.75 351 ARG A C 1
ATOM 2718 O O . ARG A 1 351 ? -4.409 -6.595 -6.939 1.00 97.75 351 ARG A O 1
ATOM 2725 N N . LEU A 1 352 ? -5.821 -6.704 -8.684 1.00 98.50 352 LEU A N 1
ATOM 2726 C CA . LEU A 1 352 ? -5.709 -8.141 -8.901 1.00 98.50 352 LEU A CA 1
ATOM 2727 C C . LEU A 1 352 ? -4.270 -8.609 -9.148 1.00 98.50 352 LEU A C 1
ATOM 2729 O O . LEU A 1 352 ? -3.900 -9.680 -8.674 1.00 98.50 352 LEU A O 1
ATOM 2733 N N . ALA A 1 353 ? -3.441 -7.829 -9.845 1.00 98.69 353 ALA A N 1
ATOM 2734 C CA . ALA A 1 353 ? -2.073 -8.250 -10.151 1.00 98.69 353 ALA A CA 1
ATOM 2735 C C . ALA A 1 353 ? -1.212 -8.438 -8.888 1.00 98.69 353 ALA A C 1
ATOM 2737 O O . ALA A 1 353 ? -0.401 -9.359 -8.823 1.00 98.69 353 ALA A O 1
ATOM 2738 N N . GLU A 1 354 ? -1.458 -7.646 -7.838 1.00 98.69 354 GLU A N 1
ATOM 2739 C CA . GLU A 1 354 ? -0.836 -7.870 -6.532 1.00 98.69 354 GLU A CA 1
ATOM 2740 C C . GLU A 1 354 ? -1.207 -9.251 -5.972 1.00 98.69 354 GLU A C 1
ATOM 2742 O O . GLU A 1 354 ? -0.351 -9.947 -5.434 1.00 98.69 354 GLU A O 1
ATOM 2747 N N . GLN A 1 355 ? -2.461 -9.682 -6.135 1.00 98.81 355 GLN A N 1
ATOM 2748 C CA . GLN A 1 355 ? -2.940 -10.976 -5.638 1.00 98.81 355 GLN A CA 1
ATOM 2749 C C . GLN A 1 355 ? -2.281 -12.146 -6.372 1.00 98.81 355 GLN A C 1
ATOM 2751 O O . GLN A 1 355 ? -1.926 -13.137 -5.735 1.00 98.81 355 GLN A O 1
ATOM 2756 N N . TYR A 1 356 ? -2.043 -12.023 -7.684 1.00 98.88 356 TYR A N 1
ATOM 2757 C CA . TYR A 1 356 ? -1.237 -12.998 -8.429 1.00 98.88 356 TYR A CA 1
ATOM 2758 C C . TYR A 1 356 ? 0.172 -13.110 -7.844 1.00 98.88 356 TYR A C 1
ATOM 2760 O O . TYR A 1 356 ? 0.653 -14.217 -7.622 1.00 98.88 356 TYR A O 1
ATOM 2768 N N . LEU A 1 357 ? 0.810 -11.982 -7.529 1.00 98.88 357 LEU A N 1
ATOM 2769 C CA . LEU A 1 357 ? 2.172 -11.960 -6.992 1.00 98.88 357 LEU A CA 1
ATOM 2770 C C . LEU A 1 357 ? 2.240 -12.444 -5.532 1.00 98.88 357 LEU A C 1
ATOM 2772 O O . LEU A 1 357 ? 3.188 -13.136 -5.170 1.00 98.88 357 LEU A O 1
ATOM 2776 N N . ILE A 1 358 ? 1.226 -12.150 -4.708 1.00 98.88 358 ILE A N 1
ATOM 2777 C CA . ILE A 1 358 ? 1.074 -12.727 -3.360 1.00 98.88 358 ILE A CA 1
ATOM 2778 C C . ILE A 1 358 ? 0.955 -14.251 -3.457 1.00 98.88 358 ILE A C 1
ATOM 2780 O O . ILE A 1 358 ? 1.647 -14.975 -2.740 1.00 98.88 358 ILE A O 1
ATOM 2784 N N . ARG A 1 359 ? 0.096 -14.747 -4.357 1.00 98.88 359 ARG A N 1
ATOM 2785 C CA . ARG A 1 359 ? -0.107 -16.185 -4.547 1.00 98.88 359 ARG A CA 1
ATOM 2786 C C . ARG A 1 359 ? 1.140 -16.870 -5.096 1.00 98.88 359 ARG A C 1
ATOM 2788 O O . ARG A 1 359 ? 1.480 -17.948 -4.615 1.00 98.88 359 ARG A O 1
ATOM 2795 N N . ALA A 1 360 ? 1.840 -16.235 -6.034 1.00 98.75 360 ALA A N 1
ATOM 2796 C CA . ALA A 1 360 ? 3.092 -16.740 -6.577 1.00 98.75 360 ALA A CA 1
ATOM 2797 C C . ALA A 1 360 ? 4.135 -16.940 -5.472 1.00 98.75 360 ALA A C 1
ATOM 2799 O O . ALA A 1 360 ? 4.719 -18.017 -5.358 1.00 98.75 360 ALA A O 1
ATOM 2800 N N . GLU A 1 361 ? 4.326 -15.933 -4.614 1.00 98.75 361 GLU A N 1
ATOM 2801 C CA . GLU A 1 361 ? 5.275 -16.014 -3.503 1.00 98.75 361 GLU A CA 1
ATOM 2802 C C . GLU A 1 361 ? 4.878 -17.094 -2.497 1.00 98.75 361 GLU A C 1
ATOM 2804 O O . GLU A 1 361 ? 5.694 -17.946 -2.146 1.00 98.75 361 GLU A O 1
ATOM 2809 N N . ALA A 1 362 ? 3.609 -17.116 -2.087 1.00 98.81 362 ALA A N 1
ATOM 2810 C CA . ALA A 1 362 ? 3.089 -18.123 -1.174 1.00 98.81 362 ALA A CA 1
ATOM 2811 C C . ALA A 1 362 ? 3.274 -19.552 -1.715 1.00 98.81 362 ALA A C 1
ATOM 2813 O O . ALA A 1 362 ? 3.680 -20.454 -0.981 1.00 98.81 362 ALA A O 1
ATOM 2814 N N . ARG A 1 363 ? 3.021 -19.774 -3.007 1.00 98.69 363 ARG A N 1
ATOM 2815 C CA . ARG A 1 363 ? 3.225 -21.070 -3.668 1.00 98.69 363 ARG A CA 1
ATOM 2816 C C . ARG A 1 363 ? 4.694 -21.452 -3.739 1.00 98.69 363 ARG A C 1
ATOM 2818 O O . ARG A 1 363 ? 5.035 -22.588 -3.413 1.00 98.69 363 ARG A O 1
ATOM 2825 N N . ALA A 1 364 ? 5.568 -20.511 -4.092 1.00 98.31 364 ALA A N 1
ATOM 2826 C CA . ALA A 1 364 ? 7.004 -20.749 -4.129 1.00 98.31 364 ALA A CA 1
ATOM 2827 C C . ALA A 1 364 ? 7.534 -21.153 -2.744 1.00 98.31 364 ALA A C 1
ATOM 2829 O O . ALA A 1 364 ? 8.288 -22.118 -2.639 1.00 98.31 364 ALA A O 1
ATOM 2830 N N . GLN A 1 365 ? 7.090 -20.491 -1.670 1.00 98.25 365 GLN A N 1
ATOM 2831 C CA . GLN A 1 365 ? 7.459 -20.839 -0.289 1.00 98.25 365 GLN A CA 1
ATOM 2832 C C . GLN A 1 365 ? 6.963 -22.231 0.137 1.00 98.25 365 GLN A C 1
ATOM 2834 O O . GLN A 1 365 ? 7.623 -22.913 0.919 1.00 98.25 365 GLN A O 1
ATOM 2839 N N . GLN A 1 366 ? 5.845 -22.691 -0.428 1.00 98.31 366 GLN A N 1
ATOM 2840 C CA . GLN A 1 366 ? 5.286 -24.031 -0.219 1.00 98.31 366 GLN A CA 1
ATOM 2841 C C . GLN A 1 366 ? 5.876 -25.107 -1.155 1.00 98.31 366 GLN A C 1
ATOM 2843 O O . GLN A 1 366 ? 5.356 -26.218 -1.197 1.00 98.31 366 GLN A O 1
ATOM 2848 N N . GLN A 1 367 ? 6.938 -24.804 -1.914 1.00 97.44 367 GLN A N 1
ATOM 2849 C CA . GLN A 1 367 ? 7.522 -25.680 -2.950 1.00 97.44 367 GLN A CA 1
ATOM 2850 C C . GLN A 1 367 ? 6.587 -25.993 -4.134 1.00 97.44 367 GLN A C 1
ATOM 2852 O O . GLN A 1 367 ? 6.904 -26.836 -4.973 1.00 97.44 367 GLN A O 1
ATOM 2857 N N . ASN A 1 368 ? 5.465 -25.283 -4.274 1.00 97.50 368 ASN A N 1
ATOM 2858 C CA . ASN A 1 368 ? 4.621 -25.338 -5.465 1.00 97.50 368 ASN A CA 1
ATOM 2859 C C . ASN A 1 368 ? 5.184 -24.406 -6.554 1.00 97.50 368 ASN A C 1
ATOM 2861 O O . ASN A 1 368 ? 4.602 -23.370 -6.887 1.00 97.50 368 ASN A O 1
ATOM 2865 N N . LEU A 1 369 ? 6.355 -24.761 -7.090 1.00 97.19 369 LEU A N 1
ATOM 2866 C CA . LEU A 1 369 ? 7.080 -23.922 -8.051 1.00 97.19 369 LEU A CA 1
ATOM 2867 C C . LEU A 1 369 ? 6.318 -23.760 -9.367 1.00 97.19 369 LEU A C 1
ATOM 2869 O O . LEU A 1 369 ? 6.245 -22.656 -9.891 1.00 97.19 369 LEU A O 1
ATOM 2873 N N . GLN A 1 370 ? 5.680 -24.824 -9.860 1.00 96.75 370 GLN A N 1
ATOM 2874 C CA . GLN A 1 370 ? 4.891 -24.761 -11.091 1.00 96.75 370 GLN A CA 1
ATOM 2875 C C . GLN A 1 370 ? 3.711 -23.787 -10.959 1.00 96.75 370 GLN A C 1
ATOM 2877 O O . GLN A 1 370 ? 3.463 -22.980 -11.854 1.00 96.75 370 GLN A O 1
ATOM 2882 N N . GLY A 1 371 ? 3.006 -23.813 -9.822 1.00 97.50 371 GLY A N 1
ATOM 2883 C CA . GLY A 1 371 ? 1.931 -22.863 -9.547 1.00 97.50 371 GLY A CA 1
ATOM 2884 C C . GLY A 1 371 ? 2.433 -21.421 -9.434 1.00 97.50 371 GLY A C 1
ATOM 2885 O O . GLY A 1 371 ? 1.782 -20.511 -9.943 1.00 97.50 371 GLY A O 1
ATOM 2886 N N . ALA A 1 372 ? 3.598 -21.212 -8.813 1.00 98.31 372 ALA A N 1
ATOM 2887 C CA . ALA A 1 372 ? 4.222 -19.893 -8.718 1.00 98.31 372 ALA A CA 1
ATOM 2888 C C . ALA A 1 372 ? 4.628 -19.341 -10.094 1.00 98.31 372 ALA A C 1
ATOM 2890 O O . ALA A 1 372 ? 4.309 -18.201 -10.427 1.00 98.31 372 ALA A O 1
ATOM 2891 N N . ILE A 1 373 ? 5.265 -20.174 -10.919 1.00 98.00 373 ILE A N 1
ATOM 2892 C CA . ILE A 1 373 ? 5.670 -19.843 -12.289 1.00 98.00 373 ILE A CA 1
ATOM 2893 C C . ILE A 1 373 ? 4.446 -19.517 -13.147 1.00 98.00 373 ILE A C 1
ATOM 2895 O O . ILE A 1 373 ? 4.460 -18.530 -13.878 1.00 98.00 373 ILE A O 1
ATOM 2899 N N . SER A 1 374 ? 3.354 -20.275 -13.012 1.00 97.94 374 SER A N 1
ATOM 2900 C CA . SER A 1 374 ? 2.101 -19.980 -13.713 1.00 97.94 374 SER A CA 1
ATOM 2901 C C . SER A 1 374 ? 1.531 -18.604 -13.353 1.00 97.94 374 SER A C 1
ATOM 2903 O O . SER A 1 374 ? 1.024 -17.915 -14.238 1.00 97.94 374 SER A O 1
ATOM 2905 N N . ASP A 1 375 ? 1.590 -18.201 -12.081 1.00 98.44 375 ASP A N 1
ATOM 2906 C CA . ASP A 1 375 ? 1.076 -16.901 -11.636 1.00 98.44 375 ASP A CA 1
ATOM 2907 C C . ASP A 1 375 ? 1.928 -15.740 -12.168 1.00 98.44 375 ASP A C 1
ATOM 2909 O O . ASP A 1 375 ? 1.385 -14.762 -12.683 1.00 98.44 375 ASP A O 1
ATOM 2913 N N . ILE A 1 376 ? 3.256 -15.871 -12.118 1.00 97.75 376 ILE A N 1
ATOM 2914 C CA . ILE A 1 376 ? 4.193 -14.889 -12.687 1.00 97.75 376 ILE A CA 1
ATOM 2915 C C . ILE A 1 376 ? 3.997 -14.785 -14.201 1.00 97.75 376 ILE A C 1
ATOM 2917 O O . ILE A 1 376 ? 3.889 -13.689 -14.750 1.00 97.75 376 ILE A O 1
ATOM 2921 N N . ASN A 1 377 ? 3.898 -15.924 -14.888 1.00 98.00 377 ASN A N 1
ATOM 2922 C CA . ASN A 1 377 ? 3.756 -15.968 -16.339 1.00 98.00 377 ASN A CA 1
ATOM 2923 C C . ASN A 1 377 ? 2.443 -15.337 -16.817 1.00 98.00 377 ASN A C 1
ATOM 2925 O O . ASN A 1 377 ? 2.416 -14.790 -17.916 1.00 98.00 377 ASN A O 1
ATOM 2929 N N . ALA A 1 378 ? 1.383 -15.329 -16.000 1.00 98.19 378 ALA A N 1
ATOM 2930 C CA . ALA A 1 378 ? 0.162 -14.587 -16.312 1.00 98.19 378 ALA A CA 1
ATOM 2931 C C . ALA A 1 378 ? 0.407 -13.066 -16.382 1.00 98.19 378 ALA A C 1
ATOM 2933 O O . ALA A 1 378 ? -0.083 -12.403 -17.300 1.00 98.19 378 ALA A O 1
ATOM 2934 N N . ILE A 1 379 ? 1.206 -12.520 -15.457 1.00 98.31 379 ILE A N 1
ATOM 2935 C CA . ILE A 1 379 ? 1.594 -11.099 -15.442 1.00 98.31 379 ILE A CA 1
ATOM 2936 C C . ILE A 1 379 ? 2.529 -10.779 -16.610 1.00 98.31 379 ILE A C 1
ATOM 2938 O O . ILE A 1 379 ? 2.272 -9.841 -17.371 1.00 98.31 379 ILE A O 1
ATOM 2942 N N . ARG A 1 380 ? 3.560 -11.608 -16.809 1.00 98.19 380 ARG A N 1
ATOM 2943 C CA . ARG A 1 380 ? 4.546 -11.451 -17.890 1.00 98.19 380 ARG A CA 1
ATOM 2944 C C . ARG A 1 380 ? 3.901 -11.500 -19.269 1.00 98.19 380 ARG A C 1
ATOM 2946 O O . ARG A 1 380 ? 4.151 -10.625 -20.092 1.00 98.19 380 ARG A O 1
ATOM 2953 N N . ALA A 1 381 ? 3.007 -12.461 -19.498 1.00 97.94 381 ALA A N 1
ATOM 2954 C CA . ALA A 1 381 ? 2.291 -12.586 -20.763 1.00 97.94 381 ALA A CA 1
ATOM 2955 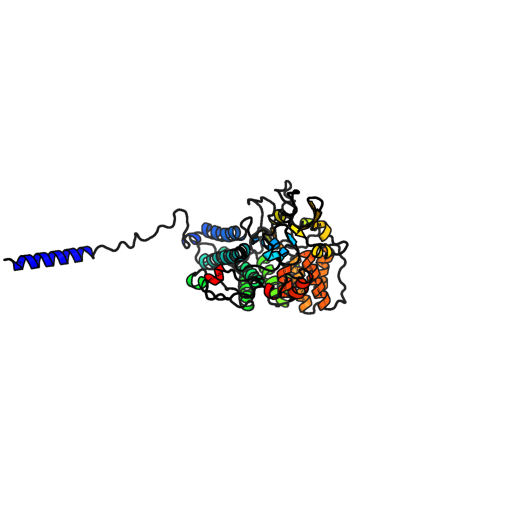C C . ALA A 1 381 ? 1.422 -11.355 -21.054 1.00 97.94 381 ALA A C 1
ATOM 2957 O O . ALA A 1 381 ? 1.380 -10.893 -22.194 1.00 97.94 381 ALA A O 1
ATOM 2958 N N . ARG A 1 382 ? 0.766 -10.778 -20.035 1.00 97.75 382 ARG A N 1
ATOM 2959 C CA . ARG A 1 382 ? 0.022 -9.517 -20.189 1.00 97.75 382 ARG A CA 1
ATOM 2960 C C . ARG A 1 382 ? 0.954 -8.369 -20.571 1.00 97.75 382 ARG A C 1
ATOM 2962 O O . ARG A 1 382 ? 0.593 -7.562 -21.420 1.00 97.75 382 ARG A O 1
ATOM 2969 N N . ALA A 1 383 ? 2.151 -8.317 -19.990 1.00 97.44 383 ALA A N 1
ATOM 2970 C CA . ALA A 1 383 ? 3.178 -7.333 -20.327 1.00 97.44 383 ALA A CA 1
ATOM 2971 C C . ALA A 1 383 ? 3.867 -7.577 -21.689 1.00 97.44 383 ALA A C 1
ATOM 2973 O O . ALA A 1 383 ? 4.712 -6.780 -22.087 1.00 97.44 383 ALA A O 1
ATOM 2974 N N . GLY A 1 384 ? 3.516 -8.645 -22.419 1.00 97.31 384 GLY A N 1
ATOM 2975 C CA . GLY A 1 384 ? 4.132 -8.993 -23.705 1.00 97.31 384 GLY A CA 1
ATOM 2976 C C . GLY A 1 384 ? 5.487 -9.697 -23.588 1.00 97.31 384 GLY A C 1
ATOM 2977 O O . GLY A 1 384 ? 6.186 -9.848 -24.588 1.00 97.31 384 GLY A O 1
ATOM 2978 N N . LEU A 1 385 ? 5.858 -10.143 -22.387 1.00 97.31 385 LEU A N 1
ATOM 2979 C CA . LEU A 1 385 ? 7.120 -10.820 -22.112 1.00 97.31 385 LEU A CA 1
ATOM 2980 C C . LEU A 1 385 ? 6.992 -12.342 -22.210 1.00 97.31 385 LEU A C 1
ATOM 2982 O O . LEU A 1 385 ? 5.934 -12.930 -21.969 1.00 97.31 385 LEU A O 1
ATOM 2986 N N . ALA A 1 386 ? 8.116 -12.993 -22.511 1.00 96.06 386 ALA A N 1
ATOM 2987 C CA . ALA A 1 386 ? 8.226 -14.442 -22.420 1.00 96.06 386 ALA A CA 1
ATOM 2988 C C . ALA A 1 386 ? 8.126 -14.900 -20.957 1.00 96.06 386 ALA A C 1
ATOM 2990 O O . ALA A 1 386 ? 8.659 -14.255 -20.049 1.00 96.06 386 ALA A O 1
ATOM 2991 N N . GLY A 1 387 ? 7.460 -16.032 -20.732 1.00 94.06 387 GLY A N 1
ATOM 2992 C CA . GLY A 1 387 ? 7.396 -16.654 -19.413 1.00 94.06 387 GLY A CA 1
ATOM 2993 C C . GLY A 1 387 ? 8.759 -17.166 -18.937 1.00 94.06 387 GLY A C 1
ATOM 2994 O O . GLY A 1 387 ? 9.643 -17.454 -19.745 1.00 94.06 387 GLY A O 1
ATOM 2995 N N . ILE A 1 388 ? 8.918 -17.293 -17.622 1.00 93.56 388 ILE A N 1
ATOM 2996 C CA . ILE A 1 388 ? 10.080 -17.955 -17.019 1.00 93.56 388 ILE A CA 1
ATOM 2997 C C . ILE A 1 388 ? 9.949 -19.483 -17.134 1.00 93.56 388 ILE A C 1
ATOM 2999 O O . ILE A 1 388 ? 8.841 -20.013 -17.234 1.00 93.56 388 ILE A O 1
ATOM 3003 N N . SER A 1 389 ? 11.088 -20.180 -17.142 1.00 88.69 389 SER A N 1
ATOM 3004 C CA . SER A 1 389 ? 11.176 -21.634 -17.349 1.00 88.69 389 SER A CA 1
ATOM 3005 C C . SER A 1 389 ? 10.689 -22.444 -16.143 1.00 88.69 389 SER A C 1
ATOM 3007 O O . SER A 1 389 ? 10.963 -22.082 -14.998 1.00 88.69 389 SER A O 1
ATOM 3009 N N . ASP A 1 390 ? 10.077 -23.601 -16.408 1.00 81.12 390 ASP A N 1
ATOM 3010 C CA . ASP A 1 390 ? 9.575 -24.540 -15.393 1.00 81.12 390 ASP A CA 1
ATOM 3011 C C . ASP A 1 390 ? 10.687 -25.226 -14.571 1.00 81.12 390 ASP A C 1
ATOM 3013 O O . ASP A 1 390 ? 10.441 -25.687 -13.460 1.00 81.12 390 ASP A O 1
ATOM 3017 N N . ASN A 1 391 ? 11.929 -25.262 -15.072 1.00 75.88 391 ASN A N 1
ATOM 3018 C CA . ASN A 1 391 ? 13.064 -25.948 -14.425 1.00 75.88 391 ASN A CA 1
ATOM 3019 C C . ASN A 1 391 ? 13.901 -25.025 -13.519 1.00 75.88 391 ASN A C 1
ATOM 3021 O O . ASN A 1 391 ? 15.121 -25.166 -13.427 1.00 75.88 391 ASN A O 1
ATOM 3025 N N . THR A 1 392 ? 13.255 -24.054 -12.880 1.00 84.19 392 THR A N 1
ATOM 3026 C CA . THR A 1 392 ? 13.912 -23.002 -12.091 1.00 84.19 392 THR A CA 1
ATOM 3027 C C . THR A 1 392 ? 13.952 -23.380 -10.604 1.00 84.19 392 THR A C 1
ATOM 3029 O O . THR A 1 392 ? 12.962 -23.868 -10.060 1.00 84.19 392 THR A O 1
ATOM 3032 N N . ALA A 1 393 ? 15.081 -23.167 -9.915 1.00 94.25 393 ALA A N 1
ATOM 3033 C CA . ALA A 1 393 ? 15.180 -23.450 -8.480 1.00 94.25 393 ALA A CA 1
ATOM 3034 C C . ALA A 1 393 ? 14.304 -22.486 -7.658 1.00 94.25 393 ALA A C 1
ATOM 3036 O O . ALA A 1 393 ? 14.096 -21.344 -8.057 1.00 94.25 393 ALA A O 1
ATOM 3037 N N . GLN A 1 394 ? 13.838 -22.900 -6.470 1.00 95.81 394 GLN A N 1
ATOM 3038 C CA . GLN A 1 394 ? 12.956 -22.070 -5.626 1.00 95.81 394 GLN A CA 1
ATOM 3039 C C . GLN A 1 394 ? 13.508 -20.655 -5.397 1.00 95.81 394 GLN A C 1
ATOM 3041 O O . GLN A 1 394 ? 12.769 -19.680 -5.501 1.00 95.81 394 GLN A O 1
ATOM 3046 N N . LYS A 1 395 ? 14.808 -20.540 -5.101 1.00 95.25 395 LYS A N 1
ATOM 3047 C CA . LYS A 1 395 ? 15.473 -19.249 -4.890 1.00 95.25 395 LYS A CA 1
ATOM 3048 C C . LYS A 1 395 ? 15.355 -18.345 -6.119 1.00 95.25 395 LYS A C 1
ATOM 3050 O O . LYS A 1 395 ? 15.058 -17.165 -5.975 1.00 95.25 395 LYS A O 1
ATOM 3055 N N . ASP A 1 396 ? 15.557 -18.904 -7.303 1.00 95.69 396 ASP A N 1
ATOM 3056 C CA . ASP A 1 396 ? 15.497 -18.166 -8.561 1.00 95.69 396 ASP A CA 1
ATOM 3057 C C . ASP A 1 396 ? 14.050 -17.768 -8.895 1.00 95.69 396 ASP A C 1
ATOM 3059 O O . ASP A 1 396 ? 13.815 -16.653 -9.350 1.00 95.69 396 ASP A O 1
ATOM 3063 N N . VAL A 1 397 ? 13.063 -18.620 -8.573 1.00 97.38 397 VAL A N 1
ATOM 3064 C CA . VAL A 1 397 ? 11.634 -18.264 -8.668 1.00 97.38 397 VAL A CA 1
ATOM 3065 C C . VAL A 1 397 ? 11.299 -17.106 -7.724 1.00 97.38 397 VAL A C 1
ATOM 3067 O O . VAL A 1 397 ? 10.636 -16.163 -8.138 1.00 97.38 397 VAL A O 1
ATOM 3070 N N . LEU A 1 398 ? 11.774 -17.129 -6.475 1.00 97.19 398 LEU A N 1
ATOM 3071 C CA . LEU A 1 398 ? 11.543 -16.039 -5.517 1.00 97.19 398 LEU A CA 1
ATOM 3072 C C . LEU A 1 398 ? 12.184 -14.719 -5.970 1.00 97.19 398 LEU A C 1
ATOM 3074 O O . LEU A 1 398 ? 11.556 -13.672 -5.840 1.00 97.19 398 LEU A O 1
ATOM 3078 N N . LEU A 1 399 ? 13.388 -14.761 -6.548 1.00 95.69 399 LEU A N 1
ATOM 3079 C CA . LEU A 1 399 ? 14.031 -13.577 -7.131 1.00 95.69 399 LEU A CA 1
ATOM 3080 C C . LEU A 1 399 ? 13.282 -13.069 -8.369 1.00 95.69 399 LEU A C 1
ATOM 3082 O O . LEU A 1 399 ? 13.123 -11.861 -8.531 1.00 95.69 399 LEU A O 1
ATOM 3086 N N . ALA A 1 400 ? 12.770 -13.969 -9.212 1.00 97.25 400 ALA A N 1
ATOM 3087 C CA . ALA A 1 400 ? 11.915 -13.591 -10.333 1.00 97.25 400 ALA A CA 1
ATOM 3088 C C . ALA A 1 400 ? 10.610 -12.934 -9.851 1.00 97.25 400 ALA A C 1
ATOM 3090 O O . ALA A 1 400 ? 10.177 -11.951 -10.441 1.00 97.25 400 ALA A O 1
ATOM 3091 N N . ILE A 1 401 ? 10.015 -13.416 -8.753 1.00 98.25 401 ILE A N 1
ATOM 3092 C CA . ILE A 1 401 ? 8.843 -12.784 -8.126 1.00 98.25 401 ILE A CA 1
ATOM 3093 C C . ILE A 1 401 ? 9.195 -11.396 -7.597 1.00 98.25 401 ILE A C 1
ATOM 3095 O O . ILE A 1 401 ? 8.440 -10.461 -7.837 1.00 98.25 401 ILE A O 1
ATOM 3099 N N . GLU A 1 402 ? 10.321 -11.238 -6.896 1.00 97.50 402 GLU A N 1
ATOM 3100 C CA . GLU A 1 402 ? 10.770 -9.927 -6.408 1.00 97.50 402 GLU A CA 1
ATOM 3101 C C . GLU A 1 402 ? 10.947 -8.936 -7.567 1.00 97.50 402 GLU A C 1
ATOM 3103 O O . GLU A 1 402 ? 10.450 -7.809 -7.504 1.00 97.50 402 GLU A O 1
ATOM 3108 N N . GLN A 1 403 ? 11.599 -9.372 -8.647 1.00 97.62 403 GLN A N 1
ATOM 3109 C CA . GLN A 1 403 ? 11.800 -8.561 -9.842 1.00 97.62 403 GLN A CA 1
ATOM 3110 C C . GLN A 1 403 ? 10.470 -8.199 -10.512 1.00 97.62 403 GLN A C 1
ATOM 3112 O O . GLN A 1 403 ? 10.244 -7.032 -10.826 1.00 97.62 403 GLN A O 1
ATOM 3117 N N . GLU A 1 404 ? 9.568 -9.167 -10.686 1.00 98.38 404 GLU A N 1
ATOM 3118 C CA . GLU A 1 404 ? 8.253 -8.933 -11.282 1.00 98.38 404 GLU A CA 1
ATOM 3119 C C . GLU A 1 404 ? 7.425 -7.965 -10.424 1.00 98.38 404 GLU A C 1
ATOM 3121 O O . GLU A 1 404 ? 6.800 -7.054 -10.958 1.00 98.38 404 GLU A O 1
ATOM 3126 N N . ARG A 1 405 ? 7.483 -8.086 -9.089 1.00 98.44 405 ARG A N 1
ATOM 3127 C CA . ARG A 1 405 ? 6.860 -7.136 -8.153 1.00 98.44 405 ARG A CA 1
ATOM 3128 C C . ARG A 1 405 ? 7.427 -5.726 -8.313 1.00 98.44 405 ARG A C 1
ATOM 3130 O O . ARG A 1 405 ? 6.640 -4.784 -8.319 1.00 98.44 405 ARG A O 1
ATOM 3137 N N . ARG A 1 406 ? 8.746 -5.575 -8.488 1.00 97.88 406 ARG A N 1
ATOM 3138 C CA . ARG A 1 406 ? 9.406 -4.271 -8.694 1.00 97.88 406 ARG A CA 1
ATOM 3139 C C . ARG A 1 406 ? 8.873 -3.558 -9.939 1.00 97.88 406 ARG A C 1
ATOM 3141 O O . ARG A 1 406 ? 8.481 -2.402 -9.849 1.00 97.88 406 ARG A O 1
ATOM 3148 N N . VAL A 1 407 ? 8.817 -4.232 -11.088 1.00 98.19 407 VAL A N 1
ATOM 3149 C CA . VAL A 1 407 ? 8.380 -3.602 -12.355 1.00 98.19 407 VAL A CA 1
ATOM 3150 C C . VAL A 1 407 ? 6.858 -3.515 -12.507 1.00 98.19 407 VAL A C 1
ATOM 3152 O O . VAL A 1 407 ? 6.355 -2.652 -13.223 1.00 98.19 407 VAL A O 1
ATOM 3155 N N . GLU A 1 408 ? 6.103 -4.374 -11.821 1.00 98.50 408 GLU A N 1
ATOM 3156 C CA . GLU A 1 408 ? 4.640 -4.353 -11.845 1.00 98.50 408 GLU A CA 1
ATOM 3157 C C . GLU A 1 408 ? 4.073 -3.297 -10.886 1.00 98.50 408 GLU A C 1
ATOM 3159 O O . GLU A 1 408 ? 3.198 -2.528 -11.280 1.00 98.50 408 GLU A O 1
ATOM 3164 N N . LEU A 1 409 ? 4.579 -3.227 -9.648 1.00 98.19 409 LEU A N 1
ATOM 3165 C CA . LEU A 1 409 ? 3.976 -2.481 -8.533 1.00 98.19 409 LEU A CA 1
ATOM 3166 C C . LEU A 1 409 ? 4.720 -1.184 -8.164 1.00 98.19 409 LEU A C 1
ATOM 3168 O O . LEU A 1 409 ? 4.442 -0.618 -7.109 1.00 98.19 409 LEU A O 1
ATOM 3172 N N . PHE A 1 410 ? 5.649 -0.696 -8.998 1.00 97.44 410 PHE A N 1
ATOM 3173 C CA . PHE A 1 410 ? 6.385 0.533 -8.670 1.00 97.44 410 PHE A CA 1
ATOM 3174 C C . PHE A 1 410 ? 5.465 1.736 -8.457 1.00 97.44 410 PHE A C 1
ATOM 3176 O O . PHE A 1 410 ? 4.523 1.939 -9.233 1.00 97.44 410 PHE A O 1
ATOM 3183 N N . GLY A 1 411 ? 5.750 2.540 -7.430 1.00 95.19 411 GLY A N 1
ATOM 3184 C CA . GLY A 1 411 ? 4.923 3.694 -7.072 1.00 95.19 411 GLY A CA 1
ATOM 3185 C C . GLY A 1 411 ? 3.473 3.348 -6.723 1.00 95.19 411 GLY A C 1
ATOM 3186 O O . GLY A 1 411 ? 2.589 4.154 -7.000 1.00 95.19 411 GLY A O 1
ATOM 3187 N N . GLU A 1 412 ? 3.223 2.157 -6.169 1.00 96.00 412 GLU A N 1
ATOM 3188 C CA . GLU A 1 412 ? 1.905 1.719 -5.697 1.00 96.00 412 GLU A CA 1
ATOM 3189 C C . GLU A 1 412 ? 1.952 1.166 -4.259 1.00 96.00 412 GLU A C 1
ATOM 3191 O O . GLU A 1 412 ? 2.989 0.717 -3.750 1.00 96.00 412 GLU A O 1
ATOM 3196 N N . GLY A 1 413 ? 0.773 1.124 -3.627 1.00 91.44 413 GLY A N 1
ATOM 3197 C CA . GLY A 1 413 ? 0.526 0.417 -2.369 1.00 91.44 413 GLY A CA 1
ATOM 3198 C C . GLY A 1 413 ? 1.254 0.995 -1.160 1.00 91.44 413 GLY A C 1
ATOM 3199 O O . GLY A 1 413 ? 1.529 0.261 -0.210 1.00 91.44 413 GLY A O 1
ATOM 3200 N N . TYR A 1 414 ? 1.564 2.290 -1.198 1.00 94.62 414 TYR A N 1
ATOM 3201 C CA . TYR A 1 414 ? 2.291 3.028 -0.172 1.00 94.62 414 TYR A CA 1
ATOM 3202 C C . TYR A 1 414 ? 3.657 2.402 0.122 1.00 94.62 414 TYR A C 1
ATOM 3204 O O . TYR A 1 414 ? 4.046 2.233 1.271 1.00 94.62 414 TYR A O 1
ATOM 3212 N N . GLY A 1 415 ? 4.394 2.021 -0.922 1.00 93.75 415 GLY A N 1
ATOM 3213 C CA . GLY A 1 415 ? 5.748 1.496 -0.764 1.00 93.75 415 GLY A CA 1
ATOM 3214 C C . GLY A 1 415 ? 5.842 -0.016 -0.748 1.00 93.75 415 GLY A C 1
ATOM 3215 O O . GLY A 1 415 ? 6.575 -0.567 0.077 1.00 93.75 415 GLY A O 1
ATOM 3216 N N . HIS A 1 416 ? 5.157 -0.696 -1.674 1.00 96.81 416 HIS A N 1
ATOM 3217 C CA . HIS A 1 416 ? 5.344 -2.135 -1.871 1.00 96.81 416 HIS A CA 1
ATOM 3218 C C . HIS A 1 416 ? 6.824 -2.518 -1.939 1.00 96.81 416 HIS A C 1
ATOM 3220 O O . HIS A 1 416 ? 7.241 -3.416 -1.211 1.00 96.81 416 HIS A O 1
ATOM 3226 N N . ARG A 1 417 ? 7.630 -1.784 -2.721 1.00 97.31 417 ARG A N 1
ATOM 3227 C CA . ARG A 1 417 ? 9.068 -2.037 -2.857 1.00 97.31 417 ARG A CA 1
ATOM 3228 C C . ARG A 1 417 ? 9.803 -1.997 -1.516 1.00 97.31 417 ARG A C 1
ATOM 3230 O O . ARG A 1 417 ? 10.505 -2.948 -1.185 1.00 97.31 417 ARG A O 1
ATOM 3237 N N . TRP A 1 418 ? 9.606 -0.944 -0.724 1.00 97.12 418 TRP A N 1
ATOM 3238 C CA . TRP A 1 418 ? 10.229 -0.817 0.596 1.00 97.12 418 TRP A CA 1
ATOM 3239 C C . TRP A 1 418 ? 9.813 -1.952 1.538 1.00 97.12 418 TRP A C 1
ATOM 3241 O O . TRP A 1 418 ? 10.654 -2.630 2.131 1.00 97.12 418 TRP A O 1
ATOM 3251 N N . ILE A 1 419 ? 8.504 -2.197 1.649 1.00 97.50 419 ILE A N 1
ATOM 3252 C CA . ILE A 1 419 ? 7.964 -3.201 2.569 1.00 97.50 419 ILE A CA 1
ATOM 3253 C C . ILE A 1 419 ? 8.421 -4.609 2.167 1.00 97.50 419 ILE A C 1
ATOM 3255 O O . ILE A 1 419 ? 8.762 -5.412 3.038 1.00 97.50 419 ILE A O 1
ATOM 3259 N N . ASP A 1 420 ? 8.466 -4.905 0.865 1.00 97.81 420 ASP A N 1
ATOM 3260 C CA . ASP A 1 420 ? 8.947 -6.177 0.330 1.00 97.81 420 ASP A CA 1
ATOM 3261 C C . ASP A 1 420 ? 10.420 -6.408 0.672 1.00 97.81 420 ASP A C 1
ATOM 3263 O O . ASP A 1 420 ? 10.768 -7.477 1.178 1.00 97.81 420 ASP A O 1
ATOM 3267 N N . LEU A 1 421 ? 11.273 -5.399 0.493 1.00 97.25 421 LEU A N 1
ATOM 3268 C CA . LEU A 1 421 ? 12.688 -5.480 0.852 1.00 97.25 421 LEU A CA 1
ATOM 3269 C C . LEU A 1 421 ? 12.891 -5.737 2.352 1.00 97.25 421 LEU A C 1
ATOM 3271 O O . LEU A 1 421 ? 13.693 -6.593 2.735 1.00 97.25 421 LEU A O 1
ATOM 3275 N N . VAL A 1 422 ? 12.145 -5.037 3.211 1.00 96.44 422 VAL A N 1
ATOM 3276 C CA . VAL A 1 422 ? 12.255 -5.190 4.669 1.00 96.44 422 VAL A CA 1
ATOM 3277 C C . VAL A 1 422 ? 11.735 -6.557 5.121 1.00 96.44 422 VAL A C 1
ATOM 3279 O O . VAL A 1 422 ? 12.416 -7.263 5.866 1.00 96.44 422 VAL A O 1
ATOM 3282 N N . ARG A 1 423 ? 10.548 -6.986 4.667 1.00 95.75 423 ARG A N 1
ATOM 3283 C CA . ARG A 1 423 ? 9.932 -8.246 5.133 1.00 95.75 423 ARG A CA 1
ATOM 3284 C C . ARG A 1 423 ? 10.676 -9.498 4.659 1.00 95.75 423 ARG A C 1
ATOM 3286 O O . ARG A 1 423 ? 10.603 -10.529 5.329 1.00 95.75 423 ARG A O 1
ATOM 3293 N N .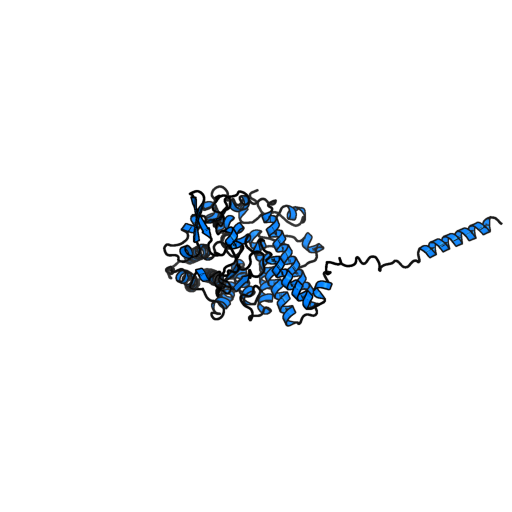 THR A 1 424 ? 11.360 -9.419 3.518 1.00 95.56 424 THR A N 1
ATOM 3294 C CA . THR A 1 424 ? 12.160 -10.520 2.957 1.00 95.56 424 THR A CA 1
ATOM 3295 C C . THR A 1 424 ? 13.604 -10.525 3.465 1.00 95.56 424 THR A C 1
ATOM 3297 O O . THR A 1 424 ? 14.320 -11.495 3.232 1.00 95.56 424 THR A O 1
ATOM 3300 N N . GLY A 1 425 ? 14.035 -9.480 4.185 1.00 95.44 425 GLY A N 1
ATOM 3301 C CA . GLY A 1 425 ? 15.418 -9.329 4.653 1.00 95.44 425 GLY A CA 1
ATOM 3302 C C . GLY A 1 425 ? 16.405 -8.942 3.546 1.00 95.44 425 GLY A C 1
ATOM 3303 O O . GLY A 1 425 ? 17.612 -9.059 3.732 1.00 95.44 425 GLY A O 1
ATOM 3304 N N . ARG A 1 426 ? 15.900 -8.490 2.394 1.00 95.75 426 ARG A N 1
ATOM 3305 C CA . ARG A 1 426 ? 16.675 -8.069 1.218 1.00 95.75 426 ARG A CA 1
ATOM 3306 C C . ARG A 1 426 ? 17.135 -6.613 1.277 1.00 95.75 426 ARG A C 1
ATOM 3308 O O . ARG A 1 426 ? 17.994 -6.222 0.491 1.00 95.75 426 ARG A O 1
ATOM 3315 N N . VAL A 1 427 ? 16.562 -5.816 2.183 1.00 96.12 427 VAL A N 1
ATOM 3316 C CA . VAL A 1 427 ? 16.770 -4.360 2.244 1.00 96.12 427 VAL A CA 1
ATOM 3317 C C . VAL A 1 427 ? 18.241 -3.966 2.341 1.00 96.12 427 VAL A C 1
ATOM 3319 O O . VAL A 1 427 ? 18.664 -3.101 1.587 1.00 96.12 427 VAL A O 1
ATOM 3322 N N . ASP A 1 428 ? 19.047 -4.634 3.169 1.00 95.50 428 ASP A N 1
ATOM 3323 C CA . ASP A 1 428 ? 20.462 -4.277 3.310 1.00 95.50 428 ASP A CA 1
ATOM 3324 C C . ASP A 1 428 ? 21.265 -4.545 2.037 1.00 95.50 428 ASP A C 1
ATOM 3326 O O . ASP A 1 428 ? 22.062 -3.706 1.625 1.00 95.50 428 ASP A O 1
ATOM 3330 N N . GLU A 1 429 ? 21.042 -5.693 1.395 1.00 94.44 429 GLU A N 1
ATOM 3331 C CA . GLU A 1 429 ? 21.756 -6.067 0.171 1.00 94.44 429 GLU A CA 1
ATOM 3332 C C . GLU A 1 429 ? 21.435 -5.105 -0.977 1.00 94.44 429 GLU A C 1
ATOM 3334 O O . GLU A 1 429 ? 22.331 -4.663 -1.692 1.00 94.44 429 GLU A O 1
ATOM 3339 N N . VAL A 1 430 ? 20.157 -4.759 -1.136 1.00 95.56 430 VAL A N 1
ATOM 3340 C CA . VAL A 1 430 ? 19.697 -3.890 -2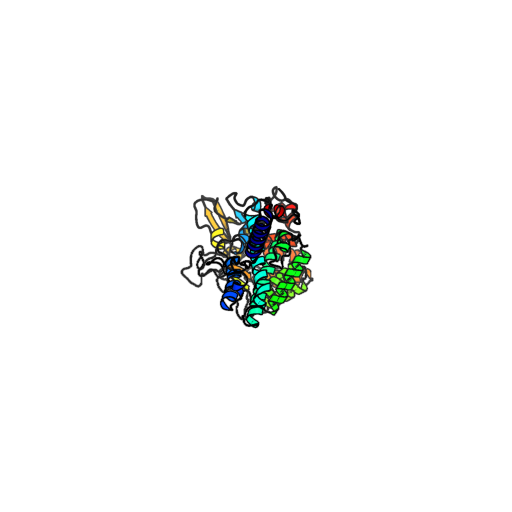.222 1.00 95.56 430 VAL A CA 1
ATOM 3341 C C . VAL A 1 430 ? 20.062 -2.433 -1.953 1.00 95.56 430 VAL A C 1
ATOM 3343 O O . VAL A 1 430 ? 20.688 -1.792 -2.794 1.00 95.56 430 VAL A O 1
ATOM 3346 N N . MET A 1 431 ? 19.720 -1.900 -0.779 1.00 95.31 431 MET A N 1
ATOM 3347 C CA . MET A 1 431 ? 19.895 -0.474 -0.495 1.00 95.31 431 MET A CA 1
ATOM 3348 C C . MET A 1 431 ? 21.368 -0.080 -0.366 1.00 95.31 431 MET A C 1
ATOM 3350 O O . MET A 1 431 ? 21.722 1.045 -0.710 1.00 95.31 431 MET A O 1
ATOM 3354 N N . MET A 1 432 ? 22.252 -0.995 0.049 1.00 94.19 432 MET A N 1
ATOM 3355 C CA . MET A 1 432 ? 23.696 -0.741 0.056 1.00 94.19 432 MET A CA 1
ATOM 3356 C C . MET A 1 432 ? 24.267 -0.565 -1.360 1.00 94.19 432 MET A C 1
ATOM 3358 O O . MET A 1 432 ? 25.202 0.215 -1.540 1.00 94.19 432 MET A O 1
ATOM 3362 N N . ALA A 1 433 ? 23.707 -1.262 -2.354 1.00 93.81 433 ALA A N 1
ATOM 3363 C CA . ALA A 1 433 ? 24.091 -1.115 -3.756 1.00 93.81 433 ALA A CA 1
ATOM 3364 C C . ALA A 1 433 ? 23.455 0.126 -4.403 1.00 93.81 433 ALA A C 1
ATOM 3366 O O . ALA A 1 433 ? 24.122 0.847 -5.139 1.00 93.81 433 ALA A O 1
ATOM 3367 N N . GLU A 1 434 ? 22.180 0.380 -4.107 1.00 93.50 434 GLU A N 1
ATOM 3368 C CA . GLU A 1 434 ? 21.390 1.453 -4.720 1.00 93.50 434 GLU A CA 1
ATOM 3369 C C . GLU A 1 434 ? 21.708 2.842 -4.145 1.00 93.50 434 GLU A C 1
ATOM 3371 O O . GLU A 1 434 ? 21.648 3.840 -4.865 1.00 93.50 434 GLU A O 1
ATOM 3376 N N . LYS A 1 435 ? 22.061 2.915 -2.854 1.00 91.25 435 LYS A N 1
ATOM 3377 C CA . LYS A 1 435 ? 22.345 4.158 -2.118 1.00 91.25 435 LYS A CA 1
ATOM 3378 C C . LYS A 1 435 ? 23.650 4.052 -1.316 1.00 91.25 435 LYS A C 1
ATOM 3380 O O . LYS A 1 435 ? 23.647 4.109 -0.077 1.00 91.25 435 LYS A O 1
ATOM 3385 N N . PRO A 1 436 ? 24.793 3.881 -2.005 1.00 86.69 436 PRO A N 1
ATOM 3386 C CA . PRO A 1 436 ? 26.075 3.716 -1.341 1.00 86.69 436 PRO A CA 1
ATOM 3387 C C . PRO A 1 436 ? 26.440 4.980 -0.551 1.00 86.69 436 PRO A C 1
ATOM 3389 O O . PRO A 1 436 ? 26.387 6.097 -1.060 1.00 86.69 436 PRO A O 1
ATOM 3392 N N . GLY A 1 437 ? 26.836 4.799 0.709 1.00 85.69 437 GLY A N 1
ATOM 3393 C CA . GLY A 1 437 ? 27.316 5.874 1.583 1.00 85.69 437 GLY A CA 1
ATOM 3394 C C . GLY A 1 437 ? 26.249 6.548 2.451 1.00 85.69 437 GLY A C 1
ATOM 3395 O O . GLY A 1 437 ? 26.607 7.100 3.491 1.00 85.69 437 GLY A O 1
ATOM 3396 N N . THR A 1 438 ? 24.966 6.463 2.092 1.00 88.44 438 THR A N 1
ATOM 3397 C CA . THR A 1 438 ? 23.860 6.981 2.922 1.00 88.44 438 THR A CA 1
ATOM 3398 C C . THR A 1 438 ? 23.122 5.868 3.666 1.00 88.44 438 THR A C 1
ATOM 3400 O O . THR A 1 438 ? 22.730 6.060 4.820 1.00 88.44 438 THR A O 1
ATOM 3403 N N . TRP A 1 439 ? 23.019 4.672 3.071 1.00 93.69 439 TRP A N 1
ATOM 3404 C CA . TRP A 1 439 ? 22.412 3.514 3.726 1.00 93.69 439 TRP A CA 1
ATOM 3405 C C . TRP A 1 439 ? 23.148 3.101 5.009 1.00 93.69 439 TRP A C 1
ATOM 3407 O O . TRP A 1 439 ? 24.369 2.931 5.026 1.00 93.69 439 TRP A O 1
ATOM 3417 N N . LYS A 1 440 ? 22.382 2.833 6.073 1.00 91.56 440 LYS A N 1
ATOM 3418 C CA . LYS A 1 440 ? 22.843 2.058 7.235 1.00 91.56 440 LYS A CA 1
ATOM 3419 C C . LYS A 1 440 ? 21.730 1.098 7.650 1.00 91.56 440 LYS A C 1
ATOM 3421 O O . LYS A 1 440 ? 20.564 1.484 7.634 1.00 91.56 440 LYS A O 1
ATOM 3426 N N . ALA A 1 441 ? 22.086 -0.104 8.103 1.00 89.94 441 ALA A N 1
ATOM 3427 C CA . ALA A 1 441 ? 21.122 -1.160 8.453 1.00 89.94 441 ALA A CA 1
ATOM 3428 C C . ALA A 1 441 ? 20.079 -0.744 9.514 1.00 89.94 441 ALA A C 1
ATOM 3430 O O . ALA A 1 441 ? 18.945 -1.230 9.532 1.00 89.94 441 ALA A O 1
ATOM 3431 N N . THR A 1 442 ? 20.427 0.221 10.369 1.00 90.31 442 THR A N 1
ATOM 3432 C CA . THR A 1 442 ? 19.522 0.842 11.347 1.00 90.31 442 THR A CA 1
ATOM 3433 C C . THR A 1 442 ? 18.382 1.659 10.722 1.00 90.31 442 THR A C 1
ATOM 3435 O O . THR A 1 442 ? 17.479 2.046 11.447 1.00 90.31 442 THR A O 1
ATOM 3438 N N . SER A 1 443 ? 18.372 1.883 9.403 1.00 92.56 443 SER A N 1
ATOM 3439 C CA . SER A 1 443 ? 17.290 2.569 8.665 1.00 92.56 443 SER A CA 1
ATOM 3440 C C . SER A 1 443 ? 16.227 1.666 8.068 1.00 92.56 443 SER A C 1
ATOM 3442 O O . SER A 1 443 ? 15.337 2.144 7.371 1.00 92.56 443 SER A O 1
ATOM 3444 N N . SER A 1 444 ? 16.299 0.364 8.327 1.00 93.69 444 SER A N 1
ATOM 3445 C CA . SER A 1 444 ? 15.261 -0.581 7.903 1.00 93.69 444 SER A CA 1
ATOM 3446 C C . SER A 1 444 ? 13.882 -0.273 8.505 1.00 93.69 444 SER A C 1
ATOM 3448 O O . SER A 1 444 ? 12.869 -0.669 7.931 1.00 93.69 444 SER A O 1
ATOM 3450 N N . LEU A 1 445 ? 13.835 0.456 9.626 1.00 95.44 445 LEU A N 1
ATOM 3451 C CA . LEU A 1 445 ? 12.616 0.962 10.251 1.00 95.44 445 LEU A CA 1
ATOM 3452 C C . LEU A 1 445 ? 12.667 2.482 10.377 1.00 95.44 445 LEU A C 1
ATOM 3454 O O . LEU A 1 445 ? 13.721 3.073 10.604 1.00 95.44 445 LEU A O 1
ATOM 3458 N N . PHE A 1 446 ? 11.500 3.109 10.301 1.00 96.06 446 PHE A N 1
ATOM 3459 C CA . PHE A 1 446 ? 11.357 4.533 10.566 1.00 96.06 446 PHE A 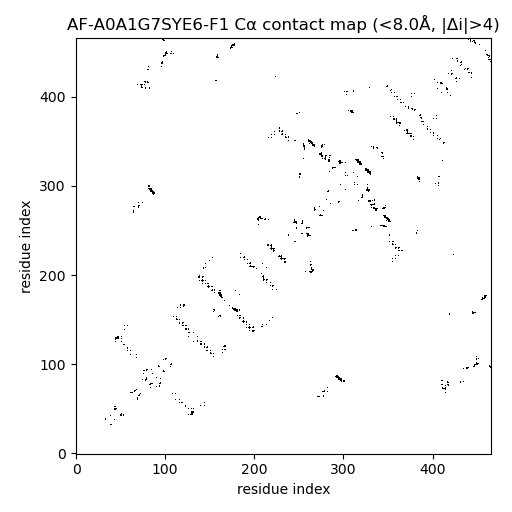CA 1
ATOM 3460 C C . PHE A 1 446 ? 11.519 4.821 12.062 1.00 96.06 446 PHE A C 1
ATOM 3462 O O . PHE A 1 446 ? 11.078 4.018 12.898 1.00 96.06 446 PHE A O 1
ATOM 3469 N N . PRO A 1 447 ? 12.124 5.961 12.438 1.00 96.69 447 PRO A N 1
ATOM 3470 C CA . PRO A 1 447 ? 12.189 6.357 13.834 1.00 96.69 447 PRO A CA 1
ATOM 3471 C C . PRO A 1 447 ? 10.790 6.666 14.373 1.00 96.69 447 PRO A C 1
ATOM 3473 O O . PRO A 1 447 ? 9.899 7.085 13.640 1.00 96.69 447 PRO A O 1
ATOM 3476 N N . ILE A 1 448 ? 10.596 6.484 15.678 1.00 97.19 448 ILE A N 1
ATOM 3477 C CA . ILE A 1 448 ? 9.370 6.944 16.340 1.00 97.19 448 ILE A CA 1
ATOM 3478 C C . ILE A 1 448 ? 9.420 8.479 16.413 1.00 97.19 448 ILE A C 1
ATOM 3480 O O . ILE A 1 448 ? 10.466 9.003 16.810 1.00 97.19 448 ILE A O 1
ATOM 3484 N N . PRO A 1 449 ? 8.341 9.209 16.061 1.00 97.25 449 PRO A N 1
ATOM 3485 C CA . PRO A 1 449 ? 8.369 10.667 16.078 1.00 97.25 449 PRO A CA 1
ATOM 3486 C C . PRO A 1 449 ? 8.741 11.229 17.457 1.00 97.25 449 PRO A C 1
ATOM 3488 O O . PRO A 1 449 ? 8.265 10.757 18.493 1.00 97.25 449 PRO A O 1
ATOM 3491 N N . ALA A 1 450 ? 9.566 12.274 17.476 1.00 96.31 450 ALA A N 1
ATOM 3492 C CA . ALA A 1 450 ? 10.097 12.874 18.698 1.00 96.31 450 ALA A CA 1
ATOM 3493 C C . ALA A 1 450 ? 8.989 13.395 19.625 1.00 96.31 450 ALA A C 1
ATOM 3495 O O . ALA A 1 450 ? 9.085 13.263 20.845 1.00 96.31 450 ALA A O 1
ATOM 3496 N N . THR A 1 451 ? 7.916 13.947 19.052 1.00 96.19 451 THR A N 1
ATOM 3497 C CA . THR A 1 451 ? 6.744 14.418 19.804 1.00 96.19 451 THR A CA 1
ATOM 3498 C C . THR A 1 451 ? 6.045 13.279 20.537 1.00 96.19 451 THR A C 1
ATOM 3500 O O . THR A 1 451 ? 5.630 13.444 21.680 1.00 96.19 451 THR A O 1
ATOM 3503 N N . GLU A 1 452 ? 5.958 12.105 19.919 1.00 95.81 452 GLU A N 1
ATOM 3504 C CA . GLU A 1 452 ? 5.308 10.930 20.499 1.00 95.81 452 GLU A CA 1
ATOM 3505 C C . GLU A 1 452 ? 6.146 10.346 21.635 1.00 95.81 452 GLU A C 1
ATOM 3507 O O . GLU A 1 452 ? 5.612 10.045 22.701 1.00 95.81 452 GLU A O 1
ATOM 3512 N N . LEU A 1 453 ? 7.469 10.274 21.449 1.00 95.62 453 LEU A N 1
ATOM 3513 C CA . LEU A 1 453 ? 8.410 9.881 22.503 1.00 95.62 453 LEU A CA 1
ATOM 3514 C C . LEU A 1 453 ? 8.347 10.826 23.712 1.00 95.62 453 LEU A C 1
ATOM 3516 O O . LEU A 1 453 ? 8.435 10.374 24.851 1.00 95.62 453 LEU A O 1
ATOM 3520 N N . ALA A 1 454 ? 8.174 12.130 23.480 1.00 95.56 454 ALA A N 1
ATOM 3521 C CA . ALA A 1 454 ? 8.034 13.112 24.552 1.00 95.56 454 ALA A CA 1
ATOM 3522 C C . ALA A 1 454 ? 6.685 12.998 25.288 1.00 95.56 454 ALA A C 1
ATOM 3524 O O . ALA A 1 454 ? 6.628 13.181 26.504 1.00 95.56 454 ALA A O 1
ATOM 3525 N N . ASN A 1 455 ? 5.605 12.696 24.561 1.00 94.00 455 ASN A N 1
ATOM 3526 C CA . ASN A 1 455 ? 4.247 12.650 25.107 1.00 94.00 455 ASN A CA 1
ATOM 3527 C C . ASN A 1 455 ? 3.917 11.330 25.816 1.00 94.00 455 ASN A C 1
ATOM 3529 O O . ASN A 1 455 ? 3.128 11.329 26.764 1.00 94.00 455 ASN A O 1
ATOM 3533 N N . ASN A 1 456 ? 4.494 10.211 25.373 1.00 95.25 456 ASN A N 1
ATOM 3534 C CA . ASN A 1 456 ? 4.199 8.885 25.904 1.00 95.25 456 ASN A CA 1
ATOM 3535 C C . ASN A 1 456 ? 5.476 8.214 26.448 1.00 95.25 456 ASN A C 1
ATOM 3537 O O . ASN A 1 456 ? 6.236 7.620 25.680 1.00 95.25 456 ASN A O 1
ATOM 3541 N N . PRO A 1 457 ? 5.692 8.219 27.780 1.00 92.44 457 PRO A N 1
ATOM 3542 C CA . PRO A 1 457 ? 6.898 7.660 28.393 1.00 92.44 457 PRO A CA 1
ATOM 3543 C C . PRO A 1 457 ? 7.006 6.130 28.277 1.00 92.44 457 PRO A C 1
ATOM 3545 O O . PRO A 1 457 ? 8.037 5.570 28.639 1.00 92.44 457 PRO A O 1
ATOM 3548 N N . ALA A 1 458 ? 5.959 5.438 27.809 1.00 95.00 458 ALA A N 1
ATOM 3549 C CA . ALA A 1 458 ? 6.000 4.003 27.535 1.00 95.00 458 ALA A CA 1
ATOM 3550 C C . ALA A 1 458 ? 6.553 3.674 26.134 1.00 95.00 458 ALA A C 1
ATOM 3552 O O . ALA A 1 458 ? 6.785 2.500 25.833 1.00 95.00 458 ALA A O 1
ATOM 3553 N N . LEU A 1 459 ? 6.747 4.674 25.265 1.00 95.38 459 LEU A N 1
ATOM 3554 C CA . LEU A 1 459 ? 7.346 4.472 23.949 1.00 95.38 459 LEU A CA 1
ATOM 3555 C C . LEU A 1 459 ? 8.867 4.423 24.040 1.00 95.38 459 LEU A C 1
ATOM 3557 O O . LEU A 1 459 ? 9.511 5.238 24.696 1.00 95.38 459 LEU A O 1
ATOM 3561 N N . THR A 1 460 ? 9.442 3.478 23.306 1.00 94.31 460 THR A N 1
ATOM 3562 C CA . THR A 1 460 ? 10.885 3.353 23.120 1.00 94.31 460 THR A CA 1
ATOM 3563 C C . THR A 1 460 ? 11.252 3.710 21.680 1.00 94.31 460 THR A C 1
ATOM 3565 O O . THR A 1 460 ? 10.517 3.336 20.756 1.00 94.31 460 THR A O 1
ATOM 3568 N N . PRO A 1 461 ? 12.373 4.418 21.455 1.00 94.00 461 PRO A N 1
ATOM 3569 C CA . PRO A 1 461 ? 12.816 4.754 20.108 1.00 94.00 461 PRO A CA 1
ATOM 3570 C C . PRO A 1 461 ? 13.212 3.493 19.329 1.00 94.00 461 PRO A C 1
ATOM 3572 O O . PRO A 1 461 ? 13.640 2.492 19.906 1.00 94.00 461 PRO A O 1
ATOM 3575 N N . ASN A 1 462 ? 13.098 3.554 18.003 1.00 92.12 462 ASN A N 1
ATOM 3576 C CA . ASN A 1 462 ? 13.798 2.619 17.125 1.00 92.12 462 ASN A CA 1
ATOM 3577 C C . ASN A 1 462 ? 15.280 3.011 17.018 1.00 92.12 462 ASN A C 1
ATOM 3579 O O . ASN A 1 462 ? 15.607 4.185 17.223 1.00 92.12 462 ASN A O 1
ATOM 3583 N N . PRO A 1 463 ? 16.175 2.069 16.666 1.00 79.50 463 PRO A N 1
ATOM 3584 C CA . PRO A 1 463 ? 17.492 2.431 16.158 1.00 79.50 463 PRO A CA 1
ATOM 3585 C C . PRO A 1 463 ? 17.339 3.455 15.028 1.00 79.50 463 PRO A C 1
ATOM 3587 O O . PRO A 1 463 ? 16.449 3.318 14.194 1.00 79.50 463 PRO A O 1
ATOM 3590 N N . SER A 1 464 ? 18.170 4.494 15.034 1.00 70.62 464 SER A N 1
ATOM 3591 C CA . SER A 1 464 ? 18.107 5.585 14.062 1.00 70.62 464 SER A CA 1
ATOM 3592 C C . SER A 1 464 ? 19.500 5.886 13.525 1.00 70.62 464 SER A C 1
ATOM 3594 O O . SER A 1 464 ? 20.502 5.702 14.217 1.00 70.62 464 SER A O 1
ATOM 3596 N N . ASN A 1 465 ? 19.553 6.355 12.279 1.00 63.09 465 ASN A N 1
ATOM 3597 C CA . ASN A 1 465 ? 20.774 6.845 11.638 1.00 63.09 465 ASN A CA 1
ATOM 3598 C C . ASN A 1 465 ? 21.177 8.257 12.067 1.00 63.09 465 ASN A C 1
ATOM 3600 O O . ASN A 1 465 ? 22.246 8.708 11.631 1.00 63.09 465 ASN A O 1
ATOM 3604 N N . PHE A 1 466 ? 20.307 8.908 12.843 1.00 54.72 466 PHE A N 1
ATOM 3605 C CA . PHE A 1 466 ? 20.375 10.293 13.289 1.00 54.72 466 PHE A CA 1
ATOM 3606 C C . PHE A 1 466 ? 20.906 10.419 14.715 1.00 54.72 466 PHE A C 1
ATOM 3608 O O . PHE A 1 466 ? 20.462 9.614 15.569 1.00 54.72 466 PHE A O 1
#

Foldseek 3Di:
DPPVVVVVVVVVVVVVVVVVVPDPDPPPPPPPPADPPDQDLQRCQAAQVSLVVLLVVLLCLLCPPPACNQAVLLVLLCLLFLWWDFQACLNVCSNLLFPDLARPNLVRLVVSLVVSLLSLLSLLPRLVVHPHDPLVSLQSNLQSLLSNLLSLVVCCLFFPFAFNDNHNPCVDRLAGFTHGSLVSLVSSLVSLVSSLVRFDDPDAQPQGDGNLSSLQVNLVSCLLNLVLVSNLVSLVVLVVPPVQADDDLPLLQCQWRSHSQFRHWAAQPPHPQHLFGVNQVQWPDPDQADSNRHMFTRVVLLVLDDVQQQLNVNFWDWDDHPNDITITGCSTPDPHHDPDSRNGGTHGQGGSLVSLLSNLLSCLSVVVNVSNQVSLCSLQVSRVHDGDDSPDHSVRSNVSSLSSCSSVARSHNSNPNLSVCLSVVNCVVNCCVSNPPSDDPQSNHDWNRPVSVVSHVSYDTGRGPD

Nearest PDB structures (foldseek):
  3jq1-assembly1_A  TM=8.630E-01  e=1.825E-20  Phocaeicola vulgatus ATCC 8482
  3jq1-assembly2_B  TM=8.741E-01  e=1.958E-19  Phocaeicola vulgatus ATCC 8482
  3qnk-assembly2_C  TM=8.197E-01  e=2.459E-19  Bacteroides fragilis NCTC 9343
  3qnk-assembly1_B  TM=8.211E-01  e=4.252E-19  Bacteroides fragilis NCTC 9343
  3qnk-assembly2_D  TM=8.202E-01  e=8.056E-19  Bacteroides fragilis NCTC 9343

Sequence (466 aa):
MKTTNQYKRLVFTIGMVCLLCALPSCKKYLAIDPPKDQITSEAVFSSASNTLAAVNGLYTFAFTPANFLNYQGDFLLGITADEFEYGQNYYDEFMNNSISPANYDLGGIWSLFYQIIYQANGIITKVPGSPVADNLKAQYIAEAKVFRAFCHLYLMSYFGDVPLIMTTDVTVTAKAPRTPKADVLNAIIADLKDAEAALPTNTVRNGRCNKWVATALLARAYLYQKSWADAEAKASVLIADSAEFRLVKDLNGVFLRGSMEAIWQINTTGVTNNNYTYAAGVYVPTDNTSLSYVTKMRPELVNAFESGDGRKAAWVGEANVSGTSFNYNNKYKAVTTPADASAIEDYMLLRLAEQYLIRAEARAQQQNLQGAISDINAIRARAGLAGISDNTAQKDVLLAIEQERRVELFGEGYGHRWIDLVRTGRVDEVMMAEKPGTWKATSSLFPIPATELANNPALTPNPSNF

InterPro domains:
  IPR011990 Tetratricopeptide-like helical domain superfamily [SSF48452] (25-463)
  IPR012944 RagB/SusD domain [PF07980] (341-463)
  IPR033985 SusD-like, N-terminal [PF14322] (29-223)